Protein AF-A0A2J7PQY1-F1 (afdb_monomer_lite)

pLDDT: mean 85.37, std 13.22, range [36.97, 98.44]

Organism: NCBI:txid105785

Foldseek 3Di:
DCVVVDDDPPVDDDDDPDPPPPPLPLALKDKDKQDCPPPVRVLQQLFAFLNFRWRFPLVVVVVLLCSVCSNVVHDSLQWWKKWAWKFFPDIDTDDPDGIWMWMWGADPPFQWIFIDTPRDTGMITGMDTDDPPPDDDPPDDQPDQPPDPPKDKDALVRLCVLVVLLGGSGDDLLSFWGIATQQLFKGWGFAPVDSRSRVSVQVSSVVSNDPDSFDKDWGTFRMKIADSVQLVVQVPDRIWMWGADPVQRWIDTRRIITGDTDIDTDDHDDDPDDDDDDDDDDADQAAGPPDDPLNVLLVLLVLLCVLPVDQEAEEEEEDDQPDDDCQVSNQVSQVVDPSHDYAAEYADAPPRDDPVVRVRGPYHYDPDDQAFCLQHSEYEYEQCLVPVVSVVSVLRNHHAFHKYWYKYAQPDDPDRPPDAQWDWRHWHDDPGIIITIITRHDDPDPPPD

Secondary structure (DSSP, 8-state):
--GGG------S--------------SSEEEEEE-TTSTTTGGGGG-EETTEEBPPHHHHHHHHHHHHHHHTTS-GGG--EEEEEEEE--PPBPPSSS-EEEEEEE-TTT-EEEEEETTEEEEEEEEEE--TTT------PPPPP---TT-PPEEHHHHHHHHHHHTB---GGG--EEEE-TTSSEEEEE--S-HHHHHHHHHHHHHTT-----EEEEEEEEEEEE-HHHHHHHTTSSEEEEEEETTTTEEEETTEEEES-EEEEEPPPPPS-PPP--------SB--TT--HHHHHHHHHHHHHHHS--SEEEEEEE--TTS--SHHHHHHHHHTSTT-EEEEEEE--TTSS-GGGSTTS-EEEE-SPPPTT--EEEEEEES-TT-HHHHHHHHHHEEEEEEEEEEE-TT------TTSSEEEEEEEE-SS-EEEEEEEPPPP-----

Sequence (449 aa):
MISPLIRWEHSEDWFVMTYESQEREKSGERSVAIDPKDEDKKYLTGHVIDGRNLFPATAYLELVWESLAIMTEQVYTEMSVVFEDVRFHRATKIPKEGNTEFIIMVQKGSGNFEVIEGGGSVVSGIVQVLENTSYKRASLEPPDPCYNDELLEFSSHDIYKELRLRGYDYQGAFCGLVSLDSLGQTGKIHWNNNWVTFMDSMFQAQLFHTDSRSLFIPIAIQKLTIDVKRHTACLQELDVPVHVYKEMNIIQSGGVEVRGLRSSAVSRRKPLSQPVLEKCVLTPYVEPAHLDLHTTLRVCTHITLENKPVTQVKVVELHNPGWVPLAPAVALILADLPLLKANITILAKAGDLSEMDLNMAEVKIEDHKLKDKQECTLLIASNILLHRELLQTAVNALADGACILAREKVGTESELSNGFRLETMFEKTLKEEKLLLLRKVTVPLRSFG

Structure (mmCIF, N/CA/C/O backbone):
data_AF-A0A2J7PQY1-F1
#
_entry.id   AF-A0A2J7PQY1-F1
#
loop_
_atom_site.group_PDB
_atom_site.id
_atom_site.type_symbol
_atom_site.label_atom_id
_atom_site.label_alt_id
_atom_site.label_comp_id
_atom_site.label_asym_id
_atom_site.label_entity_id
_atom_site.label_seq_id
_atom_site.pdbx_PDB_ins_code
_atom_site.Cartn_x
_atom_site.Cartn_y
_atom_site.Cartn_z
_atom_site.occupancy
_atom_site.B_iso_or_equiv
_atom_site.auth_seq_id
_atom_site.auth_comp_id
_atom_site.auth_asym_id
_atom_site.auth_atom_id
_atom_site.pdbx_PDB_model_num
ATOM 1 N N . MET A 1 1 ? -47.913 51.975 -8.153 1.00 55.75 1 MET A N 1
ATOM 2 C CA . MET A 1 1 ? -47.077 51.052 -7.352 1.00 55.75 1 MET A CA 1
ATOM 3 C C . MET A 1 1 ? -46.140 50.332 -8.315 1.00 55.75 1 MET A C 1
ATOM 5 O O . MET A 1 1 ? -46.652 49.729 -9.246 1.00 55.75 1 MET A O 1
ATOM 9 N N . ILE A 1 2 ? -44.813 50.461 -8.176 1.00 77.88 2 ILE A N 1
ATOM 10 C CA . ILE A 1 2 ? -43.843 50.013 -9.210 1.00 77.88 2 ILE A CA 1
ATOM 11 C C . ILE A 1 2 ? -43.313 48.588 -8.979 1.00 77.88 2 ILE A C 1
ATOM 13 O O . ILE A 1 2 ? -42.742 47.994 -9.883 1.00 77.88 2 ILE A O 1
ATOM 17 N N . SER A 1 3 ? -43.529 48.027 -7.786 1.00 86.44 3 SER A N 1
ATOM 18 C CA . SER A 1 3 ? -42.963 46.742 -7.348 1.00 86.44 3 SER A CA 1
ATOM 19 C C . SER A 1 3 ? -43.130 45.564 -8.334 1.00 86.44 3 SER A C 1
ATOM 21 O O . SER A 1 3 ? -42.140 44.869 -8.535 1.00 86.44 3 SER A O 1
ATOM 23 N N . PRO A 1 4 ? -44.274 45.353 -9.022 1.00 84.19 4 PRO A N 1
ATOM 24 C CA . PRO A 1 4 ? -44.426 44.234 -9.967 1.00 84.19 4 PRO A CA 1
ATOM 25 C C . PRO A 1 4 ? -43.621 44.374 -11.272 1.00 84.19 4 PRO A C 1
ATOM 27 O O . PRO A 1 4 ? -43.533 43.421 -12.045 1.00 84.19 4 PRO A O 1
ATOM 30 N N . LEU A 1 5 ? -43.084 45.567 -11.554 1.00 86.19 5 LEU A N 1
ATOM 31 C CA . LEU A 1 5 ? -42.317 45.868 -12.769 1.00 86.19 5 LEU A CA 1
ATOM 32 C C . LEU A 1 5 ? -40.811 45.622 -12.587 1.00 86.19 5 LEU A C 1
ATOM 34 O O . LEU A 1 5 ? -40.072 45.660 -13.566 1.00 86.19 5 LEU A O 1
ATOM 38 N N . ILE A 1 6 ? -40.359 45.358 -11.356 1.00 84.75 6 ILE A N 1
ATOM 39 C CA . ILE A 1 6 ? -38.974 45.004 -11.040 1.00 84.75 6 ILE A CA 1
ATOM 40 C C . ILE A 1 6 ? -38.905 43.481 -10.915 1.00 84.75 6 ILE A C 1
ATOM 42 O O . ILE A 1 6 ? -39.462 42.907 -9.980 1.00 84.75 6 ILE A O 1
ATOM 46 N N . ARG A 1 7 ? -38.240 42.824 -11.869 1.00 85.56 7 ARG A N 1
ATOM 47 C CA . ARG A 1 7 ? -37.951 41.385 -11.824 1.00 85.56 7 ARG A CA 1
ATOM 48 C C . ARG A 1 7 ? -36.472 41.181 -11.533 1.00 85.56 7 ARG A C 1
ATOM 50 O O . ARG A 1 7 ? -35.642 41.910 -12.069 1.00 85.56 7 ARG A O 1
ATOM 57 N N . TRP A 1 8 ? -36.174 40.197 -10.698 1.00 85.31 8 TRP A N 1
ATOM 58 C CA . TRP A 1 8 ? -34.813 39.756 -10.423 1.00 85.31 8 TRP A CA 1
ATOM 59 C C . TRP A 1 8 ? -34.441 38.627 -11.384 1.00 85.31 8 TRP A C 1
ATOM 61 O O . TRP A 1 8 ? -35.313 37.920 -11.896 1.00 85.31 8 TRP A O 1
ATOM 71 N N . GLU A 1 9 ? -33.151 38.478 -11.651 1.00 85.00 9 GLU A N 1
ATOM 72 C CA . GLU A 1 9 ? -32.625 37.370 -12.440 1.00 85.00 9 GLU A CA 1
ATOM 73 C C . GLU A 1 9 ? -32.537 36.125 -11.549 1.00 85.00 9 GLU A C 1
ATOM 75 O O . GLU A 1 9 ? -31.709 36.045 -10.648 1.00 85.00 9 GLU A O 1
ATOM 80 N N . HIS A 1 10 ? -33.452 35.182 -11.771 1.00 85.81 10 HIS A N 1
ATOM 81 C CA . HIS A 1 10 ? -33.563 33.921 -11.028 1.00 85.81 10 HIS A CA 1
ATOM 82 C C . HIS A 1 10 ? -32.951 32.746 -11.811 1.00 85.81 10 HIS A C 1
ATOM 84 O O . HIS A 1 10 ? -33.501 31.651 -11.806 1.00 85.81 10 HIS A O 1
ATOM 90 N N . SER A 1 11 ? -31.876 32.977 -12.569 1.00 89.12 11 SER A N 1
ATOM 91 C CA . SER A 1 11 ? -31.240 31.931 -13.386 1.00 89.12 11 SER A CA 1
ATOM 92 C C . SER A 1 11 ? -30.396 30.947 -12.576 1.00 89.12 11 SER A C 1
ATOM 94 O O . SER A 1 11 ? -30.085 29.872 -13.078 1.00 89.12 11 SER A O 1
ATOM 96 N N . GLU A 1 12 ? -29.997 31.320 -11.360 1.00 73.44 12 GLU A N 1
ATOM 97 C CA . GLU A 1 12 ? -29.185 30.487 -10.476 1.00 73.44 12 GLU A CA 1
ATOM 98 C C . GLU A 1 12 ? -30.009 30.002 -9.285 1.00 73.44 12 GLU A C 1
ATOM 100 O O . GLU A 1 12 ? -30.591 30.801 -8.545 1.00 73.44 12 GLU A O 1
ATOM 105 N N . ASP A 1 13 ? -30.016 28.686 -9.086 1.00 82.94 13 ASP A N 1
ATOM 106 C CA . ASP A 1 13 ? -30.611 28.058 -7.916 1.00 82.94 13 ASP A CA 1
ATOM 107 C C . ASP A 1 13 ? -29.622 28.092 -6.751 1.00 82.94 13 ASP A C 1
ATOM 109 O O . ASP A 1 13 ? -28.471 27.662 -6.855 1.00 82.94 13 ASP A O 1
ATOM 113 N N . TRP A 1 14 ? -30.084 28.606 -5.616 1.00 78.06 14 TRP A N 1
ATOM 114 C CA . TRP A 1 14 ? -29.317 28.618 -4.377 1.00 78.06 14 TRP A CA 1
ATOM 115 C C . TRP A 1 14 ? -29.668 27.395 -3.539 1.00 78.06 14 TRP A C 1
ATOM 117 O O . TRP A 1 14 ? -30.808 26.932 -3.538 1.00 78.06 14 TRP A O 1
ATOM 127 N N . PHE A 1 15 ? -28.693 26.893 -2.783 1.00 73.94 15 PHE A N 1
ATOM 128 C CA . PHE A 1 15 ? -28.922 25.804 -1.842 1.00 73.94 15 PHE A CA 1
ATOM 129 C C . PHE A 1 15 ? -29.947 26.229 -0.780 1.00 73.94 15 PHE A C 1
ATOM 131 O O . PHE A 1 15 ? -29.663 27.054 0.091 1.00 73.94 15 PHE A O 1
ATOM 138 N N . VAL A 1 16 ? -31.147 25.656 -0.855 1.00 73.50 16 VAL A N 1
ATOM 139 C CA . VAL A 1 16 ? -32.183 25.785 0.169 1.00 73.50 16 VAL A CA 1
ATOM 140 C C . VAL A 1 16 ? -32.120 24.537 1.038 1.00 73.50 16 VAL A C 1
ATOM 142 O O . VAL A 1 16 ? -32.319 23.427 0.543 1.00 73.50 16 VAL A O 1
ATOM 145 N N . MET A 1 17 ? -31.863 24.707 2.340 1.00 43.94 17 MET A N 1
ATOM 146 C CA . MET A 1 17 ? -31.993 23.603 3.292 1.00 43.94 17 MET A CA 1
ATOM 147 C C . MET A 1 17 ? -33.440 23.122 3.294 1.00 43.94 17 MET A C 1
ATOM 149 O O . MET A 1 17 ? -34.327 23.763 3.858 1.00 43.94 17 MET A O 1
ATOM 153 N N . THR A 1 18 ? -33.669 21.984 2.652 1.00 46.16 18 THR A N 1
ATOM 154 C CA . THR A 1 18 ? -34.954 21.303 2.705 1.00 46.16 18 THR A CA 1
ATOM 155 C C . THR A 1 18 ? -34.940 20.467 3.972 1.00 46.16 18 THR A C 1
ATOM 157 O O . THR A 1 18 ? -34.172 19.515 4.088 1.00 46.16 18 THR A O 1
ATOM 160 N N . TYR A 1 19 ? -35.741 20.863 4.959 1.00 43.38 19 TYR A N 1
ATOM 161 C CA . TYR A 1 19 ? -35.972 20.049 6.146 1.00 43.38 19 TYR A CA 1
ATOM 162 C C . TYR A 1 19 ? -36.946 18.936 5.759 1.00 43.38 19 TYR A C 1
ATOM 164 O O . TYR A 1 19 ? -38.136 18.994 6.066 1.00 43.38 19 TYR A O 1
ATOM 172 N N . GLU A 1 20 ? -36.452 17.929 5.040 1.00 47.72 20 GLU A N 1
ATOM 173 C CA . GLU A 1 20 ? -37.064 16.616 5.159 1.00 47.72 20 GLU A CA 1
ATOM 174 C C . GLU A 1 20 ? -36.820 16.214 6.605 1.00 47.72 20 GLU A C 1
ATOM 176 O O . GLU A 1 20 ? -35.678 16.086 7.049 1.00 47.72 20 GLU A O 1
ATOM 181 N N . SER A 1 21 ? -37.893 16.116 7.386 1.00 41.34 21 SER A N 1
ATOM 182 C CA . SER A 1 21 ? -37.815 15.396 8.641 1.00 41.34 21 SER A CA 1
ATOM 183 C C . SER A 1 21 ? -37.257 14.029 8.279 1.00 41.34 21 SER A C 1
ATOM 185 O O . SER A 1 21 ? -37.994 13.223 7.714 1.00 41.34 21 SER A O 1
ATOM 187 N N . GLN A 1 22 ? -35.970 13.784 8.542 1.00 42.09 22 GLN A N 1
ATOM 188 C CA . GLN A 1 22 ? -35.471 12.425 8.644 1.00 42.09 22 GLN A CA 1
ATOM 189 C C . GLN A 1 22 ? -36.441 11.771 9.614 1.00 42.09 22 GLN A C 1
ATOM 191 O O . GLN A 1 22 ? -36.466 12.126 10.800 1.00 42.09 22 GLN A O 1
ATOM 196 N N . GLU A 1 23 ? -37.336 10.926 9.099 1.00 42.38 23 GLU A N 1
ATOM 197 C CA . GLU A 1 23 ? -38.081 10.028 9.953 1.00 42.38 23 GLU A CA 1
ATOM 198 C C . GLU A 1 23 ? -36.998 9.369 10.789 1.00 42.38 23 GLU A C 1
ATOM 200 O O . GLU A 1 23 ? -36.078 8.765 10.245 1.00 42.38 23 GLU A O 1
ATOM 205 N N . ARG A 1 24 ? -36.993 9.660 12.094 1.00 46.31 24 ARG A N 1
ATOM 206 C CA . ARG A 1 24 ? -35.979 9.156 13.013 1.00 46.31 24 ARG A CA 1
ATOM 207 C C . ARG A 1 24 ? -36.109 7.651 12.957 1.00 46.31 24 ARG A C 1
ATOM 209 O O . ARG A 1 24 ? -37.000 7.090 13.602 1.00 46.31 24 ARG A O 1
ATOM 216 N N . GLU A 1 25 ? -35.297 7.029 12.115 1.00 48.09 25 GLU A N 1
ATOM 217 C CA . GLU A 1 25 ? -35.401 5.621 11.831 1.00 48.09 25 GLU A CA 1
ATOM 218 C C . GLU A 1 25 ? -35.083 4.894 13.131 1.00 48.09 25 GLU A C 1
ATOM 220 O O . GLU A 1 25 ? -33.945 4.684 13.527 1.00 48.09 25 GLU A O 1
ATOM 225 N N . LYS A 1 26 ? -36.143 4.459 13.813 1.00 52.94 26 LYS A N 1
ATOM 226 C CA . LYS A 1 26 ? -36.073 3.372 14.790 1.00 52.94 26 LYS A CA 1
ATOM 227 C C . LYS A 1 26 ? -35.741 2.040 14.101 1.00 52.94 26 LYS A C 1
ATOM 229 O O . LYS A 1 26 ? -35.751 1.011 14.790 1.00 52.94 26 LYS A O 1
ATOM 234 N N . SER A 1 27 ? -35.517 2.066 12.783 1.00 64.94 27 SER A N 1
ATOM 235 C CA . SER A 1 27 ? -35.036 0.968 11.965 1.00 64.94 27 SER A CA 1
ATOM 236 C C . SER A 1 27 ? -33.669 0.518 12.466 1.00 64.94 27 SER A C 1
ATOM 238 O O . SER A 1 27 ? -32.880 1.309 12.972 1.00 64.94 27 SER A O 1
ATOM 240 N N . GLY A 1 28 ? -33.416 -0.785 12.385 1.00 77.56 28 GLY A N 1
ATOM 241 C CA . GLY A 1 28 ? -32.080 -1.330 12.616 1.00 77.56 28 GLY A CA 1
ATOM 242 C C . GLY A 1 28 ? -31.144 -1.083 11.435 1.00 77.56 28 GLY A C 1
ATOM 243 O O . GLY A 1 28 ? -30.009 -1.527 11.487 1.00 77.56 28 GLY A O 1
ATOM 244 N N . GLU A 1 29 ? -31.619 -0.436 10.374 1.00 90.31 29 GLU A N 1
ATOM 245 C CA . GLU A 1 29 ? -30.884 -0.161 9.146 1.00 90.31 29 GLU A CA 1
ATOM 246 C C . GLU A 1 29 ? -30.386 1.291 9.121 1.00 90.31 29 GLU A C 1
ATOM 248 O O . GLU A 1 29 ? -31.084 2.195 9.569 1.00 90.31 29 GLU A O 1
ATOM 253 N N . ARG A 1 30 ? -29.172 1.513 8.610 1.00 91.75 30 ARG A N 1
ATOM 254 C CA . ARG A 1 30 ? -28.584 2.834 8.368 1.00 91.75 30 ARG A CA 1
ATOM 255 C C . ARG A 1 30 ? -27.753 2.788 7.092 1.00 91.75 30 ARG A C 1
ATOM 257 O O . ARG A 1 30 ? -26.835 1.979 6.990 1.00 91.75 30 ARG A O 1
ATOM 264 N N . SER A 1 31 ? -28.012 3.704 6.165 1.00 93.12 31 SER A N 1
ATOM 265 C CA . SER A 1 31 ? -27.177 3.896 4.974 1.00 93.12 31 SER A CA 1
ATOM 266 C C . SER A 1 31 ? -26.163 5.024 5.187 1.00 93.12 31 SER A C 1
ATOM 268 O O . SER A 1 31 ? -26.515 6.096 5.680 1.00 93.12 31 SER A O 1
ATOM 270 N N . VAL A 1 32 ? -24.898 4.789 4.831 1.00 92.75 32 VAL A N 1
ATOM 271 C CA . VAL A 1 32 ? -23.793 5.750 4.973 1.00 92.75 32 VAL A CA 1
ATOM 272 C C . VAL A 1 32 ? -22.974 5.790 3.690 1.00 92.75 32 VAL A C 1
ATOM 274 O O . VAL A 1 32 ? -22.388 4.786 3.290 1.00 92.75 32 VAL A O 1
ATOM 277 N N . ALA A 1 33 ? -22.884 6.966 3.073 1.00 92.69 33 ALA A N 1
ATOM 278 C CA . ALA A 1 33 ? -21.983 7.220 1.957 1.00 92.69 33 ALA A CA 1
ATOM 279 C C . ALA A 1 33 ? -20.642 7.761 2.472 1.00 92.69 33 ALA A C 1
ATOM 281 O O . ALA A 1 33 ? -20.602 8.766 3.178 1.00 92.69 33 ALA A O 1
ATOM 282 N N . ILE A 1 34 ? -19.542 7.103 2.110 1.00 92.50 34 ILE A N 1
ATOM 283 C CA . ILE A 1 34 ? -18.179 7.546 2.413 1.00 92.50 34 ILE A CA 1
ATOM 284 C C . ILE A 1 34 ? -17.583 8.187 1.164 1.00 92.50 34 ILE A C 1
ATOM 286 O O . ILE A 1 34 ? -17.314 7.493 0.182 1.00 92.50 34 ILE A O 1
ATOM 290 N N . ASP A 1 35 ? -17.355 9.499 1.218 1.00 90.50 35 ASP A N 1
ATOM 291 C CA . ASP A 1 35 ? -16.617 10.241 0.195 1.00 90.50 35 ASP A CA 1
ATOM 292 C C . ASP A 1 35 ? -15.211 10.583 0.724 1.00 90.50 35 ASP A C 1
ATOM 294 O O . ASP A 1 35 ? -15.091 11.278 1.735 1.00 90.50 35 ASP A O 1
ATOM 298 N N . PRO A 1 36 ? -14.123 10.127 0.073 1.00 84.06 36 PRO A N 1
ATOM 299 C CA . PRO A 1 36 ? -12.761 10.478 0.475 1.00 84.06 36 PRO A CA 1
ATOM 300 C C . PRO A 1 36 ? -12.426 11.975 0.332 1.00 84.06 36 PRO A C 1
ATOM 302 O O . PRO A 1 36 ? -11.367 12.395 0.800 1.00 84.06 36 PRO A O 1
ATOM 305 N N . LYS A 1 37 ? -13.274 12.777 -0.327 1.00 86.50 37 LYS A N 1
ATOM 306 C CA . LYS A 1 37 ? -13.132 14.240 -0.414 1.00 86.50 37 LYS A CA 1
ATOM 307 C C . LYS A 1 37 ? -13.659 14.974 0.817 1.00 86.50 37 LYS A C 1
ATOM 309 O O . LYS A 1 37 ? -13.300 16.134 1.000 1.00 86.50 37 LYS A O 1
ATOM 314 N N . ASP A 1 38 ? -14.493 14.326 1.626 1.00 88.25 38 ASP A N 1
ATOM 315 C CA . ASP A 1 38 ? -14.956 14.884 2.893 1.00 88.25 38 ASP A CA 1
ATOM 316 C C . ASP A 1 38 ? -13.776 14.987 3.872 1.00 88.25 38 ASP A C 1
ATOM 318 O O . ASP A 1 38 ? -13.049 14.010 4.075 1.00 88.25 38 ASP A O 1
ATOM 322 N N . GLU A 1 39 ? -13.559 16.159 4.473 1.00 87.31 39 GLU A N 1
ATOM 323 C CA . GLU A 1 39 ? -12.410 16.406 5.356 1.00 87.31 39 GLU A CA 1
ATOM 324 C C . GLU A 1 39 ? -12.413 15.458 6.566 1.00 87.31 39 GLU A C 1
ATOM 326 O O . GLU A 1 39 ? -11.349 14.973 6.961 1.00 87.31 39 GLU A O 1
ATOM 331 N N . ASP A 1 40 ? -13.593 15.083 7.070 1.00 87.31 40 ASP A N 1
ATOM 332 C CA . ASP A 1 40 ? -13.734 14.167 8.207 1.00 87.31 40 ASP A CA 1
ATOM 333 C C . ASP A 1 40 ? -13.411 12.708 7.847 1.00 87.31 40 ASP A C 1
ATOM 335 O O . ASP A 1 40 ? -13.084 11.903 8.721 1.00 87.31 40 ASP A O 1
ATOM 339 N N . LYS A 1 41 ? -13.482 12.336 6.562 1.00 89.94 41 LYS A N 1
ATOM 340 C CA . LYS A 1 41 ? -13.244 10.964 6.070 1.00 89.94 41 LYS A CA 1
ATOM 341 C C . LYS A 1 41 ? -11.969 10.831 5.237 1.00 89.94 41 LYS A C 1
ATOM 343 O O . LYS A 1 41 ? -11.518 9.716 4.972 1.00 89.94 41 LYS A O 1
ATOM 348 N N . LYS A 1 42 ? -11.316 11.944 4.909 1.00 91.31 42 LYS A N 1
ATOM 349 C CA . LYS A 1 42 ? -10.055 12.023 4.159 1.00 91.31 42 LYS A CA 1
ATOM 350 C C . LYS A 1 42 ? -8.934 11.186 4.764 1.00 91.31 42 LYS A C 1
ATOM 352 O O . LYS A 1 42 ? -8.128 10.618 4.033 1.00 91.31 42 LYS A O 1
ATOM 357 N N . TYR A 1 43 ? -8.893 11.040 6.090 1.00 94.44 43 TYR A N 1
ATOM 358 C CA . TYR A 1 43 ? -7.872 10.226 6.754 1.00 94.44 43 TYR A CA 1
ATOM 359 C C . TYR A 1 43 ? -7.879 8.763 6.276 1.00 94.44 43 TYR A C 1
ATOM 361 O O . TYR A 1 43 ? -6.815 8.145 6.226 1.00 94.44 43 TYR A O 1
ATOM 369 N N . LEU A 1 44 ? -9.035 8.230 5.850 1.00 95.00 44 LEU A N 1
ATOM 370 C CA . LEU A 1 44 ? -9.197 6.859 5.349 1.00 95.00 44 LEU A CA 1
ATOM 371 C C . LEU A 1 44 ? -8.328 6.565 4.121 1.00 95.00 44 LEU A C 1
ATOM 373 O O . LEU A 1 44 ? -7.943 5.416 3.907 1.00 95.00 44 LEU A O 1
ATOM 377 N N . THR A 1 45 ? -7.951 7.581 3.335 1.00 93.50 45 THR A N 1
ATOM 378 C CA . THR A 1 45 ? -7.047 7.382 2.193 1.00 93.50 45 THR A CA 1
ATOM 379 C C . THR A 1 45 ? -5.628 7.008 2.618 1.00 93.50 45 THR A C 1
ATOM 381 O O . THR A 1 45 ? -4.863 6.529 1.787 1.00 93.50 45 THR A O 1
ATOM 384 N N . GLY A 1 46 ? -5.269 7.212 3.891 1.00 94.75 46 GLY A N 1
ATOM 385 C CA . GLY A 1 46 ? -3.980 6.810 4.453 1.00 94.75 46 GLY A CA 1
ATOM 386 C C . GLY A 1 46 ? -3.853 5.309 4.734 1.00 94.75 46 GLY A C 1
ATOM 387 O O . GLY A 1 46 ? -2.743 4.824 4.948 1.00 94.75 46 GLY A O 1
ATOM 388 N N . HIS A 1 47 ? -4.952 4.548 4.697 1.00 96.88 47 HIS A N 1
ATOM 389 C CA . HIS A 1 47 ? -4.931 3.096 4.879 1.00 96.88 47 HIS A CA 1
ATOM 390 C C . HIS A 1 47 ? -4.651 2.384 3.543 1.00 96.88 47 HIS A C 1
ATOM 392 O O . HIS A 1 47 ? -5.545 1.867 2.859 1.00 96.88 47 HIS A O 1
ATOM 398 N N . VAL A 1 48 ? -3.378 2.409 3.139 1.00 95.88 48 VAL A N 1
ATOM 399 C CA . VAL A 1 48 ? -2.911 1.850 1.865 1.00 95.88 48 VAL A CA 1
ATOM 400 C C . VAL A 1 48 ? -2.245 0.493 2.082 1.00 95.88 48 VAL A C 1
ATOM 402 O O . VAL A 1 48 ? -1.271 0.366 2.818 1.00 95.88 48 VAL A O 1
ATOM 405 N N . ILE A 1 49 ? -2.748 -0.531 1.395 1.00 94.06 49 ILE A N 1
ATOM 406 C CA . ILE A 1 49 ? -2.236 -1.904 1.452 1.00 94.06 49 ILE A CA 1
ATOM 407 C C . ILE A 1 49 ? -1.978 -2.399 0.022 1.00 94.06 49 ILE A C 1
ATOM 409 O O . ILE A 1 49 ? -2.879 -2.386 -0.820 1.00 94.06 49 ILE A O 1
ATOM 413 N N . ASP A 1 50 ? -0.747 -2.830 -0.266 1.00 90.12 50 ASP A N 1
ATOM 414 C CA . ASP A 1 50 ? -0.269 -3.281 -1.587 1.00 90.12 50 ASP A CA 1
ATOM 415 C C . ASP A 1 50 ? -0.599 -2.274 -2.718 1.00 90.12 50 ASP A C 1
ATOM 417 O O . ASP A 1 50 ? -1.081 -2.621 -3.810 1.00 90.12 50 ASP A O 1
ATOM 421 N N . GLY A 1 51 ? -0.405 -0.980 -2.425 1.00 88.75 51 GLY A N 1
ATOM 422 C CA . GLY A 1 51 ? -0.723 0.136 -3.320 1.00 88.75 51 GLY A CA 1
ATOM 423 C C . GLY A 1 51 ? -2.219 0.357 -3.594 1.00 88.75 51 GLY A C 1
ATOM 424 O O . GLY A 1 51 ? -2.572 0.900 -4.646 1.00 88.75 51 GLY A O 1
ATOM 425 N N . ARG A 1 52 ? -3.118 -0.106 -2.715 1.00 90.44 52 ARG A N 1
ATOM 426 C CA . ARG A 1 52 ? -4.573 0.117 -2.803 1.00 90.44 52 ARG A CA 1
ATOM 427 C C . ARG A 1 52 ? -5.100 0.748 -1.520 1.00 90.44 52 ARG A C 1
ATOM 429 O O . ARG A 1 52 ? -4.771 0.275 -0.440 1.00 90.44 52 ARG A O 1
ATOM 436 N N . ASN A 1 53 ? -5.996 1.721 -1.648 1.00 93.25 53 ASN A N 1
ATOM 437 C CA . ASN A 1 53 ? -6.728 2.267 -0.508 1.00 93.25 53 ASN A CA 1
ATOM 438 C C . ASN A 1 53 ? -7.822 1.264 -0.133 1.00 93.25 53 ASN A C 1
ATOM 440 O O . ASN A 1 53 ? -8.773 1.066 -0.896 1.00 93.25 53 ASN A O 1
ATOM 444 N N . LEU A 1 54 ? -7.648 0.575 0.990 1.00 94.56 54 LEU A N 1
ATOM 445 C CA . LEU A 1 54 ? -8.635 -0.370 1.506 1.00 94.56 54 LEU A CA 1
ATOM 446 C C . LEU A 1 54 ? -9.383 0.280 2.661 1.00 94.56 54 LEU A C 1
ATOM 448 O O . LEU A 1 54 ? -8.776 0.972 3.468 1.00 94.56 54 LEU A O 1
ATOM 452 N N . PHE A 1 55 ? -10.684 0.035 2.759 1.00 96.19 55 PHE A N 1
ATOM 453 C CA . PHE A 1 55 ? -11.454 0.467 3.915 1.00 96.19 55 PHE A CA 1
ATOM 454 C C . PHE A 1 55 ? -10.998 -0.334 5.152 1.00 96.19 55 PHE A C 1
ATOM 456 O O . PHE A 1 55 ? -11.016 -1.572 5.091 1.00 96.19 55 PHE A O 1
ATOM 463 N N . PRO A 1 56 ? -10.544 0.326 6.236 1.00 96.69 56 PRO A N 1
ATOM 464 C CA . PRO A 1 56 ? -9.990 -0.352 7.405 1.00 96.69 56 PRO A CA 1
ATOM 465 C C . PRO A 1 56 ? -11.005 -1.275 8.079 1.00 96.69 56 PRO A C 1
ATOM 467 O O . PRO A 1 56 ? -12.190 -0.955 8.179 1.00 96.69 56 PRO A O 1
ATOM 470 N N . ALA A 1 57 ? -10.529 -2.394 8.629 1.00 96.44 57 ALA A N 1
ATOM 471 C CA . ALA A 1 57 ? -11.367 -3.323 9.390 1.00 96.44 57 ALA A CA 1
ATOM 472 C C . ALA A 1 57 ? -12.044 -2.631 10.591 1.00 96.44 57 ALA A C 1
ATOM 474 O O . ALA A 1 57 ? -13.215 -2.863 10.886 1.00 96.44 57 ALA A O 1
ATOM 475 N N . THR A 1 58 ? -11.311 -1.735 11.248 1.00 97.38 58 THR A N 1
ATOM 476 C CA . THR A 1 58 ? -11.757 -0.955 12.408 1.00 97.38 58 THR A CA 1
ATOM 477 C C . THR A 1 58 ? -12.799 0.104 12.058 1.00 97.38 58 THR A C 1
ATOM 479 O O . THR A 1 58 ? -13.658 0.394 12.887 1.00 97.38 58 THR A O 1
ATOM 482 N N . ALA A 1 59 ? -12.795 0.619 10.826 1.00 97.19 59 ALA A N 1
ATOM 483 C CA . ALA A 1 59 ? -13.778 1.596 10.364 1.00 97.19 59 ALA A CA 1
ATOM 484 C C . ALA A 1 59 ? -15.179 0.981 10.225 1.00 97.19 59 ALA A C 1
ATOM 486 O O . ALA A 1 59 ? -16.167 1.636 10.542 1.00 97.19 59 ALA A O 1
ATOM 487 N N . TYR A 1 60 ? -15.294 -0.298 9.840 1.00 97.69 60 TYR A N 1
ATOM 488 C CA . TYR A 1 60 ? -16.596 -0.980 9.855 1.00 97.69 60 TYR A CA 1
ATOM 489 C C . TYR A 1 60 ? -17.176 -1.069 11.265 1.00 97.69 60 TYR A C 1
ATOM 491 O O . TYR A 1 60 ? -18.377 -0.901 11.453 1.00 97.69 60 TYR A O 1
ATOM 499 N N . LEU A 1 61 ? -16.320 -1.331 12.254 1.00 97.75 61 LEU A N 1
ATOM 500 C CA . LEU A 1 61 ? -16.736 -1.441 13.649 1.00 97.75 61 LEU A CA 1
ATOM 501 C C . LEU A 1 61 ? -17.184 -0.087 14.196 1.00 97.75 61 LEU A C 1
ATOM 503 O O . LEU A 1 61 ? -18.181 -0.035 14.907 1.00 97.75 61 LEU A O 1
ATOM 507 N N . GLU A 1 62 ? -16.517 1.003 13.810 1.00 96.69 62 GLU A N 1
ATOM 508 C CA . GLU A 1 62 ? -16.970 2.363 14.122 1.00 96.69 62 GLU A CA 1
ATOM 509 C C . GLU A 1 62 ? -18.347 2.657 13.507 1.00 96.69 62 GLU A C 1
ATOM 511 O O . GLU A 1 62 ? -19.241 3.098 14.223 1.00 96.69 62 GLU A O 1
ATOM 516 N N . LEU A 1 63 ? -18.580 2.326 12.230 1.00 96.25 63 LEU A N 1
ATOM 517 C CA . LEU A 1 63 ? -19.895 2.519 11.596 1.00 96.25 63 LEU A CA 1
ATOM 518 C C . LEU A 1 63 ? -21.015 1.756 12.321 1.00 96.25 63 LEU A C 1
ATOM 520 O O . LEU A 1 63 ? -22.124 2.274 12.488 1.00 96.25 63 LEU A O 1
ATOM 524 N N . VAL A 1 64 ? -20.738 0.528 12.763 1.00 97.06 64 VAL A N 1
ATOM 525 C CA . VAL A 1 64 ? -21.682 -0.286 13.544 1.00 97.06 64 VAL A CA 1
ATOM 526 C C . VAL A 1 64 ? -21.904 0.314 14.931 1.00 97.06 64 VAL A C 1
ATOM 528 O O . VAL A 1 64 ? -23.044 0.387 15.387 1.00 97.06 64 VAL A O 1
ATOM 531 N N . TRP A 1 65 ? -20.841 0.783 15.585 1.00 96.12 65 TRP A N 1
ATOM 532 C CA . TRP A 1 65 ? -20.912 1.435 16.890 1.00 96.12 65 TRP A CA 1
ATOM 533 C C . TRP A 1 65 ? -21.742 2.722 16.841 1.00 96.12 65 TRP A C 1
ATOM 535 O O . TRP A 1 65 ? -22.657 2.884 17.647 1.00 96.12 65 TRP A O 1
ATOM 545 N N . GLU A 1 66 ? -21.497 3.592 15.858 1.00 94.56 66 GLU A N 1
ATOM 546 C CA . GLU A 1 66 ? -22.309 4.786 15.603 1.00 94.56 66 GLU A CA 1
ATOM 547 C C . GLU A 1 66 ? -23.785 4.425 15.394 1.00 94.56 66 GLU A C 1
ATOM 549 O O . GLU A 1 66 ? -24.669 5.060 15.966 1.00 94.56 66 GLU A O 1
ATOM 554 N N . SER A 1 67 ? -24.059 3.388 14.595 1.00 94.06 67 SER A N 1
ATOM 555 C CA . SER A 1 67 ? -25.428 2.951 14.292 1.00 94.06 67 SER A CA 1
ATOM 556 C C . SER A 1 67 ? -26.148 2.451 15.545 1.00 94.06 67 SER A C 1
ATOM 558 O O . SER A 1 67 ? -27.291 2.833 15.796 1.00 94.06 67 SER A O 1
ATOM 560 N N . LEU A 1 68 ? -25.465 1.664 16.381 1.00 93.38 68 LEU A N 1
ATOM 561 C CA . LEU A 1 68 ? -26.000 1.224 17.667 1.00 93.38 68 LEU A CA 1
ATOM 562 C C . LEU A 1 68 ? -26.285 2.417 18.592 1.00 93.38 68 LEU A C 1
ATOM 564 O O . LEU A 1 68 ? -27.353 2.472 19.201 1.00 93.38 68 LEU A O 1
ATOM 568 N N . ALA A 1 69 ? -25.369 3.385 18.663 1.00 92.12 69 ALA A N 1
ATOM 569 C CA . ALA A 1 69 ? -25.529 4.576 19.489 1.00 92.12 69 ALA A CA 1
ATOM 570 C C . ALA A 1 69 ? -26.765 5.389 19.076 1.00 92.12 69 ALA A C 1
ATOM 572 O O . ALA A 1 69 ? -27.599 5.698 19.930 1.00 92.12 69 ALA A O 1
ATOM 573 N N . ILE A 1 70 ? -26.950 5.615 17.767 1.00 90.75 70 ILE A N 1
ATOM 574 C CA . ILE A 1 70 ? -28.143 6.261 17.195 1.00 90.75 70 ILE A CA 1
ATOM 575 C C . ILE A 1 70 ? -29.413 5.493 17.584 1.00 90.75 70 ILE A C 1
ATOM 577 O O . ILE A 1 70 ? -30.375 6.097 18.058 1.00 90.75 70 ILE A O 1
ATOM 581 N N . MET A 1 71 ? -29.414 4.162 17.456 1.00 87.88 71 MET A N 1
ATOM 582 C CA . MET A 1 71 ? -30.565 3.322 17.817 1.00 87.88 71 MET A CA 1
ATOM 583 C C . MET A 1 71 ? -30.920 3.373 19.308 1.00 87.88 71 MET A C 1
ATOM 585 O O . MET A 1 71 ? -32.083 3.150 19.656 1.00 87.88 71 MET A O 1
ATOM 589 N N . THR A 1 72 ? -29.931 3.619 20.173 1.00 87.38 72 THR A N 1
ATOM 590 C CA . THR A 1 72 ? -30.094 3.770 21.630 1.00 87.38 72 THR A CA 1
ATOM 591 C C . THR A 1 72 ? -30.238 5.220 22.100 1.00 87.38 72 THR A C 1
ATOM 593 O O . THR A 1 72 ? -30.346 5.445 23.302 1.00 87.38 72 THR A O 1
ATOM 596 N N . GLU A 1 73 ? -30.260 6.191 21.180 1.00 87.31 73 GLU A N 1
ATOM 597 C CA . GLU A 1 73 ? -30.322 7.633 21.472 1.00 87.31 73 GLU A CA 1
ATOM 598 C C . GLU A 1 73 ? -29.166 8.130 22.371 1.00 87.31 73 GLU A C 1
ATOM 600 O O . GLU A 1 73 ? -29.341 9.005 23.218 1.00 87.31 73 GLU A O 1
ATOM 605 N N . GLN A 1 74 ? -27.965 7.574 22.181 1.00 86.69 74 GLN A N 1
ATOM 606 C CA . GLN A 1 74 ? -26.742 7.947 22.899 1.00 86.69 74 GLN A CA 1
ATOM 607 C C . GLN A 1 74 ? -25.685 8.502 21.941 1.00 86.69 74 GLN A C 1
ATOM 609 O O . GLN A 1 74 ? -25.684 8.209 20.745 1.00 86.69 74 GLN A O 1
ATOM 614 N N . VAL A 1 75 ? -24.751 9.294 22.471 1.00 88.00 75 VAL A N 1
ATOM 615 C CA . VAL A 1 75 ? -23.564 9.710 21.718 1.00 88.00 75 VAL A CA 1
ATOM 616 C C . VAL A 1 75 ? -22.566 8.554 21.728 1.00 88.00 75 VAL A C 1
ATOM 618 O O . VAL A 1 75 ? -22.189 8.077 22.798 1.00 88.00 75 VAL A O 1
ATOM 621 N N . TYR A 1 76 ? -22.112 8.107 20.552 1.00 87.75 76 TYR A N 1
ATOM 622 C CA . TYR A 1 76 ? -21.224 6.940 20.463 1.00 87.75 76 TYR A CA 1
ATOM 623 C C . TYR A 1 76 ? -19.922 7.141 21.259 1.00 87.75 76 TYR A C 1
ATOM 625 O O . TYR A 1 76 ? -19.457 6.217 21.917 1.00 87.75 76 TYR A O 1
ATOM 633 N N . THR A 1 77 ? -19.396 8.371 21.313 1.00 86.38 77 THR A N 1
ATOM 634 C CA . THR A 1 77 ? -18.189 8.722 22.079 1.00 86.38 77 THR A CA 1
ATOM 635 C C . THR A 1 77 ? -18.345 8.607 23.594 1.00 86.38 77 THR A C 1
ATOM 637 O O . THR A 1 77 ? -17.358 8.751 24.299 1.00 86.38 77 THR A O 1
ATOM 640 N N . GLU A 1 78 ? -19.545 8.382 24.124 1.00 88.69 78 GLU A N 1
ATOM 641 C CA . GLU A 1 78 ? -19.782 8.158 25.559 1.00 88.69 78 GLU A CA 1
ATOM 642 C C . GLU A 1 78 ? -20.234 6.719 25.855 1.00 88.69 78 GLU A C 1
ATOM 644 O O . GLU A 1 78 ? -20.385 6.321 27.015 1.00 88.69 78 GLU A O 1
ATOM 649 N N . MET A 1 79 ? -20.431 5.927 24.801 1.00 91.38 79 MET A N 1
ATOM 650 C CA . MET A 1 79 ? -21.059 4.620 24.848 1.00 91.38 79 MET A CA 1
ATOM 651 C C . MET A 1 79 ? -20.013 3.513 24.750 1.00 91.38 79 MET A C 1
ATOM 653 O O . MET A 1 79 ? -19.503 3.218 23.676 1.00 91.38 79 MET A O 1
ATOM 657 N N . SER A 1 80 ? -19.725 2.841 25.859 1.00 93.75 80 SER A N 1
ATOM 658 C CA . SER A 1 80 ? -18.860 1.660 25.840 1.00 93.75 80 SER A CA 1
ATOM 659 C C . SER A 1 80 ? -19.567 0.464 25.184 1.00 93.75 80 SER A C 1
ATOM 661 O O . SER A 1 80 ? -20.748 0.217 25.440 1.00 93.75 80 SER A O 1
ATOM 663 N N . VAL A 1 81 ? -18.849 -0.303 24.360 1.00 94.81 81 VAL A N 1
ATOM 664 C CA . VAL A 1 81 ? -19.411 -1.406 23.560 1.00 94.81 81 VAL A CA 1
ATOM 665 C C . VAL A 1 81 ? -18.521 -2.644 23.544 1.00 94.81 81 VAL A C 1
ATOM 667 O O . VAL A 1 81 ? -17.305 -2.578 23.742 1.00 94.81 81 VAL A O 1
ATOM 670 N N . VAL A 1 82 ? -19.145 -3.791 23.282 1.00 95.56 82 VAL A N 1
ATOM 671 C CA . VAL A 1 82 ? -18.488 -5.079 23.065 1.00 95.56 82 VAL A CA 1
ATOM 672 C C . VAL A 1 82 ? -18.918 -5.634 21.719 1.00 95.56 82 VAL A C 1
ATOM 674 O O . VAL A 1 82 ? -20.110 -5.727 21.438 1.00 95.56 82 VAL A O 1
ATOM 677 N N . PHE A 1 83 ? -17.943 -6.052 20.923 1.00 97.44 83 PHE A N 1
ATOM 678 C CA . PHE A 1 83 ? -18.146 -6.841 19.720 1.00 97.44 83 PHE A CA 1
ATOM 679 C C . PHE A 1 83 ? -17.719 -8.286 19.960 1.00 97.44 83 PHE A C 1
ATOM 681 O O . PHE A 1 83 ? -16.667 -8.526 20.557 1.00 97.44 83 PHE A O 1
ATOM 688 N N . GLU A 1 84 ? -18.492 -9.244 19.459 1.00 96.88 84 GLU A N 1
ATOM 689 C CA . GLU A 1 84 ? -18.224 -10.681 19.563 1.00 96.88 84 GLU A CA 1
ATOM 690 C C . GLU A 1 84 ? -18.436 -11.382 18.210 1.00 96.88 84 GLU A C 1
ATOM 692 O O . GLU A 1 84 ? -19.277 -10.967 17.415 1.00 96.88 84 GLU A O 1
ATOM 697 N N . ASP A 1 85 ? -17.640 -12.427 17.944 1.00 97.38 85 ASP A N 1
ATOM 698 C CA . ASP A 1 85 ? -17.621 -13.207 16.685 1.00 97.38 85 ASP A CA 1
ATOM 699 C C . ASP A 1 85 ? -17.683 -12.336 15.415 1.00 97.38 85 ASP A C 1
ATOM 701 O O . ASP A 1 85 ? -18.461 -12.579 14.492 1.00 97.38 85 ASP A O 1
ATOM 705 N N . VAL A 1 86 ? -16.843 -11.299 15.365 1.00 98.44 86 VAL A N 1
ATOM 706 C CA . VAL A 1 86 ? -16.715 -10.443 14.182 1.00 98.44 86 VAL A CA 1
ATOM 707 C C . VAL A 1 86 ? -15.990 -11.212 13.088 1.00 98.44 86 VAL A C 1
ATOM 709 O O . VAL A 1 86 ? -14.916 -11.773 13.320 1.00 98.44 86 VAL A O 1
ATOM 712 N N . ARG A 1 87 ? -16.532 -11.185 11.871 1.00 98.19 87 ARG A N 1
ATOM 713 C CA . ARG A 1 87 ? -15.942 -11.791 10.673 1.00 98.19 87 ARG A CA 1
ATOM 714 C C . ARG A 1 87 ? -15.893 -10.785 9.536 1.00 98.19 87 ARG A C 1
ATOM 716 O O . ARG A 1 87 ? -16.900 -10.156 9.225 1.00 98.19 87 ARG A O 1
ATOM 723 N N . PHE A 1 88 ? -14.728 -10.677 8.910 1.00 97.50 88 PHE A N 1
ATOM 724 C CA . PHE A 1 88 ? -14.490 -9.855 7.729 1.00 97.50 88 PHE A CA 1
ATOM 725 C C . PHE A 1 88 ? -14.489 -10.771 6.505 1.00 97.50 88 PHE A C 1
ATOM 727 O O . PHE A 1 88 ? -13.561 -11.554 6.303 1.00 97.50 88 PHE A O 1
ATOM 734 N N . HIS A 1 89 ? -15.548 -10.697 5.701 1.00 95.75 89 HIS A N 1
ATOM 735 C CA . HIS A 1 89 ? -15.748 -11.577 4.544 1.00 95.75 89 HIS A CA 1
ATOM 736 C C . HIS A 1 89 ? -14.993 -11.081 3.315 1.00 95.75 89 HIS A C 1
ATOM 738 O O . HIS A 1 89 ? -14.477 -11.874 2.526 1.00 95.75 89 HIS A O 1
ATOM 744 N N . ARG A 1 90 ? -14.924 -9.756 3.142 1.00 93.62 90 ARG A N 1
ATOM 745 C CA . ARG A 1 90 ? -14.310 -9.117 1.976 1.00 93.62 90 ARG A CA 1
ATOM 746 C C . ARG A 1 90 ? -13.753 -7.740 2.327 1.00 93.62 90 ARG A C 1
ATOM 748 O O . ARG A 1 90 ? -14.375 -6.972 3.050 1.00 93.62 90 ARG A O 1
ATOM 755 N N . ALA A 1 91 ? -12.596 -7.407 1.754 1.00 92.12 91 ALA A N 1
ATOM 756 C CA . ALA A 1 91 ? -12.048 -6.055 1.807 1.00 92.12 91 ALA A CA 1
ATOM 757 C C . ALA A 1 91 ? -12.733 -5.141 0.776 1.00 92.12 91 ALA A C 1
ATOM 759 O O . ALA A 1 91 ? -12.878 -5.511 -0.395 1.00 92.12 91 ALA A O 1
ATOM 760 N N . THR A 1 92 ? -13.084 -3.928 1.194 1.00 94.50 92 THR A N 1
ATOM 761 C CA . THR A 1 92 ? -13.664 -2.896 0.323 1.00 94.50 92 THR A CA 1
ATOM 762 C C . THR A 1 92 ? -12.570 -1.943 -0.120 1.00 94.50 92 THR A C 1
ATOM 764 O O . THR A 1 92 ? -11.709 -1.564 0.672 1.00 94.50 92 THR A O 1
ATOM 767 N N . LYS A 1 93 ? -12.564 -1.579 -1.402 1.00 92.94 93 LYS A N 1
ATOM 768 C CA . LYS A 1 93 ? -11.617 -0.602 -1.945 1.00 92.94 93 LYS A CA 1
ATOM 769 C C . LYS A 1 93 ? -12.267 0.769 -1.911 1.00 92.94 93 LYS A C 1
ATOM 771 O O . LYS A 1 93 ? -13.386 0.905 -2.385 1.00 92.94 93 LYS A O 1
ATOM 776 N N . ILE A 1 94 ? -11.537 1.766 -1.430 1.00 91.31 94 ILE A N 1
ATOM 777 C CA . ILE A 1 94 ? -11.975 3.157 -1.497 1.00 91.31 94 ILE A CA 1
ATOM 778 C C . ILE A 1 94 ? -11.596 3.684 -2.891 1.00 91.31 94 ILE A C 1
ATOM 780 O O . ILE A 1 94 ? -10.406 3.659 -3.240 1.00 91.31 94 ILE A O 1
ATOM 784 N N . PRO A 1 95 ? -12.563 4.100 -3.727 1.00 88.19 95 PRO A N 1
ATOM 785 C CA . PRO A 1 95 ? -12.268 4.655 -5.039 1.00 88.19 95 PRO A CA 1
ATOM 786 C C . PRO A 1 95 ? -11.556 6.008 -4.898 1.00 88.19 95 PRO A C 1
ATOM 788 O O . PRO A 1 95 ? -11.696 6.701 -3.896 1.00 88.19 95 PRO A O 1
ATOM 791 N N . LYS A 1 96 ? -10.761 6.393 -5.905 1.00 83.31 96 LYS A N 1
ATOM 792 C CA . LYS A 1 96 ? -10.106 7.717 -5.919 1.00 83.31 96 LYS A CA 1
ATOM 793 C C . LYS A 1 96 ? -11.108 8.855 -6.130 1.00 83.31 96 LYS A C 1
ATOM 795 O O . LYS A 1 96 ? -10.870 9.971 -5.685 1.00 83.31 96 LYS A O 1
ATOM 800 N N . GLU A 1 97 ? -12.192 8.561 -6.838 1.00 82.81 97 GLU A N 1
ATOM 801 C CA . GLU A 1 97 ? -13.274 9.482 -7.159 1.00 82.81 97 GLU A CA 1
ATOM 802 C C . GLU A 1 97 ? -14.607 8.757 -6.972 1.00 82.81 97 GLU A C 1
ATOM 804 O O . GLU A 1 97 ? -14.729 7.590 -7.347 1.00 82.81 97 GLU A O 1
ATOM 809 N N . GLY A 1 98 ? -15.593 9.457 -6.413 1.00 84.81 98 GLY A N 1
ATOM 810 C CA . GLY A 1 98 ? -16.902 8.898 -6.080 1.00 84.81 98 GLY A CA 1
ATOM 811 C C . GLY A 1 98 ? -17.014 8.486 -4.614 1.00 84.81 98 GLY A C 1
ATOM 812 O O . GLY A 1 98 ? -16.047 8.547 -3.855 1.00 84.81 98 GLY A O 1
ATOM 813 N N . ASN A 1 99 ? -18.217 8.076 -4.230 1.00 89.00 99 ASN A N 1
ATOM 814 C CA . ASN A 1 99 ? -18.544 7.621 -2.888 1.00 89.00 99 ASN A CA 1
ATOM 815 C C . ASN A 1 99 ? -18.594 6.085 -2.824 1.00 89.00 99 ASN A C 1
ATOM 817 O O . ASN A 1 99 ? -18.758 5.394 -3.828 1.00 89.00 99 ASN A O 1
ATOM 821 N N . THR A 1 100 ? -18.415 5.536 -1.625 1.00 92.69 100 THR A N 1
ATOM 822 C CA . THR A 1 100 ? -18.703 4.128 -1.320 1.00 92.69 100 THR A CA 1
ATOM 823 C C . THR A 1 100 ? -19.863 4.079 -0.343 1.00 92.69 100 THR A C 1
ATOM 825 O O . THR A 1 100 ? -19.767 4.648 0.743 1.00 92.69 100 THR A O 1
ATOM 828 N N . GLU A 1 101 ? -20.955 3.428 -0.727 1.00 94.88 101 GLU A N 1
ATOM 829 C CA . GLU A 1 101 ? -22.147 3.308 0.110 1.00 94.88 101 GLU A CA 1
ATOM 830 C C . GLU A 1 101 ? -22.121 2.013 0.921 1.00 94.88 101 GLU A C 1
ATOM 832 O O . GLU A 1 101 ? -21.914 0.921 0.385 1.00 94.88 101 GLU A O 1
ATOM 837 N N . PHE A 1 102 ? -22.355 2.153 2.222 1.00 96.50 102 PHE A N 1
ATOM 838 C CA . PHE A 1 102 ? -22.501 1.055 3.162 1.00 96.50 102 PHE A CA 1
ATOM 839 C C . PHE A 1 102 ? -23.908 1.050 3.739 1.00 96.50 102 PHE A C 1
ATOM 841 O O . PHE A 1 102 ? -24.411 2.089 4.163 1.00 96.50 102 PHE A O 1
ATOM 848 N N . ILE A 1 103 ? -24.504 -0.133 3.821 1.00 96.56 103 ILE A N 1
ATOM 849 C CA . ILE A 1 103 ? -25.756 -0.362 4.540 1.00 96.56 103 ILE A CA 1
ATOM 850 C C . ILE A 1 103 ? -25.405 -1.148 5.798 1.00 96.56 103 ILE A C 1
ATOM 852 O O . ILE A 1 103 ? -24.881 -2.259 5.722 1.00 96.56 103 ILE A O 1
ATOM 856 N N . ILE A 1 104 ? -25.650 -0.553 6.956 1.00 96.75 104 ILE A N 1
ATOM 857 C CA . ILE A 1 104 ? -25.417 -1.152 8.263 1.00 96.75 104 ILE A CA 1
ATOM 858 C C . ILE A 1 104 ? -26.758 -1.623 8.802 1.00 96.75 104 ILE A C 1
ATOM 860 O O . ILE A 1 104 ? -27.688 -0.834 8.912 1.00 96.75 104 ILE A O 1
ATOM 864 N N . MET A 1 105 ? -26.848 -2.894 9.173 1.00 95.31 105 MET A N 1
ATOM 865 C CA . MET A 1 105 ? -28.020 -3.470 9.820 1.00 95.31 105 MET A CA 1
ATOM 866 C C . MET A 1 105 ? -27.637 -3.985 11.201 1.00 95.31 105 MET A C 1
ATOM 868 O O . MET A 1 105 ? -26.694 -4.759 11.322 1.00 95.31 105 MET A O 1
ATOM 872 N N . VAL A 1 106 ? -28.373 -3.598 12.240 1.00 95.25 106 VAL A N 1
ATOM 873 C CA . VAL A 1 106 ? -28.190 -4.040 13.626 1.00 95.25 106 VAL A CA 1
ATOM 874 C C . VAL A 1 106 ? -29.535 -4.489 14.197 1.00 95.25 106 VAL A C 1
ATOM 876 O O . VAL A 1 106 ? -30.518 -3.747 14.236 1.00 95.25 106 VAL A O 1
ATOM 879 N N . GLN A 1 107 ? -29.596 -5.727 14.677 1.00 92.25 107 GLN A N 1
ATOM 880 C CA . GLN A 1 107 ? -30.793 -6.302 15.284 1.00 92.25 107 GLN A CA 1
ATOM 881 C C . GLN A 1 107 ? -30.869 -5.945 16.773 1.00 92.25 107 GLN A C 1
ATOM 883 O O . GLN A 1 107 ? -30.071 -6.429 17.570 1.00 92.25 107 GLN A O 1
ATOM 888 N N . LYS A 1 108 ? -31.881 -5.166 17.183 1.00 83.88 108 LYS A N 1
ATOM 889 C CA . LYS A 1 108 ? -32.041 -4.690 18.578 1.00 83.88 108 LYS A CA 1
ATOM 890 C C . LYS A 1 108 ? -32.065 -5.794 19.643 1.00 83.88 108 LYS A C 1
ATOM 892 O O . LYS A 1 108 ? -31.611 -5.563 20.754 1.00 83.88 108 LYS A O 1
ATOM 897 N N . GLY A 1 109 ? -32.637 -6.959 19.331 1.00 84.88 109 GLY A N 1
ATOM 898 C CA . GLY A 1 109 ? -32.802 -8.044 20.305 1.00 84.88 109 GLY A CA 1
ATOM 899 C C . GLY A 1 109 ? -31.550 -8.900 20.501 1.00 84.88 109 GLY A C 1
ATOM 900 O O . GLY A 1 109 ? -31.178 -9.192 21.631 1.00 84.88 109 GLY A O 1
ATOM 901 N N . SER A 1 110 ? -30.915 -9.322 19.406 1.00 90.00 110 SER A N 1
ATOM 902 C CA . SER A 1 110 ? -29.751 -10.221 19.434 1.00 90.00 110 SER A CA 1
ATOM 903 C C . SER A 1 110 ? -28.416 -9.474 19.482 1.00 90.00 110 SER A C 1
ATOM 905 O O . SER A 1 110 ? -27.422 -10.042 19.923 1.00 90.00 110 SER A O 1
ATOM 907 N N . GLY A 1 111 ? -28.377 -8.224 19.011 1.00 92.69 111 GLY A N 1
ATOM 908 C CA . GLY A 1 111 ? -27.137 -7.494 18.751 1.00 92.69 111 GLY A CA 1
ATOM 909 C C . GLY A 1 111 ? -26.437 -7.929 17.463 1.00 92.69 111 GLY A C 1
ATOM 910 O O . GLY A 1 111 ? -25.371 -7.407 17.149 1.00 92.69 111 GLY A O 1
ATOM 911 N N . ASN A 1 112 ? -27.007 -8.870 16.700 1.00 97.31 112 ASN A N 1
ATOM 912 C CA . ASN A 1 112 ? -26.417 -9.303 15.437 1.00 97.31 112 ASN A CA 1
ATOM 913 C C . ASN A 1 112 ? -26.381 -8.127 14.467 1.00 97.31 112 ASN A C 1
ATOM 915 O O . ASN A 1 112 ? -27.404 -7.472 14.251 1.00 97.31 112 ASN A O 1
ATOM 919 N N . PHE A 1 113 ? -25.224 -7.902 13.862 1.00 97.62 113 PHE A N 1
ATOM 920 C CA . PHE A 1 113 ? -25.048 -6.873 12.860 1.00 97.62 113 PHE A CA 1
ATOM 921 C C . PHE A 1 113 ? -24.470 -7.428 11.565 1.00 97.62 113 PHE A C 1
ATOM 923 O O . PHE A 1 113 ? -23.755 -8.435 11.544 1.00 97.62 113 PHE A O 1
ATOM 930 N N . GLU A 1 114 ? -24.756 -6.709 10.491 1.00 97.50 114 GLU A N 1
ATOM 931 C CA . GLU A 1 114 ? -24.213 -6.940 9.167 1.00 97.50 114 GLU A CA 1
ATOM 932 C C . GLU A 1 114 ? -23.922 -5.596 8.494 1.00 97.50 114 GLU A C 1
ATOM 934 O O . GLU A 1 114 ? -24.712 -4.659 8.589 1.00 97.50 114 GLU A O 1
ATOM 939 N N . VAL A 1 115 ? -22.775 -5.499 7.828 1.00 98.00 115 VAL A N 1
ATOM 940 C CA . VAL A 1 115 ? -22.416 -4.365 6.975 1.00 98.00 115 VAL A CA 1
ATOM 941 C C . VAL A 1 115 ? -22.383 -4.861 5.540 1.00 98.00 115 VAL A C 1
ATOM 943 O O . VAL A 1 115 ? -21.689 -5.834 5.236 1.00 98.00 115 VAL A O 1
ATOM 946 N N . ILE A 1 116 ? -23.121 -4.191 4.663 1.00 97.25 116 ILE A N 1
ATOM 947 C CA . ILE A 1 116 ? -23.288 -4.540 3.254 1.00 97.25 116 ILE A CA 1
ATOM 948 C C . ILE A 1 116 ? -22.672 -3.444 2.387 1.00 97.25 116 ILE A C 1
ATOM 950 O O . ILE A 1 116 ? -22.896 -2.259 2.618 1.00 97.25 116 ILE A O 1
ATOM 954 N N . GLU A 1 117 ? -21.929 -3.852 1.361 1.00 96.06 117 GLU A N 1
ATOM 955 C CA . GLU A 1 117 ? -21.410 -2.979 0.303 1.00 96.06 117 GLU A CA 1
ATOM 956 C C . GLU A 1 117 ? -21.629 -3.657 -1.052 1.00 96.06 117 GLU A C 1
ATOM 958 O O . GLU A 1 117 ? -21.375 -4.859 -1.199 1.00 96.06 117 GLU A O 1
ATOM 963 N N . GLY A 1 118 ? -22.136 -2.913 -2.040 1.00 89.94 118 GLY A N 1
ATOM 964 C CA . GLY A 1 118 ? -22.371 -3.440 -3.391 1.00 89.94 118 GLY A CA 1
ATOM 965 C C . GLY A 1 118 ? -23.328 -4.641 -3.441 1.00 89.94 118 GLY A C 1
ATOM 966 O O . GLY A 1 118 ? -23.167 -5.524 -4.282 1.00 89.94 118 GLY A O 1
ATOM 967 N N . GLY A 1 119 ? -24.286 -4.716 -2.509 1.00 89.56 119 GLY A N 1
ATOM 968 C CA . GLY A 1 119 ? -25.265 -5.808 -2.411 1.00 89.56 119 GLY A CA 1
ATOM 969 C C . GLY A 1 119 ? -24.755 -7.093 -1.744 1.00 89.56 119 GLY A C 1
ATOM 970 O O . GLY A 1 119 ? -25.486 -8.079 -1.708 1.00 89.56 119 GLY A O 1
ATOM 971 N N . GLY A 1 120 ? -23.526 -7.109 -1.213 1.00 93.56 120 GLY A N 1
ATOM 972 C CA . GLY A 1 120 ? -22.962 -8.256 -0.498 1.00 93.56 120 GLY A CA 1
ATOM 973 C C . GLY A 1 120 ? -22.466 -7.910 0.905 1.00 93.56 120 GLY A C 1
ATOM 974 O O . GLY A 1 120 ? -21.944 -6.821 1.140 1.00 93.56 120 GLY A O 1
ATOM 975 N N . SER A 1 121 ? -22.580 -8.869 1.825 1.00 95.50 121 SER A N 1
ATOM 976 C CA . SER A 1 121 ? -22.036 -8.772 3.183 1.00 95.50 121 SER A CA 1
ATOM 977 C C . SER A 1 121 ? -20.515 -8.630 3.166 1.00 95.50 121 SER A C 1
ATOM 979 O O . SER A 1 121 ? -19.810 -9.465 2.590 1.00 95.50 121 SER A O 1
ATOM 981 N N . VAL A 1 122 ? -19.996 -7.581 3.802 1.00 97.50 122 VAL A N 1
ATOM 982 C CA . VAL A 1 122 ? -18.553 -7.367 3.985 1.00 97.50 122 VAL A CA 1
ATOM 983 C C . VAL A 1 122 ? -18.100 -7.699 5.400 1.00 97.50 122 VAL A C 1
ATOM 985 O O . VAL A 1 122 ? -17.011 -8.254 5.566 1.00 97.50 122 VAL A O 1
ATOM 988 N N . VAL A 1 123 ? -18.936 -7.426 6.405 1.00 98.00 123 VAL A N 1
ATOM 989 C CA . VAL A 1 123 ? -18.651 -7.706 7.819 1.00 98.00 123 VAL A CA 1
ATOM 990 C C . VAL A 1 123 ? -19.916 -8.177 8.519 1.00 98.00 123 VAL A C 1
ATOM 992 O O . VAL A 1 123 ? -20.988 -7.626 8.298 1.00 98.00 123 VAL A O 1
ATOM 995 N N . SER A 1 124 ? -19.782 -9.158 9.404 1.00 98.19 124 SER A N 1
ATOM 996 C CA . SER A 1 124 ? -20.863 -9.610 10.284 1.00 98.19 124 SER A CA 1
ATOM 997 C C . SER A 1 124 ? -20.344 -9.844 11.697 1.00 98.19 124 SER A C 1
ATOM 999 O O . SER A 1 124 ? -19.176 -10.199 11.860 1.00 98.19 124 SER A O 1
ATOM 1001 N N . GLY A 1 125 ? -21.205 -9.739 12.701 1.00 98.12 125 GLY A N 1
ATOM 1002 C CA . GLY A 1 125 ? -20.859 -10.099 14.074 1.00 98.12 125 GLY A CA 1
ATOM 1003 C C . GLY A 1 125 ? -21.985 -9.789 15.046 1.00 98.12 125 GLY A C 1
ATOM 1004 O O . GLY A 1 125 ? -23.138 -9.638 14.647 1.00 98.12 125 GLY A O 1
ATOM 1005 N N . ILE A 1 126 ? -21.640 -9.680 16.324 1.00 97.88 126 ILE A N 1
ATOM 1006 C CA . ILE A 1 126 ? -22.558 -9.307 17.402 1.00 97.88 126 ILE A CA 1
ATOM 1007 C C . ILE A 1 126 ? -22.009 -8.056 18.081 1.00 97.88 126 ILE A C 1
ATOM 1009 O O . ILE A 1 126 ? -20.812 -7.991 18.352 1.00 97.88 126 ILE A O 1
ATOM 1013 N N . VAL A 1 127 ? -22.861 -7.068 18.351 1.00 96.12 127 VAL A N 1
ATOM 1014 C CA . VAL A 1 127 ? -22.525 -5.849 19.091 1.00 96.12 127 VAL A CA 1
ATOM 1015 C C . VAL A 1 127 ? -23.491 -5.658 20.257 1.00 96.12 127 VAL A C 1
ATOM 1017 O O . VAL A 1 127 ? -24.699 -5.851 20.124 1.00 96.12 127 VAL A O 1
ATOM 1020 N N . GLN A 1 128 ? -22.959 -5.295 21.421 1.00 93.25 128 GLN A N 1
ATOM 1021 C CA . GLN A 1 128 ? -23.733 -5.064 22.638 1.00 93.25 128 GLN A CA 1
ATOM 1022 C C . GLN A 1 128 ? -23.197 -3.857 23.405 1.00 93.25 128 GLN A C 1
ATOM 1024 O O . GLN A 1 128 ? -21.999 -3.563 23.379 1.00 93.25 128 GLN A O 1
ATOM 1029 N N . VAL A 1 129 ? -24.090 -3.171 24.119 1.00 92.00 129 VAL A N 1
ATOM 1030 C CA . VAL A 1 129 ? -23.710 -2.098 25.043 1.00 92.00 129 VAL A CA 1
ATOM 1031 C C . VAL A 1 129 ? -23.006 -2.708 26.249 1.00 92.00 129 VAL A C 1
ATOM 1033 O O . VAL A 1 129 ? -23.467 -3.699 26.817 1.00 92.00 129 VAL A O 1
ATOM 1036 N N . LEU A 1 130 ? -21.889 -2.116 26.657 1.00 84.69 130 LEU A N 1
ATOM 1037 C CA . LEU A 1 130 ? -21.158 -2.543 27.840 1.00 84.69 130 LEU A CA 1
ATOM 1038 C C . LEU A 1 130 ? -21.869 -2.037 29.105 1.00 84.69 130 LEU A C 1
ATOM 1040 O O . LEU A 1 130 ? -21.645 -0.913 29.555 1.00 84.69 130 LEU A O 1
ATOM 1044 N N . GLU A 1 131 ? -22.709 -2.873 29.710 1.00 78.50 131 GLU A N 1
ATOM 1045 C CA . GLU A 1 131 ? -23.272 -2.594 31.033 1.00 78.50 131 GLU A CA 1
ATOM 1046 C C . GLU A 1 131 ? -22.241 -2.925 32.130 1.00 78.50 131 GLU A C 1
ATOM 1048 O O . GLU A 1 131 ? -21.653 -4.008 32.151 1.00 78.50 131 GLU A O 1
ATOM 1053 N N . ASN A 1 132 ? -22.019 -1.985 33.060 1.00 59.53 132 ASN A N 1
ATOM 1054 C CA . ASN A 1 132 ? -20.945 -1.999 34.074 1.00 59.53 132 ASN A CA 1
ATOM 1055 C C . ASN A 1 132 ? -20.852 -3.272 34.954 1.00 59.53 132 ASN A C 1
ATOM 1057 O O . ASN A 1 132 ? -19.886 -3.432 35.696 1.00 59.53 132 ASN A O 1
ATOM 1061 N N . THR A 1 133 ? -21.845 -4.161 34.934 1.00 48.81 133 THR A N 1
ATOM 1062 C CA . THR A 1 133 ? -21.979 -5.296 35.860 1.00 48.81 133 THR A CA 1
ATOM 1063 C C . THR A 1 133 ? -21.437 -6.634 35.349 1.00 48.81 133 THR A C 1
ATOM 1065 O O . THR A 1 133 ? -21.229 -7.529 36.167 1.00 48.81 133 THR A O 1
ATOM 1068 N N . SER A 1 134 ? -21.182 -6.812 34.047 1.00 50.00 134 SER A N 1
ATOM 1069 C CA . SER A 1 134 ? -20.868 -8.140 33.472 1.00 50.00 134 SER A CA 1
ATOM 1070 C C . SER A 1 134 ? -19.445 -8.295 32.924 1.00 50.00 134 SER A C 1
ATOM 1072 O O . SER A 1 134 ? -18.930 -9.414 32.862 1.00 50.00 134 SER A O 1
ATOM 1074 N N . TYR A 1 135 ? -18.766 -7.206 32.566 1.00 58.91 135 TYR A N 1
ATOM 1075 C CA . TYR A 1 135 ? -17.465 -7.289 31.909 1.00 58.91 135 TYR A CA 1
ATOM 1076 C C . TYR A 1 135 ? -16.295 -7.087 32.872 1.00 58.91 135 TYR A C 1
ATOM 1078 O O . TYR A 1 135 ? -16.081 -6.010 33.425 1.00 58.91 135 TYR A O 1
ATOM 1086 N N . LYS A 1 136 ? -15.476 -8.132 33.015 1.00 63.16 136 LYS A N 1
ATOM 1087 C CA . LYS A 1 136 ? -14.145 -8.036 33.614 1.00 63.16 136 LYS A CA 1
ATOM 1088 C C . LYS A 1 136 ? -13.113 -8.105 32.494 1.00 63.16 136 LYS A C 1
ATOM 1090 O O . LYS A 1 136 ? -12.907 -9.168 31.901 1.00 63.16 136 LYS A O 1
ATOM 1095 N N . ARG A 1 137 ? -12.462 -6.969 32.219 1.00 72.56 137 ARG A N 1
ATOM 1096 C CA . ARG A 1 137 ? -11.219 -6.928 31.435 1.00 72.56 137 ARG A CA 1
ATOM 1097 C C . ARG A 1 137 ? -10.255 -7.968 32.001 1.00 72.56 137 ARG A C 1
ATOM 1099 O O . ARG A 1 137 ? -10.231 -8.172 33.218 1.00 72.56 137 ARG A O 1
ATOM 1106 N N . ALA A 1 138 ? -9.468 -8.614 31.145 1.00 74.06 138 ALA A N 1
ATOM 1107 C CA . ALA A 1 138 ? -8.415 -9.478 31.649 1.00 74.06 138 ALA A CA 1
ATOM 1108 C C . ALA A 1 138 ? -7.441 -8.608 32.462 1.00 74.06 138 ALA A C 1
ATOM 1110 O O . ALA A 1 138 ? -6.842 -7.674 31.928 1.00 74.06 138 ALA A O 1
ATOM 1111 N N . SER A 1 139 ? -7.353 -8.864 33.769 1.00 79.12 139 SER A N 1
ATOM 1112 C CA . SER A 1 139 ? -6.380 -8.209 34.643 1.00 79.12 139 SER A CA 1
ATOM 1113 C C . SER A 1 139 ? -5.040 -8.882 34.405 1.00 79.12 139 SER A C 1
ATOM 1115 O O . SER A 1 139 ? -4.722 -9.874 35.055 1.00 79.12 139 SER A O 1
ATOM 1117 N N . LEU A 1 140 ? -4.322 -8.392 33.402 1.00 81.25 140 LEU A N 1
ATOM 1118 C CA . LEU A 1 140 ? -3.023 -8.903 33.001 1.00 81.25 140 LEU A CA 1
ATOM 1119 C C . LEU A 1 140 ? -1.952 -7.940 33.493 1.00 81.25 140 LEU A C 1
ATOM 1121 O O . LEU A 1 140 ? -2.120 -6.722 33.408 1.00 81.25 140 LEU A O 1
ATOM 1125 N N . GLU A 1 141 ? -0.863 -8.490 34.014 1.00 79.56 141 GLU A N 1
ATOM 1126 C CA . GLU A 1 141 ? 0.337 -7.699 34.256 1.00 79.56 141 GLU A CA 1
ATOM 1127 C C . GLU A 1 141 ? 0.936 -7.305 32.895 1.00 79.56 141 GLU A C 1
ATOM 1129 O O . GLU A 1 141 ? 0.859 -8.096 31.946 1.00 79.56 141 GLU A O 1
ATOM 1134 N N . PRO A 1 142 ? 1.453 -6.076 32.731 1.00 80.00 142 PRO A N 1
ATOM 1135 C CA . PRO A 1 142 ? 2.198 -5.711 31.532 1.00 80.00 142 PRO A CA 1
ATOM 1136 C C . PRO A 1 142 ? 3.321 -6.730 31.286 1.00 80.00 142 PRO A C 1
ATOM 1138 O O . PRO A 1 142 ? 3.960 -7.136 32.257 1.00 80.00 142 PRO A O 1
ATOM 1141 N N . PRO A 1 143 ? 3.567 -7.160 30.035 1.00 78.56 143 PRO A N 1
ATOM 1142 C CA . PRO A 1 143 ? 4.724 -7.994 29.732 1.00 78.56 143 PRO A CA 1
ATOM 1143 C C . PRO A 1 143 ? 6.000 -7.299 30.201 1.00 78.56 143 PRO A C 1
ATOM 1145 O O . PRO A 1 143 ? 6.104 -6.075 30.075 1.00 78.56 143 PRO A O 1
ATOM 1148 N N . ASP A 1 144 ? 6.959 -8.072 30.711 1.00 70.62 144 ASP A N 1
ATOM 1149 C CA . ASP A 1 144 ? 8.263 -7.526 31.065 1.00 70.62 144 ASP A CA 1
ATOM 1150 C C . ASP A 1 144 ? 8.904 -6.930 29.803 1.00 70.62 144 ASP A C 1
ATOM 1152 O O . ASP A 1 144 ? 9.145 -7.662 28.835 1.00 70.62 144 ASP A O 1
ATOM 1156 N N . PRO A 1 145 ? 9.170 -5.613 29.770 1.00 64.12 145 PRO A N 1
ATOM 1157 C CA . PRO A 1 145 ? 9.828 -5.001 28.630 1.00 64.12 145 PRO A CA 1
ATOM 1158 C C . PRO A 1 145 ? 11.197 -5.654 28.443 1.00 64.12 145 PRO A C 1
ATOM 1160 O O . PRO A 1 145 ? 11.979 -5.787 29.389 1.00 64.12 145 PRO A O 1
ATOM 1163 N N . CYS A 1 146 ? 11.490 -6.081 27.215 1.00 60.44 146 CYS A N 1
ATOM 1164 C CA . CYS A 1 146 ? 12.737 -6.763 26.904 1.00 60.44 146 CYS A CA 1
ATOM 1165 C C . CYS A 1 146 ? 13.895 -5.752 26.843 1.00 60.44 146 CYS A C 1
ATOM 1167 O O . CYS A 1 146 ? 14.348 -5.364 25.769 1.00 60.44 146 CYS A O 1
ATOM 1169 N N . TYR A 1 147 ? 14.362 -5.294 28.007 1.00 55.28 147 TYR A N 1
ATOM 1170 C CA . TYR A 1 147 ? 15.557 -4.466 28.134 1.00 55.28 147 TYR A CA 1
ATOM 1171 C C . TYR A 1 147 ? 16.793 -5.367 28.124 1.00 55.28 147 TYR A C 1
ATOM 1173 O O . TYR A 1 147 ? 17.314 -5.752 29.168 1.00 55.28 147 TYR A O 1
ATOM 1181 N N . ASN A 1 148 ? 17.247 -5.735 26.931 1.00 60.28 148 ASN A N 1
ATOM 1182 C CA . ASN A 1 148 ? 18.607 -6.222 26.737 1.00 60.28 148 ASN A CA 1
ATOM 1183 C C . ASN A 1 148 ? 19.386 -5.132 25.992 1.00 60.28 148 ASN A C 1
ATOM 1185 O O . ASN A 1 148 ? 18.834 -4.533 25.072 1.00 60.28 148 ASN A O 1
ATOM 1189 N N . ASP A 1 149 ? 20.653 -4.896 26.336 1.00 58.72 149 ASP A N 1
ATOM 1190 C CA . ASP A 1 149 ? 21.505 -3.899 25.661 1.00 58.72 149 ASP A CA 1
ATOM 1191 C C . ASP A 1 149 ? 21.652 -4.177 24.144 1.00 58.72 149 ASP A C 1
ATOM 1193 O O . ASP A 1 149 ? 22.024 -3.295 23.371 1.00 58.72 149 ASP A O 1
ATOM 1197 N N . GLU A 1 150 ? 21.318 -5.394 23.700 1.00 61.47 150 GLU A N 1
ATOM 1198 C CA . GLU A 1 150 ? 21.289 -5.816 22.292 1.00 61.47 150 GLU A CA 1
ATOM 1199 C C . GLU A 1 150 ? 19.932 -5.602 21.585 1.00 61.47 150 GLU A C 1
ATOM 1201 O O . GLU A 1 150 ? 19.856 -5.699 20.359 1.00 61.47 150 GLU A O 1
ATOM 1206 N N . LEU A 1 151 ? 18.852 -5.327 22.325 1.00 65.19 151 LEU A N 1
ATOM 1207 C CA . LEU A 1 151 ? 17.487 -5.231 21.803 1.00 65.19 151 LEU A CA 1
ATOM 1208 C C . LEU A 1 151 ? 16.995 -3.784 21.853 1.00 65.19 151 LEU A C 1
ATOM 1210 O O . LEU A 1 151 ? 16.520 -3.288 22.871 1.00 65.19 151 LEU A O 1
ATOM 1214 N N . LEU A 1 152 ? 17.114 -3.108 20.712 1.00 76.31 152 LEU A N 1
ATOM 1215 C CA . LEU A 1 152 ? 16.676 -1.726 20.544 1.00 76.31 152 LEU A CA 1
ATOM 1216 C C . LEU A 1 152 ? 15.152 -1.642 20.402 1.00 76.31 152 LEU A C 1
ATOM 1218 O O . LEU A 1 152 ? 14.531 -2.440 19.697 1.00 76.31 152 LEU A O 1
ATOM 1222 N N . GLU A 1 153 ? 14.566 -0.632 21.039 1.00 87.25 153 GLU A N 1
ATOM 1223 C CA . GLU A 1 153 ? 13.197 -0.199 20.772 1.00 87.25 153 GLU A CA 1
ATOM 1224 C C . GLU A 1 153 ? 13.127 0.394 19.356 1.00 87.25 153 GLU A C 1
ATOM 1226 O O . GLU A 1 153 ? 13.945 1.235 18.972 1.00 87.25 153 GLU A O 1
ATOM 1231 N N . PHE A 1 154 ? 12.163 -0.055 18.558 1.00 91.94 154 PHE A N 1
ATOM 1232 C CA . PHE A 1 154 ? 11.932 0.472 17.225 1.00 91.94 154 PHE A CA 1
ATOM 1233 C C . PHE A 1 154 ? 11.253 1.832 17.306 1.00 91.94 154 PHE A C 1
ATOM 1235 O O . PHE A 1 154 ? 10.220 1.995 17.957 1.00 91.94 154 PHE A O 1
ATOM 1242 N N . SER A 1 155 ? 11.808 2.801 16.580 1.00 95.00 155 SER A N 1
ATOM 1243 C CA . SER A 1 155 ? 11.144 4.080 16.355 1.00 95.00 155 SER A CA 1
ATOM 1244 C C . SER A 1 155 ? 9.973 3.918 15.384 1.00 95.00 155 SER A C 1
ATOM 1246 O O . SER A 1 155 ? 9.948 2.991 14.572 1.00 95.00 155 SER A O 1
ATOM 1248 N N . SER A 1 156 ? 9.042 4.874 15.384 1.00 96.25 156 SER A N 1
ATOM 1249 C CA . SER A 1 156 ? 7.964 4.956 14.388 1.00 96.25 156 SER A CA 1
ATOM 1250 C C . SER A 1 156 ? 8.476 4.770 12.948 1.00 96.25 156 SER A C 1
ATOM 1252 O O . SER A 1 156 ? 7.928 3.986 12.174 1.00 96.25 156 SER A O 1
ATOM 1254 N N . HIS A 1 157 ? 9.601 5.402 12.595 1.00 96.31 157 HIS A N 1
ATOM 1255 C CA . HIS A 1 157 ? 10.207 5.252 11.271 1.00 96.31 157 HIS A CA 1
ATOM 1256 C C . HIS A 1 157 ? 10.618 3.800 10.966 1.00 96.31 157 HIS A C 1
ATOM 1258 O O . HIS A 1 157 ? 10.373 3.313 9.860 1.00 96.31 157 HIS A O 1
ATOM 1264 N N . ASP A 1 158 ? 11.220 3.096 11.925 1.00 95.06 158 ASP A N 1
ATOM 1265 C CA . ASP A 1 158 ? 11.669 1.711 11.740 1.00 95.06 158 ASP A CA 1
ATOM 1266 C C . ASP A 1 158 ? 10.486 0.744 11.626 1.00 95.06 158 ASP A C 1
ATOM 1268 O O . ASP A 1 158 ? 10.481 -0.127 10.750 1.00 95.06 158 ASP A O 1
ATOM 1272 N N . ILE A 1 159 ? 9.448 0.965 12.439 1.00 96.06 159 ILE A N 1
ATOM 1273 C CA . ILE A 1 159 ? 8.182 0.225 12.413 1.00 96.06 159 ILE A CA 1
ATOM 1274 C C . ILE A 1 159 ? 7.562 0.303 11.013 1.00 96.06 159 ILE A C 1
ATOM 1276 O O . ILE A 1 159 ? 7.337 -0.723 10.363 1.00 96.06 159 ILE A O 1
ATOM 1280 N N . TYR A 1 160 ? 7.331 1.516 10.502 1.00 97.00 160 TYR A N 1
ATOM 1281 C CA . TYR A 1 160 ? 6.680 1.685 9.201 1.00 97.00 160 TYR A CA 1
ATOM 1282 C C . TYR A 1 160 ? 7.582 1.322 8.026 1.00 97.00 160 TYR A C 1
ATOM 1284 O O . TYR A 1 160 ? 7.081 0.914 6.978 1.00 97.00 160 TYR A O 1
ATOM 1292 N N . LYS A 1 161 ? 8.908 1.378 8.188 1.00 95.62 161 LYS A N 1
ATOM 1293 C CA . LYS A 1 161 ? 9.846 0.834 7.201 1.00 95.62 161 LYS A CA 1
ATOM 1294 C C . LYS A 1 161 ? 9.698 -0.682 7.066 1.00 95.62 161 LYS A C 1
ATOM 1296 O O . LYS A 1 161 ? 9.612 -1.172 5.940 1.00 95.62 161 LYS A O 1
ATOM 1301 N N . GLU A 1 162 ? 9.640 -1.425 8.171 1.00 94.00 162 GLU A N 1
ATOM 1302 C CA . GLU A 1 162 ? 9.441 -2.881 8.132 1.00 94.00 162 GLU A CA 1
ATOM 1303 C C . GLU A 1 162 ? 8.042 -3.243 7.607 1.00 94.00 162 GLU A C 1
ATOM 1305 O O . GLU A 1 162 ? 7.923 -4.106 6.735 1.00 94.00 162 GLU A O 1
ATOM 1310 N N . LEU A 1 163 ? 6.986 -2.543 8.036 1.00 94.94 163 LEU A N 1
ATOM 1311 C CA . LEU A 1 163 ? 5.628 -2.744 7.509 1.00 94.94 163 LEU A CA 1
ATOM 1312 C C . LEU A 1 163 ? 5.550 -2.479 5.992 1.00 94.94 163 LEU A C 1
ATOM 1314 O O . LEU A 1 163 ? 4.956 -3.270 5.252 1.00 94.94 163 LEU A O 1
ATOM 1318 N N . ARG A 1 164 ? 6.244 -1.452 5.493 1.00 94.69 164 ARG A N 1
ATOM 1319 C CA . ARG A 1 164 ? 6.326 -1.158 4.056 1.00 94.69 164 ARG A CA 1
ATOM 1320 C C . ARG A 1 164 ? 6.988 -2.275 3.255 1.00 94.69 164 ARG A C 1
ATOM 1322 O O . ARG A 1 164 ? 6.517 -2.617 2.171 1.00 94.69 164 ARG A O 1
ATOM 1329 N N . LEU A 1 165 ? 8.029 -2.917 3.792 1.00 92.19 165 LEU A N 1
ATOM 1330 C CA . LEU A 1 165 ? 8.656 -4.081 3.146 1.00 92.19 165 LEU A CA 1
ATOM 1331 C C . LEU A 1 165 ? 7.686 -5.268 3.008 1.00 92.19 165 LEU A C 1
ATOM 1333 O O . LEU A 1 165 ? 7.764 -6.017 2.024 1.00 92.19 165 LEU A O 1
ATOM 1337 N N . ARG A 1 166 ? 6.744 -5.413 3.948 1.00 92.06 166 ARG A N 1
ATOM 1338 C CA . ARG A 1 166 ? 5.684 -6.439 3.927 1.00 92.06 166 ARG A CA 1
ATOM 1339 C C . ARG A 1 166 ? 4.525 -6.095 2.982 1.00 92.06 166 ARG A C 1
ATOM 1341 O O . ARG A 1 166 ? 3.783 -6.994 2.595 1.00 92.06 166 ARG A O 1
ATOM 1348 N N . GLY A 1 167 ? 4.422 -4.840 2.541 1.00 91.75 167 GLY A N 1
ATOM 1349 C CA . GLY A 1 167 ? 3.389 -4.351 1.621 1.00 91.75 167 GLY A CA 1
ATOM 1350 C C . GLY A 1 167 ? 2.298 -3.503 2.279 1.00 91.75 167 GLY A C 1
ATOM 1351 O O . GLY A 1 167 ? 1.268 -3.273 1.649 1.00 91.75 167 GLY A O 1
ATOM 1352 N N . TYR A 1 168 ? 2.494 -3.052 3.521 1.00 95.25 168 TYR A N 1
ATOM 1353 C CA . TYR A 1 168 ? 1.622 -2.059 4.147 1.00 95.25 168 TYR A CA 1
ATOM 1354 C C . TYR A 1 168 ? 2.206 -0.665 3.920 1.00 95.25 168 TYR A C 1
ATOM 1356 O O . TYR A 1 168 ? 3.234 -0.310 4.490 1.00 95.25 168 TYR A O 1
ATOM 1364 N N . ASP A 1 169 ? 1.552 0.127 3.083 1.00 95.38 169 ASP A N 1
ATOM 1365 C CA . ASP A 1 169 ? 1.989 1.468 2.704 1.00 95.38 169 ASP A CA 1
ATOM 1366 C C . ASP A 1 169 ? 1.235 2.536 3.520 1.00 95.38 169 ASP A C 1
ATOM 1368 O O . ASP A 1 169 ? 0.791 3.532 2.952 1.00 95.38 169 ASP A O 1
ATOM 1372 N N . TYR A 1 170 ? 1.057 2.328 4.833 1.00 97.12 170 TYR A N 1
ATOM 1373 C CA . TYR A 1 170 ? 0.317 3.246 5.713 1.00 97.12 170 TYR A CA 1
ATOM 1374 C C . TYR A 1 170 ? 0.824 4.692 5.620 1.00 97.12 170 TYR A C 1
ATOM 1376 O O . TYR A 1 170 ? 2.024 4.943 5.478 1.00 97.12 170 TYR A O 1
ATOM 1384 N N . GLN A 1 171 ? -0.104 5.648 5.701 1.00 95.31 171 GLN A N 1
ATOM 1385 C CA . GLN A 1 171 ? 0.177 7.080 5.593 1.00 95.31 171 GLN A CA 1
ATOM 1386 C C . GLN A 1 171 ? -0.663 7.897 6.577 1.00 95.31 171 GLN A C 1
ATOM 1388 O O . GLN A 1 171 ? -1.771 7.513 6.962 1.00 95.31 171 GLN A O 1
ATOM 1393 N N . GLY A 1 172 ? -0.161 9.084 6.922 1.00 94.88 172 GLY A N 1
ATOM 1394 C CA . GLY A 1 172 ? -0.891 10.065 7.723 1.00 94.88 172 GLY A CA 1
ATOM 1395 C C . GLY A 1 172 ? -1.308 9.508 9.083 1.00 94.88 172 GLY A C 1
ATOM 1396 O O . GLY A 1 17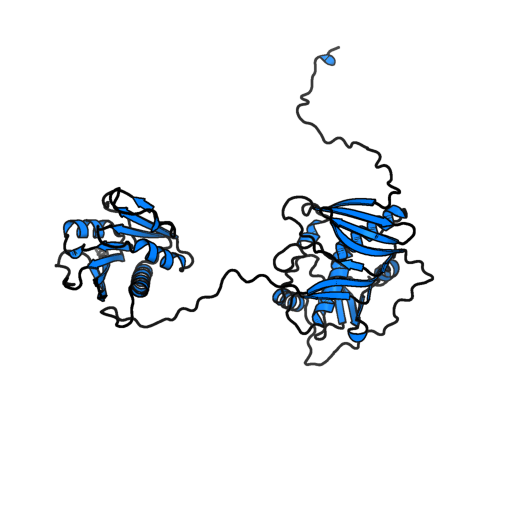2 ? -0.487 8.959 9.812 1.00 94.88 172 GLY A O 1
ATOM 1397 N N . ALA A 1 173 ? -2.594 9.635 9.414 1.00 95.00 173 ALA A N 1
ATOM 1398 C CA . ALA A 1 173 ? -3.133 9.245 10.717 1.00 95.00 173 ALA A CA 1
ATOM 1399 C C . ALA A 1 173 ? -3.051 7.732 11.009 1.00 95.00 173 ALA A C 1
ATOM 1401 O O . ALA A 1 173 ? -3.125 7.349 12.173 1.00 95.00 173 ALA A O 1
ATOM 1402 N N . PHE A 1 174 ? -2.864 6.883 9.988 1.00 97.00 174 PHE A N 1
ATOM 1403 C CA . PHE A 1 174 ? -2.647 5.439 10.165 1.00 97.00 174 PHE A CA 1
ATOM 1404 C C . PHE A 1 174 ? -1.228 5.086 10.617 1.00 97.00 174 PHE A C 1
ATOM 1406 O O . PHE A 1 174 ? -0.983 3.938 10.978 1.00 97.00 174 PHE A O 1
ATOM 1413 N N . CYS A 1 175 ? -0.313 6.060 10.652 1.00 96.94 175 CYS A N 1
ATOM 1414 C CA . CYS A 1 175 ? 1.015 5.894 11.225 1.00 96.94 175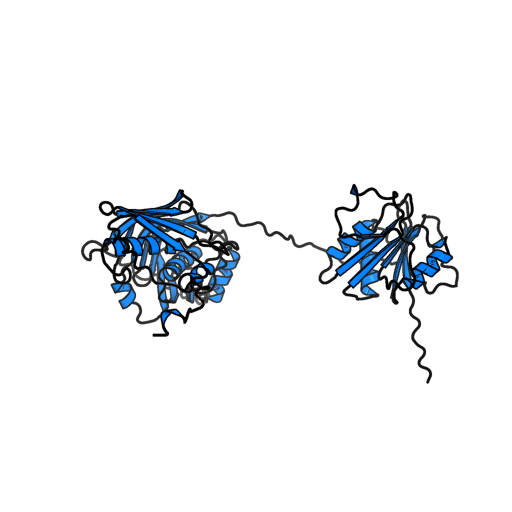 CYS A CA 1
ATOM 1415 C C . CYS A 1 175 ? 1.027 6.200 12.741 1.00 96.94 175 CYS A C 1
ATOM 1417 O O . CYS A 1 175 ? 1.805 7.033 13.198 1.00 96.94 175 CYS A O 1
ATOM 1419 N N . GLY A 1 176 ? 0.146 5.557 13.521 1.00 96.25 176 GLY A N 1
ATOM 1420 C CA . GLY A 1 176 ? -0.069 5.849 14.948 1.00 96.25 176 GLY A CA 1
ATOM 1421 C C . GLY A 1 176 ? 0.924 5.226 15.944 1.00 96.25 176 GLY A C 1
ATOM 1422 O O . GLY A 1 176 ? 1.109 5.769 17.028 1.00 96.25 176 GLY A O 1
ATOM 1423 N N . LEU A 1 177 ? 1.589 4.112 15.617 1.00 97.00 177 LEU A N 1
ATOM 1424 C CA . LEU A 1 177 ? 2.669 3.530 16.436 1.00 97.00 177 LEU A CA 1
ATOM 1425 C C . LEU A 1 177 ? 3.879 4.476 16.557 1.00 97.00 177 LEU A C 1
ATOM 1427 O O . LEU A 1 177 ? 4.532 4.804 15.560 1.00 97.00 177 LEU A O 1
ATOM 1431 N N . VAL A 1 178 ? 4.185 4.878 17.791 1.00 96.31 178 VAL A N 1
ATOM 1432 C CA . VAL A 1 178 ? 5.298 5.774 18.152 1.00 96.31 178 VAL A CA 1
ATOM 1433 C C . VAL A 1 178 ? 6.565 4.974 18.410 1.00 96.31 178 VAL A C 1
ATOM 1435 O O . VAL A 1 178 ? 7.632 5.310 17.894 1.00 96.31 178 VAL A O 1
ATOM 1438 N N . SER A 1 179 ? 6.429 3.908 19.194 1.00 94.69 179 SER A N 1
ATOM 1439 C CA . SER A 1 179 ? 7.512 2.995 19.521 1.00 94.69 179 SER A CA 1
ATOM 1440 C C . SER A 1 179 ? 6.988 1.584 19.756 1.00 94.69 179 SER A C 1
ATOM 1442 O O . SER A 1 179 ? 5.809 1.387 20.070 1.00 94.69 179 SER A O 1
ATOM 1444 N N . LEU A 1 180 ? 7.857 0.600 19.559 1.00 93.50 180 LEU A N 1
ATOM 1445 C CA . LEU A 1 180 ? 7.559 -0.809 19.774 1.00 93.50 180 LEU A CA 1
ATOM 1446 C C . LEU A 1 180 ? 8.857 -1.528 20.129 1.00 93.50 180 LEU A C 1
ATOM 1448 O O . LEU A 1 180 ? 9.888 -1.281 19.509 1.00 93.50 180 LEU A O 1
ATOM 1452 N N . ASP A 1 181 ? 8.830 -2.416 21.110 1.00 90.50 181 ASP A N 1
ATOM 1453 C CA . ASP A 1 181 ? 9.980 -3.250 21.429 1.00 90.50 181 ASP A CA 1
ATOM 1454 C C . ASP A 1 181 ? 10.305 -4.230 20.288 1.00 90.50 181 ASP A C 1
ATOM 1456 O O . ASP A 1 181 ? 9.500 -4.518 19.398 1.00 90.50 181 ASP A O 1
ATOM 1460 N N . SER A 1 182 ? 11.516 -4.780 20.331 1.00 86.25 182 SER A N 1
ATOM 1461 C CA . SER A 1 182 ? 12.013 -5.718 19.318 1.00 86.25 182 SER A CA 1
ATOM 1462 C C . SER A 1 182 ? 11.154 -6.982 19.151 1.00 86.25 182 SER A C 1
ATOM 1464 O O . SER A 1 182 ? 11.144 -7.579 18.073 1.00 86.25 182 SER A O 1
ATOM 1466 N N . LEU A 1 183 ? 10.424 -7.385 20.198 1.00 86.38 183 LEU A N 1
ATOM 1467 C CA . LEU A 1 183 ? 9.544 -8.555 20.201 1.00 86.38 183 LEU A CA 1
ATOM 1468 C C . LEU A 1 183 ? 8.087 -8.225 19.837 1.00 86.38 183 LEU A C 1
ATOM 1470 O O . LEU A 1 183 ? 7.291 -9.149 19.655 1.00 86.38 183 LEU A O 1
ATOM 1474 N N . GLY A 1 184 ? 7.734 -6.944 19.718 1.00 88.38 184 GLY A N 1
ATOM 1475 C CA . GLY A 1 184 ? 6.376 -6.478 19.449 1.00 88.38 184 GLY A CA 1
ATOM 1476 C C . GLY A 1 184 ? 5.423 -6.500 20.650 1.00 88.38 184 GLY A C 1
ATOM 1477 O O . GLY A 1 184 ? 4.247 -6.188 20.477 1.00 88.38 184 GLY A O 1
ATOM 1478 N N . GLN A 1 185 ? 5.880 -6.883 21.844 1.00 90.12 185 GLN A N 1
ATOM 1479 C CA . GLN A 1 185 ? 5.059 -7.090 23.036 1.00 90.12 185 GLN A CA 1
ATOM 1480 C C . GLN A 1 185 ? 4.629 -5.792 23.713 1.00 90.12 185 GLN A C 1
ATOM 1482 O O . GLN A 1 185 ? 3.527 -5.730 24.260 1.00 90.12 185 GLN A O 1
ATOM 1487 N N . THR A 1 186 ? 5.477 -4.766 23.709 1.00 92.31 186 THR A N 1
ATOM 1488 C CA . THR A 1 186 ? 5.219 -3.502 24.410 1.00 92.31 186 THR A CA 1
ATOM 1489 C C . THR A 1 186 ? 5.583 -2.320 23.533 1.00 92.31 186 THR A C 1
ATOM 1491 O O . THR A 1 186 ? 6.617 -2.328 22.875 1.00 92.31 186 THR A O 1
ATOM 1494 N N . GLY A 1 187 ? 4.758 -1.281 23.536 1.00 93.25 187 GLY A N 1
ATOM 1495 C CA . GLY A 1 187 ? 5.013 -0.082 22.747 1.00 93.25 187 GLY A CA 1
ATOM 1496 C C . GLY A 1 187 ? 4.094 1.067 23.122 1.00 93.25 187 GLY A C 1
ATOM 1497 O O . GLY A 1 187 ? 3.402 1.019 24.142 1.00 93.25 187 GLY A O 1
ATOM 1498 N N . LYS A 1 188 ? 4.056 2.088 22.268 1.00 95.50 188 LYS A N 1
ATOM 1499 C CA . LYS A 1 188 ? 3.215 3.278 22.434 1.00 95.50 188 LYS A CA 1
ATOM 1500 C C . LYS A 1 188 ? 2.472 3.611 21.146 1.00 95.50 188 LYS A C 1
ATOM 1502 O O . LYS A 1 188 ? 3.054 3.590 20.062 1.00 95.50 188 LYS A O 1
ATOM 1507 N N . ILE A 1 189 ? 1.192 3.947 21.274 1.00 97.00 189 ILE A N 1
ATOM 1508 C CA . ILE A 1 189 ? 0.331 4.412 20.183 1.00 97.00 189 ILE A CA 1
ATOM 1509 C C . ILE A 1 189 ? -0.079 5.852 20.475 1.00 97.00 189 ILE A C 1
ATOM 1511 O O . ILE A 1 189 ? -0.603 6.141 21.548 1.00 97.00 189 ILE A O 1
ATOM 1515 N N . HIS A 1 190 ? 0.113 6.738 19.505 1.00 96.19 190 HIS A N 1
ATOM 1516 C CA . HIS A 1 190 ? -0.327 8.120 19.597 1.00 96.19 190 HIS A CA 1
ATOM 1517 C C . HIS A 1 190 ? -1.844 8.228 19.402 1.00 96.19 190 HIS A C 1
ATOM 1519 O O . HIS A 1 190 ? -2.399 7.743 18.410 1.00 96.19 190 HIS A O 1
ATOM 1525 N N . TRP A 1 191 ? -2.528 8.882 20.336 1.00 95.25 191 TRP A N 1
ATOM 1526 C CA . TRP A 1 191 ? -3.960 9.140 20.269 1.00 95.25 191 TRP A CA 1
ATOM 1527 C C . TRP A 1 191 ? -4.264 10.450 19.531 1.00 95.25 191 TRP A C 1
ATOM 1529 O O . TRP A 1 191 ? -3.947 11.537 20.006 1.00 95.25 191 TRP A O 1
ATOM 1539 N N . ASN A 1 192 ? -4.963 10.340 18.396 1.00 92.12 192 ASN A N 1
ATOM 1540 C CA . ASN A 1 192 ? -5.327 11.457 17.512 1.00 92.12 192 ASN A CA 1
ATOM 1541 C C . ASN A 1 192 ? -6.838 11.748 17.482 1.00 92.12 192 ASN A C 1
ATOM 1543 O O . ASN A 1 192 ? -7.363 12.166 16.452 1.00 92.12 192 ASN A O 1
ATOM 1547 N N . ASN A 1 193 ? -7.566 11.485 18.576 1.00 92.31 193 ASN A N 1
ATOM 1548 C CA . ASN A 1 193 ? -9.036 11.590 18.618 1.00 92.31 193 ASN A CA 1
ATOM 1549 C C . ASN A 1 193 ? -9.746 10.777 17.516 1.00 92.31 193 ASN A C 1
ATOM 1551 O O . ASN A 1 193 ? -10.809 11.161 17.036 1.00 92.31 193 ASN A O 1
ATOM 1555 N N . ASN A 1 194 ? -9.153 9.655 17.105 1.00 94.94 194 ASN A N 1
ATOM 1556 C CA . ASN A 1 194 ? -9.671 8.808 16.039 1.00 94.94 194 ASN A CA 1
ATOM 1557 C C . ASN A 1 194 ? -9.570 7.337 16.457 1.00 94.94 194 ASN A C 1
ATOM 1559 O O . ASN A 1 194 ? -8.482 6.763 16.550 1.00 94.94 194 ASN A O 1
ATOM 1563 N N . TRP A 1 195 ? -10.727 6.730 16.723 1.00 95.81 195 TRP A N 1
ATOM 1564 C CA . TRP A 1 195 ? -10.817 5.345 17.176 1.00 95.81 195 TRP A CA 1
ATOM 1565 C C . TRP A 1 195 ? -10.387 4.353 16.097 1.00 95.81 195 TRP A C 1
ATOM 1567 O O . TRP A 1 195 ? -9.758 3.344 16.417 1.00 95.81 195 TRP A O 1
ATOM 1577 N N . VAL A 1 196 ? -10.677 4.645 14.826 1.00 97.19 196 VAL A N 1
ATOM 1578 C CA . VAL A 1 196 ? -10.315 3.794 13.686 1.00 97.19 196 VAL A CA 1
ATOM 1579 C C . VAL A 1 196 ? -8.808 3.620 13.602 1.00 97.19 196 VAL A C 1
ATOM 1581 O O . VAL A 1 196 ? -8.337 2.483 13.562 1.00 97.19 196 VAL A O 1
ATOM 1584 N N . THR A 1 197 ? -8.050 4.717 13.608 1.00 97.38 197 THR A N 1
ATOM 1585 C CA . THR A 1 197 ? -6.588 4.665 13.472 1.00 97.38 197 THR A CA 1
ATOM 1586 C C . THR A 1 197 ? -5.910 4.131 14.729 1.00 97.38 197 THR A C 1
ATOM 1588 O O . THR A 1 197 ? -4.907 3.423 14.629 1.00 97.38 197 THR A O 1
ATOM 1591 N N . PHE A 1 198 ? -6.472 4.404 15.910 1.00 97.50 198 PHE A N 1
ATOM 1592 C CA . PHE A 1 198 ? -5.976 3.865 17.174 1.00 97.50 198 PHE A CA 1
ATOM 1593 C C . PHE A 1 198 ? -6.122 2.340 17.240 1.00 97.50 198 PHE A C 1
ATOM 1595 O O . PHE A 1 198 ? -5.148 1.630 17.486 1.00 97.50 198 PHE A O 1
ATOM 1602 N N . MET A 1 199 ? -7.322 1.819 16.961 1.00 97.62 199 MET A N 1
ATOM 1603 C CA . MET A 1 199 ? -7.555 0.373 16.920 1.00 97.62 199 MET A CA 1
ATOM 1604 C C . MET A 1 199 ? -6.762 -0.295 15.791 1.00 97.62 199 MET A C 1
ATOM 1606 O O . MET A 1 199 ? -6.280 -1.413 15.962 1.00 97.62 199 MET A O 1
ATOM 1610 N N . ASP A 1 200 ? -6.589 0.380 14.651 1.00 97.56 200 ASP A N 1
ATOM 1611 C CA . ASP A 1 200 ? -5.791 -0.160 13.549 1.00 97.56 200 ASP A CA 1
ATOM 1612 C C . ASP A 1 200 ? -4.312 -0.255 13.941 1.00 97.56 200 ASP A C 1
ATOM 1614 O O . ASP A 1 200 ? -3.689 -1.289 13.732 1.00 97.56 200 ASP A O 1
ATOM 1618 N N . SER A 1 201 ? -3.778 0.748 14.645 1.00 97.75 201 SER A N 1
ATOM 1619 C CA . SER A 1 201 ? -2.419 0.712 15.207 1.00 97.75 201 SER A CA 1
ATOM 1620 C C . SER A 1 201 ? -2.221 -0.470 16.171 1.00 97.75 201 SER A C 1
ATOM 1622 O O . SER A 1 201 ? -1.149 -1.075 16.202 1.00 97.75 201 SER A O 1
ATOM 1624 N N . MET A 1 202 ? -3.263 -0.871 16.912 1.00 97.44 202 MET A N 1
ATOM 1625 C CA . MET A 1 202 ? -3.225 -2.094 17.726 1.00 97.44 202 MET A CA 1
ATOM 1626 C C . MET A 1 202 ? -3.099 -3.352 16.853 1.00 97.44 202 MET A C 1
ATOM 1628 O O . MET A 1 202 ? -2.291 -4.229 17.158 1.00 97.44 202 MET A O 1
ATOM 1632 N N . PHE A 1 203 ? -3.848 -3.446 15.747 1.00 96.00 203 PHE A N 1
ATOM 1633 C CA . PHE A 1 203 ? -3.716 -4.557 14.793 1.00 96.00 203 PHE A CA 1
ATOM 1634 C C . PHE A 1 203 ? -2.333 -4.569 14.137 1.00 96.00 203 PHE A C 1
ATOM 1636 O O . PHE A 1 203 ? -1.735 -5.635 13.979 1.00 96.00 203 PHE A O 1
ATOM 1643 N N . GLN A 1 204 ? -1.793 -3.392 13.812 1.00 96.00 204 GLN A N 1
ATOM 1644 C CA . GLN A 1 204 ? -0.449 -3.243 13.268 1.00 96.00 204 GLN A CA 1
ATOM 1645 C C . GLN A 1 204 ? 0.621 -3.759 14.243 1.00 96.00 204 GLN A C 1
ATOM 1647 O O . GLN A 1 204 ? 1.512 -4.490 13.814 1.00 96.00 204 GLN A O 1
ATOM 1652 N N . ALA A 1 205 ? 0.510 -3.471 15.548 1.00 95.00 205 ALA A N 1
ATOM 1653 C CA . ALA A 1 205 ? 1.446 -3.975 16.562 1.00 95.00 205 ALA A CA 1
ATOM 1654 C C . ALA A 1 205 ? 1.494 -5.514 16.597 1.00 95.00 205 ALA A C 1
ATOM 1656 O O . ALA A 1 205 ? 2.564 -6.117 16.702 1.00 95.00 205 ALA A O 1
ATOM 1657 N N . GLN A 1 206 ? 0.352 -6.185 16.414 1.00 92.94 206 GLN A N 1
ATOM 1658 C CA . GLN A 1 206 ? 0.319 -7.647 16.384 1.00 92.94 206 GLN A CA 1
ATOM 1659 C C . GLN A 1 206 ? 1.116 -8.246 15.213 1.00 92.94 206 GLN A C 1
ATOM 1661 O O . GLN A 1 206 ? 1.674 -9.340 15.353 1.00 92.94 206 GLN A O 1
ATOM 1666 N N . LEU A 1 207 ? 1.233 -7.543 14.080 1.00 92.44 207 LEU A N 1
ATOM 1667 C CA . LEU A 1 207 ? 1.959 -8.033 12.901 1.00 92.44 207 LEU A CA 1
ATOM 1668 C C . LEU A 1 207 ? 3.441 -8.319 13.192 1.00 92.44 207 LEU A C 1
ATOM 1670 O O . LEU A 1 207 ? 4.026 -9.200 12.554 1.00 92.44 207 LEU A O 1
ATOM 1674 N N . PHE A 1 208 ? 4.038 -7.641 14.174 1.00 91.31 208 PHE A N 1
ATOM 1675 C CA . PHE A 1 208 ? 5.440 -7.826 14.561 1.00 91.31 208 PHE A CA 1
ATOM 1676 C C . PHE A 1 208 ? 5.722 -9.177 15.232 1.00 91.31 208 PHE A C 1
ATOM 1678 O O . PHE A 1 208 ? 6.851 -9.649 15.185 1.00 91.31 208 PHE A O 1
ATOM 1685 N N . HIS A 1 209 ? 4.700 -9.879 15.732 1.00 86.81 209 HIS A N 1
ATOM 1686 C CA . HIS A 1 209 ? 4.864 -11.227 16.298 1.00 86.81 209 HIS A CA 1
ATOM 1687 C C . HIS A 1 209 ? 4.953 -12.333 15.245 1.00 86.81 209 HIS A C 1
ATOM 1689 O O . HIS A 1 209 ? 5.227 -13.492 15.582 1.00 86.81 209 HIS A O 1
ATOM 1695 N N . THR A 1 210 ? 4.655 -11.998 13.988 1.00 83.62 210 THR A N 1
ATOM 1696 C CA . THR A 1 210 ? 4.706 -12.935 12.870 1.00 83.62 210 THR A CA 1
ATOM 1697 C C . THR A 1 210 ? 6.076 -12.844 12.211 1.00 83.62 210 THR A C 1
ATOM 1699 O O . THR A 1 210 ? 6.396 -11.836 11.585 1.00 83.62 210 THR A O 1
ATOM 1702 N N . ASP A 1 211 ? 6.847 -13.930 12.282 1.00 81.94 211 ASP A N 1
ATOM 1703 C CA . ASP A 1 211 ? 8.198 -14.055 11.702 1.00 81.94 211 ASP A CA 1
ATOM 1704 C C . ASP A 1 211 ? 8.198 -14.210 10.164 1.00 81.94 211 ASP A C 1
ATOM 1706 O O . ASP A 1 211 ? 9.128 -14.709 9.540 1.00 81.94 211 ASP A O 1
ATOM 1710 N N . SER A 1 212 ? 7.111 -13.813 9.502 1.00 84.75 212 SER A N 1
ATOM 1711 C CA . SER A 1 212 ? 7.026 -13.849 8.045 1.00 84.75 212 SER A CA 1
ATOM 1712 C C . SER A 1 2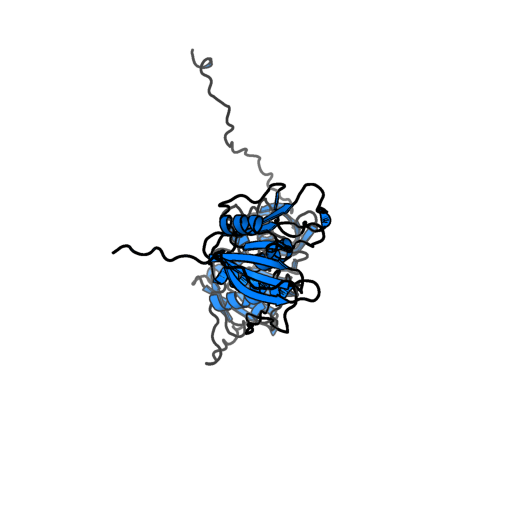12 ? 6.803 -12.449 7.505 1.00 84.75 212 SER A C 1
ATOM 1714 O O . SER A 1 212 ? 5.956 -11.701 7.994 1.00 84.75 212 SER A O 1
ATOM 1716 N N . ARG A 1 213 ? 7.519 -12.114 6.428 1.00 85.44 213 ARG A N 1
ATOM 1717 C CA . ARG A 1 213 ? 7.322 -10.866 5.673 1.00 85.44 213 ARG A CA 1
ATOM 1718 C C . ARG A 1 213 ? 6.158 -10.939 4.680 1.00 85.44 213 ARG A C 1
ATOM 1720 O O . ARG A 1 213 ? 6.125 -10.207 3.690 1.00 85.44 213 ARG A O 1
ATOM 1727 N N . SER A 1 214 ? 5.223 -11.851 4.927 1.00 88.50 214 SER A N 1
ATOM 1728 C CA . SER A 1 214 ? 3.998 -11.975 4.149 1.00 88.50 214 SER A CA 1
ATOM 1729 C C . SER A 1 214 ? 3.027 -10.857 4.518 1.00 88.50 214 SER A C 1
ATOM 1731 O O . SER A 1 214 ? 3.035 -10.344 5.639 1.00 88.50 214 SER A O 1
ATOM 1733 N N . LEU A 1 215 ? 2.180 -10.489 3.563 1.00 91.56 215 LEU A N 1
ATOM 1734 C CA . LEU A 1 215 ? 1.099 -9.543 3.788 1.00 91.56 215 LEU A CA 1
ATOM 1735 C C . LEU A 1 215 ? -0.089 -10.278 4.414 1.00 91.56 215 LEU A C 1
ATOM 1737 O O . LEU A 1 215 ? -0.510 -11.305 3.885 1.00 91.56 215 LEU A O 1
ATOM 1741 N N . PHE A 1 216 ? -0.639 -9.746 5.500 1.00 92.69 216 PHE A N 1
ATOM 1742 C CA . PHE A 1 216 ? -1.783 -10.299 6.214 1.00 92.69 216 PHE A CA 1
ATOM 1743 C C . PHE A 1 216 ? -2.913 -9.278 6.295 1.00 92.69 216 PHE A C 1
ATOM 1745 O O . PHE A 1 216 ? -2.678 -8.082 6.431 1.00 92.69 216 PHE A O 1
ATOM 1752 N N . ILE A 1 217 ? -4.152 -9.758 6.254 1.00 92.69 217 ILE A N 1
ATOM 1753 C CA . ILE A 1 217 ? -5.337 -8.935 6.514 1.00 92.69 217 ILE A CA 1
ATOM 1754 C C . ILE A 1 217 ? -6.196 -9.576 7.610 1.00 92.69 217 ILE A C 1
ATOM 1756 O O . ILE A 1 217 ? -6.278 -10.811 7.650 1.00 92.69 217 ILE A O 1
ATOM 1760 N N . PRO A 1 218 ? -6.848 -8.783 8.479 1.00 94.50 218 PRO A N 1
ATOM 1761 C CA . PRO A 1 218 ? -7.809 -9.293 9.453 1.00 94.50 218 PRO A CA 1
ATOM 1762 C C . PRO A 1 218 ? -8.958 -10.059 8.787 1.00 94.50 218 PRO A C 1
ATOM 1764 O O . PRO A 1 218 ? -9.532 -9.591 7.807 1.00 94.50 218 PRO A O 1
ATOM 1767 N N . ILE A 1 219 ? -9.309 -11.223 9.337 1.00 96.62 219 ILE A N 1
ATOM 1768 C CA . ILE A 1 219 ? -10.448 -12.049 8.891 1.00 96.62 219 ILE A CA 1
ATOM 1769 C C . ILE A 1 219 ? -11.486 -12.274 9.988 1.00 96.62 219 ILE A C 1
ATOM 1771 O O . ILE A 1 219 ? -12.654 -12.500 9.686 1.00 96.62 219 ILE A O 1
ATOM 1775 N N . ALA A 1 220 ? -11.089 -12.216 11.260 1.00 97.62 220 ALA A N 1
ATOM 1776 C CA . ALA A 1 220 ? -12.024 -12.332 12.369 1.00 97.62 220 ALA A CA 1
ATOM 1777 C C . ALA A 1 220 ? -11.454 -11.768 13.670 1.00 97.62 220 ALA A C 1
ATOM 1779 O O . ALA A 1 220 ? -10.244 -11.804 13.886 1.00 97.62 220 ALA A O 1
ATOM 1780 N N . ILE A 1 221 ? -12.342 -11.332 14.559 1.00 98.12 221 ILE A N 1
ATOM 1781 C CA . ILE A 1 221 ? -12.033 -10.960 15.941 1.00 98.12 221 ILE A CA 1
ATOM 1782 C C . ILE A 1 221 ? -12.993 -11.733 16.838 1.00 98.12 221 ILE A C 1
ATOM 1784 O O . ILE A 1 221 ? -14.207 -11.660 16.662 1.00 98.12 221 ILE A O 1
ATOM 1788 N N . GLN A 1 222 ? -12.459 -12.484 17.800 1.00 97.25 222 GLN A N 1
ATOM 1789 C CA . GLN A 1 222 ? -13.300 -13.234 18.732 1.00 97.25 222 GLN A CA 1
ATOM 1790 C C . GLN A 1 222 ? -14.078 -12.290 19.649 1.00 97.25 222 GLN A C 1
ATOM 1792 O O . GLN A 1 222 ? -15.278 -12.473 19.841 1.00 97.25 222 GLN A O 1
ATOM 1797 N N . LYS A 1 223 ? -13.383 -11.302 20.222 1.00 96.00 223 LYS A N 1
ATOM 1798 C CA . LYS A 1 223 ? -13.980 -10.295 21.094 1.00 96.00 223 LYS A CA 1
ATOM 1799 C C . LYS A 1 223 ? -13.201 -8.987 21.023 1.00 96.00 223 LYS A C 1
ATOM 1801 O O . LYS A 1 223 ? -11.984 -9.002 21.165 1.00 96.00 223 LYS A O 1
ATOM 1806 N N . LEU A 1 224 ? -13.888 -7.868 20.846 1.00 96.88 224 LEU A N 1
ATOM 1807 C CA . LEU A 1 224 ? -13.326 -6.522 20.958 1.00 96.88 224 LEU A CA 1
ATOM 1808 C C . LEU A 1 224 ? -14.147 -5.762 21.989 1.00 96.88 224 LEU A C 1
ATOM 1810 O O . LEU A 1 224 ? -15.365 -5.719 21.890 1.00 96.88 224 LEU A O 1
ATOM 1814 N N . THR A 1 225 ? -13.502 -5.168 22.983 1.00 95.31 225 THR A N 1
ATOM 1815 C CA . THR A 1 225 ? -14.181 -4.326 23.972 1.00 95.31 225 THR A CA 1
ATOM 1816 C C . THR A 1 225 ? -13.610 -2.926 23.939 1.00 95.31 225 THR A C 1
ATOM 1818 O O . THR A 1 225 ? -12.391 -2.759 23.960 1.00 95.31 225 THR A O 1
ATOM 1821 N N . ILE A 1 226 ? -14.500 -1.939 23.908 1.00 95.12 226 ILE A N 1
ATOM 1822 C CA . ILE A 1 226 ? -14.181 -0.518 23.923 1.00 95.12 226 ILE A CA 1
ATOM 1823 C C . ILE A 1 226 ? -14.833 0.079 25.169 1.00 95.12 226 ILE A C 1
ATOM 1825 O O . ILE A 1 226 ? -16.052 0.215 25.245 1.00 95.12 226 ILE A O 1
ATOM 1829 N N . ASP A 1 227 ? -14.012 0.411 26.160 1.00 93.38 227 ASP A N 1
ATOM 1830 C CA . ASP A 1 227 ? -14.421 1.135 27.360 1.00 93.38 227 ASP A CA 1
ATOM 1831 C C . ASP A 1 227 ? -13.981 2.598 27.248 1.00 93.38 227 ASP A C 1
ATOM 1833 O O . ASP A 1 227 ? -12.820 2.937 27.501 1.00 93.38 227 ASP A O 1
ATOM 1837 N N . VAL A 1 228 ? -14.913 3.470 26.858 1.00 92.56 228 VAL A N 1
ATOM 1838 C CA . VAL A 1 228 ? -14.609 4.882 26.604 1.00 92.56 228 VAL A CA 1
ATOM 1839 C C . VAL A 1 228 ? -14.179 5.591 27.885 1.00 92.56 228 VAL A C 1
ATOM 1841 O O . VAL A 1 228 ? -13.165 6.284 27.891 1.00 92.56 228 VAL A O 1
ATOM 1844 N N . LYS A 1 229 ? -14.880 5.359 29.001 1.00 89.75 229 LYS A N 1
ATOM 1845 C CA . LYS A 1 229 ? -14.578 6.008 30.289 1.00 89.75 229 LYS A CA 1
ATOM 1846 C C . LYS A 1 229 ? -13.164 5.684 30.746 1.00 89.75 229 LYS A C 1
ATOM 1848 O O . LYS A 1 229 ? -12.430 6.567 31.189 1.00 89.75 229 LYS A O 1
ATOM 1853 N N . ARG A 1 230 ? -12.767 4.417 30.608 1.00 88.88 230 ARG A N 1
ATOM 1854 C CA . ARG A 1 230 ? -11.402 3.994 30.914 1.00 88.88 230 ARG A CA 1
ATOM 1855 C C . ARG A 1 230 ? -10.393 4.582 29.939 1.00 88.88 230 ARG A C 1
ATOM 1857 O O . ARG A 1 230 ? -9.329 4.998 30.381 1.00 88.88 230 ARG A O 1
ATOM 1864 N N . HIS A 1 231 ? -10.704 4.615 28.644 1.00 91.62 231 HIS A N 1
ATOM 1865 C CA . HIS A 1 231 ? -9.814 5.212 27.655 1.00 91.62 231 HIS A CA 1
ATOM 1866 C C . HIS A 1 231 ? -9.533 6.680 27.994 1.00 91.62 231 HIS A C 1
ATOM 1868 O O . HIS A 1 231 ? -8.373 7.047 28.132 1.00 91.62 231 HIS A O 1
ATOM 1874 N N . THR A 1 232 ? -10.569 7.480 28.262 1.00 89.00 232 THR A N 1
ATOM 1875 C CA . THR A 1 232 ? -10.425 8.885 28.669 1.00 89.00 232 THR A CA 1
ATOM 1876 C C . THR A 1 232 ? -9.618 9.042 29.959 1.00 89.00 232 THR A C 1
ATOM 1878 O O . THR A 1 232 ? -8.803 9.952 30.056 1.00 89.00 232 THR A O 1
ATOM 1881 N N . ALA A 1 233 ? -9.778 8.140 30.933 1.00 87.62 233 ALA A N 1
ATOM 1882 C CA . ALA A 1 233 ? -8.979 8.159 32.160 1.00 87.62 233 ALA A CA 1
ATOM 1883 C C . ALA A 1 233 ? -7.489 7.831 31.928 1.00 87.62 233 ALA A C 1
ATOM 1885 O O . ALA A 1 233 ? -6.640 8.274 32.700 1.00 87.62 233 ALA A O 1
ATOM 1886 N N . CYS A 1 234 ? -7.168 7.062 30.881 1.00 84.06 234 CYS A N 1
ATOM 1887 C CA . CYS A 1 234 ? -5.796 6.728 30.494 1.00 84.06 234 CYS A CA 1
ATOM 1888 C C . CYS A 1 234 ? -5.103 7.834 29.683 1.00 84.06 234 CYS A C 1
ATOM 1890 O O . CYS A 1 234 ? -3.877 7.848 29.646 1.00 84.06 234 CYS A O 1
ATOM 1892 N N . LEU A 1 235 ? -5.849 8.762 29.074 1.00 83.75 235 LEU A N 1
ATOM 1893 C CA . LEU A 1 235 ? -5.327 9.849 28.228 1.00 83.75 235 LEU A CA 1
ATOM 1894 C C . LEU A 1 235 ? -4.655 10.992 29.022 1.00 83.75 235 LEU A C 1
ATOM 1896 O O . LEU A 1 235 ? -4.771 12.160 28.660 1.00 83.75 235 LEU A O 1
ATOM 1900 N N . GLN A 1 236 ? -3.949 10.683 30.115 1.00 72.44 236 GLN A N 1
ATOM 1901 C CA . GLN A 1 236 ? -3.109 11.679 30.800 1.00 72.44 236 GLN A CA 1
ATOM 1902 C C . GLN A 1 236 ? -1.961 12.154 29.895 1.00 72.44 236 GLN A C 1
ATOM 1904 O O . GLN A 1 236 ? -1.569 13.318 29.954 1.00 72.44 236 GLN A O 1
ATOM 1909 N N . GLU A 1 237 ? -1.478 11.262 29.027 1.00 75.38 237 GLU A N 1
ATOM 1910 C CA . GLU A 1 237 ? -0.555 11.534 27.927 1.00 75.38 237 GLU A CA 1
ATOM 1911 C C . GLU A 1 237 ? -1.234 11.170 26.595 1.00 75.38 237 GLU A C 1
ATOM 1913 O O . GLU A 1 237 ? -2.128 10.320 26.557 1.00 75.38 237 GLU A O 1
ATOM 1918 N N . LEU A 1 238 ? -0.818 11.810 25.495 1.00 86.69 238 LEU A N 1
ATOM 1919 C CA . LEU A 1 238 ? -1.307 11.466 24.151 1.00 86.69 238 LEU A CA 1
ATOM 1920 C C . LEU A 1 238 ? -0.778 10.104 23.676 1.00 86.69 238 LEU A C 1
ATOM 1922 O O . LEU A 1 238 ? -1.413 9.460 22.846 1.00 86.69 238 LEU A O 1
ATOM 1926 N N . ASP A 1 239 ? 0.359 9.654 24.208 1.00 93.19 239 ASP A N 1
ATOM 1927 C CA . ASP A 1 239 ? 0.970 8.378 23.851 1.00 93.19 239 ASP A CA 1
ATOM 1928 C C . ASP A 1 239 ? 0.502 7.290 24.820 1.00 93.19 239 ASP A C 1
ATOM 1930 O O . ASP A 1 239 ? 0.918 7.220 25.976 1.00 93.19 239 ASP A O 1
ATOM 1934 N N . VAL A 1 240 ? -0.377 6.418 24.340 1.00 94.69 240 VAL A N 1
ATOM 1935 C CA . VAL A 1 240 ? -1.002 5.372 25.146 1.00 94.69 240 VAL A CA 1
ATOM 1936 C C . VAL A 1 240 ? -0.186 4.083 25.029 1.00 94.69 240 VAL A C 1
ATOM 1938 O O . VAL A 1 240 ? 0.094 3.641 23.909 1.00 94.69 240 VAL A O 1
ATOM 1941 N N . PRO A 1 241 ? 0.180 3.424 26.144 1.00 94.12 241 PRO A N 1
ATOM 1942 C CA . PRO A 1 241 ? 0.901 2.160 26.082 1.00 94.12 241 PRO A CA 1
ATOM 1943 C C . PRO A 1 241 ? 0.048 1.070 25.420 1.00 94.12 241 PRO A C 1
ATOM 1945 O O . PRO A 1 241 ? -1.161 0.964 25.662 1.00 94.12 241 PRO A O 1
ATOM 1948 N N . VAL A 1 242 ? 0.680 0.250 24.584 1.00 95.00 242 VAL A N 1
ATOM 1949 C CA . VAL A 1 242 ? 0.096 -0.956 23.989 1.00 95.00 242 VAL A CA 1
ATOM 1950 C C . VAL A 1 242 ? 0.856 -2.185 24.467 1.00 95.00 242 VAL A C 1
ATOM 1952 O O . VAL A 1 242 ? 2.085 -2.199 24.494 1.00 95.00 242 VAL A O 1
ATOM 1955 N N . HIS A 1 243 ? 0.104 -3.218 24.839 1.00 94.75 243 HIS A N 1
ATOM 1956 C CA . HIS A 1 243 ? 0.618 -4.508 25.274 1.00 94.75 243 HIS A CA 1
ATOM 1957 C C . HIS A 1 243 ? 0.007 -5.616 24.424 1.00 94.75 243 HIS A C 1
ATOM 1959 O O . HIS A 1 243 ? -1.216 -5.690 24.269 1.00 94.75 243 HIS A O 1
ATOM 1965 N N . VAL A 1 244 ? 0.853 -6.489 23.890 1.00 94.00 244 VAL A N 1
ATOM 1966 C CA . VAL A 1 244 ? 0.449 -7.634 23.084 1.00 94.00 244 VAL A CA 1
ATOM 1967 C C . VAL A 1 244 ? 0.863 -8.917 23.790 1.00 94.00 244 VAL A C 1
ATOM 1969 O O . VAL A 1 244 ? 2.037 -9.228 23.962 1.00 94.00 244 VAL A O 1
ATOM 1972 N N . TYR A 1 245 ? -0.134 -9.705 24.163 1.00 93.06 245 TYR A N 1
ATOM 1973 C CA . TYR A 1 245 ? 0.027 -10.988 24.823 1.00 93.06 245 TYR A CA 1
ATOM 1974 C C . TYR A 1 245 ? -0.107 -12.101 23.790 1.00 93.06 245 TYR A C 1
ATOM 1976 O O . TYR A 1 245 ? -1.205 -12.608 23.538 1.00 93.06 245 TYR A O 1
ATOM 1984 N N . LYS A 1 246 ? 1.019 -12.476 23.174 1.00 88.38 246 LYS A N 1
ATOM 1985 C CA . LYS A 1 246 ? 1.062 -13.449 22.071 1.00 88.38 246 LYS A CA 1
ATOM 1986 C C . LYS A 1 246 ? 0.372 -14.773 22.412 1.00 88.38 246 LYS A C 1
ATOM 1988 O O . LYS A 1 246 ? -0.444 -15.248 21.629 1.00 88.38 246 LYS A O 1
ATOM 1993 N N . GLU A 1 247 ? 0.673 -15.345 23.577 1.00 90.12 247 GLU A N 1
ATOM 1994 C CA . GLU A 1 247 ? 0.168 -16.665 23.991 1.00 90.12 247 GLU A CA 1
ATOM 1995 C C . GLU A 1 247 ? -1.348 -16.684 24.209 1.00 90.12 247 GLU A C 1
ATOM 1997 O O . GLU A 1 247 ? -2.010 -17.678 23.922 1.00 90.12 247 GLU A O 1
ATOM 2002 N N . MET A 1 248 ? -1.910 -15.563 24.665 1.00 91.19 248 MET A N 1
ATOM 2003 C CA . MET A 1 248 ? -3.351 -15.411 24.875 1.00 91.19 248 MET A CA 1
ATOM 2004 C C . MET A 1 248 ? -4.074 -14.851 23.642 1.00 91.19 248 MET A C 1
ATOM 2006 O O . MET A 1 248 ? -5.304 -14.822 23.622 1.00 91.19 248 MET A O 1
ATOM 2010 N N . ASN A 1 249 ? -3.332 -14.408 22.620 1.00 93.94 249 ASN A N 1
ATOM 2011 C CA . ASN A 1 249 ? -3.844 -13.650 21.478 1.00 93.94 249 ASN A CA 1
ATOM 2012 C C . ASN A 1 249 ? -4.696 -12.445 21.930 1.00 93.94 249 ASN A C 1
ATOM 2014 O O . ASN A 1 249 ? -5.845 -12.282 21.506 1.00 93.94 249 ASN A O 1
ATOM 2018 N N . ILE A 1 250 ? -4.145 -11.642 22.848 1.00 95.12 250 ILE A N 1
ATOM 2019 C CA . ILE A 1 250 ? -4.796 -10.450 23.407 1.00 95.12 250 ILE A CA 1
ATOM 2020 C C . ILE A 1 250 ? -3.949 -9.213 23.116 1.00 95.12 250 ILE A C 1
ATOM 2022 O O . ILE A 1 250 ? -2.736 -9.237 23.297 1.00 95.12 250 ILE A O 1
ATOM 2026 N N . ILE A 1 251 ? -4.597 -8.118 22.724 1.00 96.00 251 ILE A N 1
ATOM 2027 C CA . ILE A 1 251 ? -3.987 -6.794 22.587 1.00 96.00 251 ILE A CA 1
ATOM 2028 C C . ILE A 1 251 ? -4.729 -5.838 23.515 1.00 96.00 251 ILE A C 1
ATOM 2030 O O . ILE A 1 251 ? -5.958 -5.761 23.477 1.00 96.00 251 ILE A O 1
ATOM 2034 N N . GLN A 1 252 ? -4.003 -5.100 24.343 1.00 95.31 252 GLN A N 1
ATOM 2035 C CA . GLN A 1 252 ? -4.564 -4.129 25.275 1.00 95.31 252 GLN A CA 1
ATOM 2036 C C . GLN A 1 252 ? -3.899 -2.771 25.081 1.00 95.31 252 GLN A C 1
ATOM 2038 O O . GLN A 1 252 ? -2.679 -2.670 25.095 1.00 95.31 252 GLN A O 1
ATOM 2043 N N . SER A 1 253 ? -4.702 -1.718 24.936 1.00 95.06 253 SER A N 1
ATOM 2044 C CA . SER A 1 253 ? -4.208 -0.340 24.958 1.00 95.06 253 SER A CA 1
ATOM 2045 C C . SER A 1 253 ? -5.313 0.612 25.406 1.00 95.06 253 SER A C 1
ATOM 2047 O O . SER A 1 253 ? -6.449 0.515 24.937 1.00 95.06 253 SER A O 1
ATOM 2049 N N . GLY A 1 254 ? -5.021 1.490 26.369 1.00 93.00 254 GLY A N 1
ATOM 2050 C CA . GLY A 1 254 ? -6.008 2.409 26.9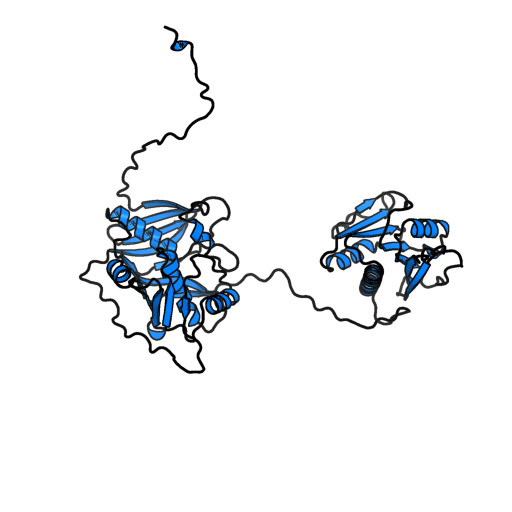49 1.00 93.00 254 GLY A CA 1
ATOM 2051 C C . GLY A 1 254 ? -7.275 1.677 27.409 1.00 93.00 254 GLY A C 1
ATOM 2052 O O . GLY A 1 254 ? -7.201 0.702 28.162 1.00 93.00 254 GLY A O 1
ATOM 2053 N N . GLY A 1 255 ? -8.444 2.107 26.929 1.00 92.50 255 GLY A N 1
ATOM 2054 C CA . GLY A 1 255 ? -9.734 1.438 27.160 1.00 92.50 255 GLY A CA 1
ATOM 2055 C C . GLY A 1 255 ? -10.110 0.331 26.167 1.00 92.50 255 GLY A C 1
ATOM 2056 O O . GLY A 1 255 ? -11.212 -0.198 26.265 1.00 92.50 255 GLY A O 1
ATOM 2057 N N . VAL A 1 256 ? -9.232 -0.039 25.229 1.00 95.50 256 VAL A N 1
ATOM 2058 C CA . VAL A 1 256 ? -9.517 -1.053 24.203 1.00 95.50 256 VAL A CA 1
ATOM 2059 C C . VAL A 1 256 ? -8.843 -2.382 24.540 1.00 95.50 256 VAL A C 1
ATOM 2061 O O . VAL A 1 256 ? -7.680 -2.441 24.954 1.00 95.50 256 VAL A O 1
ATOM 2064 N N . GLU A 1 257 ? -9.579 -3.474 24.358 1.00 95.75 257 GLU A N 1
ATOM 2065 C CA . GLU A 1 257 ? -9.060 -4.837 24.428 1.00 95.75 257 GLU A CA 1
ATOM 2066 C C . GLU A 1 257 ? -9.537 -5.651 23.225 1.00 95.75 257 GLU A C 1
ATOM 2068 O O . GLU A 1 257 ? -10.737 -5.799 23.002 1.00 95.75 257 GLU A O 1
ATOM 2073 N N . VAL A 1 258 ? -8.589 -6.211 22.478 1.00 97.12 258 VAL A N 1
ATOM 2074 C CA . VAL A 1 258 ? -8.827 -7.113 21.348 1.00 97.12 258 VAL A CA 1
ATOM 2075 C C . VAL A 1 258 ? -8.442 -8.521 21.783 1.00 97.12 258 VAL A C 1
ATOM 2077 O O . VAL A 1 258 ? -7.338 -8.720 22.281 1.00 97.12 258 VAL A O 1
ATOM 2080 N N . ARG A 1 259 ? -9.312 -9.509 21.578 1.00 95.88 259 ARG A N 1
ATOM 2081 C CA . ARG A 1 259 ? -9.025 -10.930 21.802 1.00 95.88 259 ARG A CA 1
ATOM 2082 C C . ARG A 1 259 ? -9.269 -11.733 20.536 1.00 95.88 259 ARG A C 1
ATOM 2084 O O . ARG A 1 259 ? -10.276 -11.542 19.849 1.00 95.88 259 ARG A O 1
ATOM 2091 N N . GLY A 1 260 ? -8.381 -12.685 20.273 1.00 95.44 260 GLY A N 1
ATOM 2092 C CA . GLY A 1 260 ? -8.562 -13.655 19.202 1.00 95.44 260 GLY A CA 1
ATOM 2093 C C . GLY A 1 260 ? -8.571 -13.019 17.812 1.00 95.44 260 GLY A C 1
ATOM 2094 O O . GLY A 1 260 ? -9.365 -13.447 16.972 1.00 95.44 260 GLY A O 1
ATOM 2095 N N . LEU A 1 261 ? -7.742 -11.992 17.569 1.00 96.44 261 LEU A N 1
ATOM 2096 C CA . LEU A 1 261 ? -7.575 -11.445 16.221 1.00 96.44 261 LEU A CA 1
ATOM 2097 C C . LEU A 1 261 ? -6.945 -12.529 15.338 1.00 96.44 261 LEU A C 1
ATOM 2099 O O . LEU A 1 261 ? -5.922 -13.131 15.679 1.00 96.44 261 LEU A O 1
ATOM 2103 N N . ARG A 1 262 ? -7.606 -12.824 14.222 1.00 94.94 262 ARG A N 1
ATOM 2104 C CA . ARG A 1 262 ? -7.159 -13.784 13.214 1.00 94.94 262 ARG A CA 1
ATOM 2105 C C . ARG A 1 262 ? -6.950 -13.053 11.905 1.00 94.94 262 ARG A C 1
ATOM 2107 O O . ARG A 1 262 ? -7.825 -12.300 11.476 1.00 94.94 262 ARG A O 1
ATOM 2114 N N . SER A 1 263 ? -5.841 -13.361 11.247 1.00 92.94 263 SER A N 1
ATOM 2115 C CA . SER A 1 263 ? -5.464 -12.769 9.967 1.00 92.94 263 SER A CA 1
ATOM 2116 C C . SER A 1 263 ? -5.130 -13.854 8.948 1.00 92.94 263 SER A C 1
ATOM 2118 O O . SER A 1 263 ? -4.688 -14.943 9.313 1.00 92.94 263 SER A O 1
ATOM 2120 N N . SER A 1 264 ? -5.342 -13.566 7.666 1.00 90.88 264 SER A N 1
ATOM 2121 C CA . SER A 1 264 ? -4.998 -14.467 6.559 1.00 90.88 264 SER A CA 1
ATOM 2122 C C . SER A 1 264 ? -3.942 -13.842 5.658 1.00 90.88 264 SER A C 1
ATOM 2124 O O . SER A 1 264 ? -3.927 -12.624 5.478 1.00 90.88 264 SER A O 1
ATOM 2126 N N . ALA A 1 265 ? -3.050 -14.672 5.114 1.00 88.94 265 ALA A N 1
ATOM 2127 C CA . ALA A 1 265 ? -2.027 -14.215 4.186 1.00 88.94 265 ALA A CA 1
ATOM 2128 C C . ALA A 1 265 ? -2.639 -13.924 2.807 1.00 88.94 265 ALA A C 1
ATOM 2130 O O . ALA A 1 265 ? -3.445 -14.707 2.302 1.00 88.94 265 ALA A O 1
ATOM 2131 N N . VAL A 1 266 ? -2.218 -12.829 2.178 1.00 87.50 266 VAL A N 1
ATOM 2132 C CA . VAL A 1 266 ? -2.692 -12.400 0.857 1.00 87.50 266 VAL A CA 1
ATOM 2133 C C . VAL A 1 266 ? -1.525 -12.341 -0.120 1.00 87.50 266 VAL A C 1
ATOM 2135 O O . VAL A 1 266 ? -0.422 -11.905 0.213 1.00 87.50 266 VAL A O 1
ATOM 2138 N N . SER A 1 267 ? -1.765 -12.773 -1.359 1.00 81.75 267 SER A N 1
ATOM 2139 C CA . SER A 1 267 ? -0.774 -12.687 -2.429 1.00 81.75 267 SER A CA 1
ATOM 2140 C C . SER A 1 267 ? -0.483 -11.231 -2.791 1.00 81.75 267 SER A C 1
ATOM 2142 O O . SER A 1 267 ? -1.404 -10.478 -3.120 1.00 81.75 267 SER A O 1
ATOM 2144 N N . ARG A 1 268 ? 0.798 -10.866 -2.811 1.00 79.75 268 ARG A N 1
ATOM 2145 C CA . ARG A 1 268 ? 1.260 -9.547 -3.253 1.00 79.75 268 ARG A CA 1
ATOM 2146 C C . ARG A 1 268 ? 1.221 -9.417 -4.771 1.00 79.75 268 ARG A C 1
ATOM 2148 O O . ARG A 1 268 ? 1.391 -10.401 -5.499 1.00 79.75 268 ARG A O 1
ATOM 2155 N N . ARG A 1 269 ? 1.067 -8.187 -5.260 1.00 69.88 269 ARG A N 1
ATOM 2156 C CA . ARG A 1 269 ? 1.283 -7.877 -6.676 1.00 69.88 269 ARG A CA 1
ATOM 2157 C C . ARG A 1 269 ? 2.721 -8.180 -7.087 1.00 69.88 269 ARG A C 1
ATOM 2159 O O . ARG A 1 269 ? 3.675 -7.828 -6.397 1.00 69.88 269 ARG A O 1
ATOM 2166 N N . LYS A 1 270 ? 2.873 -8.806 -8.256 1.00 71.06 270 LYS A N 1
ATOM 2167 C CA . LYS A 1 270 ? 4.185 -8.930 -8.891 1.00 71.06 270 LYS A CA 1
ATOM 2168 C C . LYS A 1 270 ? 4.636 -7.531 -9.332 1.00 71.06 270 LYS A C 1
ATOM 2170 O O . LYS A 1 270 ? 3.836 -6.841 -9.969 1.00 71.06 270 LYS A O 1
ATOM 2175 N N . PRO A 1 271 ? 5.864 -7.098 -8.998 1.00 69.12 271 PRO A N 1
ATOM 2176 C CA . PRO A 1 271 ? 6.401 -5.850 -9.527 1.00 69.12 271 PRO A CA 1
ATOM 2177 C C . PRO A 1 271 ? 6.392 -5.896 -11.061 1.00 69.12 271 PRO A C 1
ATOM 2179 O O . PRO A 1 271 ? 6.686 -6.934 -11.655 1.00 69.12 271 PRO A O 1
ATOM 2182 N N . LEU A 1 272 ? 5.998 -4.783 -11.688 1.00 65.75 272 LEU A N 1
ATOM 2183 C CA . LEU A 1 272 ? 5.851 -4.681 -13.146 1.00 65.75 272 LEU A CA 1
ATOM 2184 C C . LEU A 1 272 ? 7.203 -4.647 -13.872 1.00 65.75 272 LEU A C 1
ATOM 2186 O O . LEU A 1 272 ? 7.279 -5.064 -15.022 1.00 65.75 272 LEU A O 1
ATOM 2190 N N . SER A 1 273 ? 8.261 -4.172 -13.211 1.00 67.94 273 SER A N 1
ATOM 2191 C CA . SER A 1 273 ? 9.607 -4.086 -13.773 1.00 67.94 273 SER A CA 1
ATOM 2192 C C . SER A 1 273 ? 10.522 -5.153 -13.178 1.00 67.94 273 SER A C 1
ATOM 2194 O O . SER A 1 273 ? 10.584 -5.347 -11.962 1.00 67.94 273 SER A O 1
ATOM 2196 N N . GLN A 1 274 ? 11.250 -5.843 -14.052 1.00 70.44 274 GLN A N 1
ATOM 2197 C CA . GLN A 1 274 ? 12.362 -6.699 -13.661 1.00 70.44 274 GLN A CA 1
ATOM 2198 C C . GLN A 1 274 ? 13.662 -5.945 -13.944 1.00 70.44 274 GLN A C 1
ATOM 2200 O O . GLN A 1 274 ? 13.814 -5.417 -15.046 1.00 70.44 274 GLN A O 1
ATOM 2205 N N . PRO A 1 275 ? 14.585 -5.850 -12.973 1.00 80.00 275 PRO A N 1
ATOM 2206 C CA . PRO A 1 275 ? 15.885 -5.253 -13.231 1.00 80.00 275 PRO A CA 1
ATOM 2207 C C . PRO A 1 275 ? 16.625 -6.081 -14.285 1.00 80.00 275 PRO A C 1
ATOM 2209 O O . PRO A 1 275 ? 16.656 -7.311 -14.207 1.00 80.00 275 PRO A O 1
ATOM 2212 N N . VAL A 1 276 ? 17.223 -5.401 -15.260 1.00 81.12 276 VAL A N 1
ATOM 2213 C CA . VAL A 1 276 ? 18.083 -6.027 -16.269 1.00 81.12 276 VAL A CA 1
ATOM 2214 C C . VAL A 1 276 ? 19.540 -5.946 -15.820 1.00 81.12 276 VAL A C 1
ATOM 2216 O O . VAL A 1 276 ? 19.939 -5.000 -15.141 1.00 81.12 276 VAL A O 1
ATOM 2219 N N . LEU A 1 277 ? 20.337 -6.951 -16.181 1.00 86.50 277 LEU A N 1
ATOM 2220 C CA . LEU A 1 277 ? 21.781 -6.946 -15.960 1.00 86.50 277 LEU A CA 1
ATOM 2221 C C . LEU A 1 277 ? 22.486 -6.735 -17.296 1.00 86.50 277 LEU A C 1
ATOM 2223 O O . LEU A 1 277 ? 22.354 -7.554 -18.205 1.00 86.50 277 LEU A O 1
ATOM 2227 N N . GLU A 1 278 ? 23.269 -5.665 -17.388 1.00 85.06 278 GLU A N 1
ATOM 2228 C CA . GLU A 1 278 ? 24.125 -5.381 -18.536 1.00 85.06 278 GLU A CA 1
ATOM 2229 C C . GLU A 1 278 ? 25.595 -5.601 -18.175 1.00 85.06 278 GLU A C 1
ATOM 2231 O O . GLU A 1 278 ? 26.033 -5.335 -17.054 1.00 85.06 278 GLU A O 1
ATOM 2236 N N . LYS A 1 279 ? 26.375 -6.106 -19.133 1.00 88.75 279 LYS A N 1
ATOM 2237 C CA . LYS A 1 279 ? 27.804 -6.377 -18.959 1.00 88.75 279 LYS A CA 1
ATOM 2238 C C . LYS A 1 279 ? 28.623 -5.435 -19.835 1.00 88.75 279 LYS A C 1
ATOM 2240 O O . LYS A 1 279 ? 28.503 -5.477 -21.056 1.00 88.75 279 LYS A O 1
ATOM 2245 N N . CYS A 1 280 ? 29.534 -4.677 -19.229 1.00 89.00 280 CYS A N 1
ATOM 2246 C CA . CYS A 1 280 ? 30.529 -3.896 -19.964 1.00 89.00 280 CYS A CA 1
ATOM 2247 C C . CYS A 1 280 ? 31.647 -4.808 -20.493 1.00 89.00 280 CYS A C 1
ATOM 2249 O O . CYS A 1 280 ? 32.265 -5.554 -19.729 1.00 89.00 280 CYS A O 1
ATOM 2251 N N . VAL A 1 281 ? 31.919 -4.750 -21.798 1.00 88.94 281 VAL A N 1
ATOM 2252 C CA . VAL A 1 281 ? 32.962 -5.544 -22.464 1.00 88.94 281 VAL A CA 1
ATOM 2253 C C . VAL A 1 281 ? 33.774 -4.643 -23.387 1.00 88.94 281 VAL A C 1
ATOM 2255 O O . VAL A 1 281 ? 33.208 -3.897 -24.185 1.00 88.94 281 VAL A O 1
ATOM 2258 N N . LEU A 1 282 ? 35.104 -4.739 -23.305 1.00 90.88 282 LEU A N 1
ATOM 2259 C CA . LEU A 1 282 ? 35.995 -4.062 -24.243 1.00 90.88 282 LEU A CA 1
ATOM 2260 C C . LEU A 1 282 ? 35.774 -4.628 -25.650 1.00 90.88 282 LEU A C 1
ATOM 2262 O O . LEU A 1 282 ? 36.038 -5.804 -25.897 1.00 90.88 282 LEU A O 1
ATOM 2266 N N . THR A 1 283 ? 35.302 -3.781 -26.560 1.00 90.31 283 THR A N 1
ATOM 2267 C CA . THR A 1 283 ? 34.963 -4.166 -27.932 1.00 90.31 283 THR A CA 1
ATOM 2268 C C . THR A 1 283 ? 35.899 -3.448 -28.905 1.00 90.31 283 THR A C 1
ATOM 2270 O O . THR A 1 283 ? 35.866 -2.219 -28.960 1.00 90.31 283 THR A O 1
ATOM 2273 N N . PRO A 1 284 ? 36.746 -4.173 -29.660 1.00 91.88 284 PRO A N 1
ATOM 2274 C CA . PRO A 1 284 ? 37.572 -3.578 -30.706 1.00 91.88 284 PRO A CA 1
ATOM 2275 C C . PRO A 1 284 ? 36.727 -2.881 -31.777 1.00 91.88 284 PRO A C 1
ATOM 2277 O O . PRO A 1 284 ? 35.649 -3.361 -32.127 1.00 91.88 284 PRO A O 1
ATOM 2280 N N . TYR A 1 285 ? 37.247 -1.786 -32.335 1.00 90.19 285 TYR A N 1
ATOM 2281 C CA . TYR A 1 285 ? 36.568 -1.033 -33.394 1.00 90.19 285 TYR A CA 1
ATOM 2282 C C . TYR A 1 285 ? 36.531 -1.755 -34.743 1.00 90.19 285 TYR A C 1
ATOM 2284 O O . TYR A 1 285 ? 35.673 -1.450 -35.562 1.00 90.19 285 TYR A O 1
ATOM 2292 N N . VAL A 1 286 ? 37.441 -2.701 -34.984 1.00 90.38 286 VAL A N 1
ATOM 2293 C CA . VAL A 1 286 ? 37.548 -3.419 -36.259 1.00 90.38 286 VAL A CA 1
ATOM 2294 C C . VAL A 1 286 ? 37.345 -4.906 -36.018 1.00 90.38 286 VAL A C 1
ATOM 2296 O O . VAL A 1 286 ? 38.064 -5.514 -35.226 1.00 90.38 286 VAL A O 1
ATOM 2299 N N . GLU A 1 287 ? 36.359 -5.470 -36.709 1.00 88.12 287 GLU A N 1
ATOM 2300 C CA . GLU A 1 287 ? 36.038 -6.898 -36.756 1.00 88.12 287 GLU A CA 1
ATOM 2301 C C . GLU A 1 287 ? 35.984 -7.607 -35.386 1.00 88.12 287 GLU A C 1
ATOM 2303 O O . GLU A 1 287 ? 36.643 -8.630 -35.171 1.00 88.12 287 GLU A O 1
ATOM 2308 N N . PRO A 1 288 ? 35.161 -7.131 -34.429 1.00 86.88 288 PRO A N 1
ATOM 2309 C CA . PRO A 1 288 ? 34.993 -7.824 -33.155 1.00 86.88 288 PRO A CA 1
ATOM 2310 C C . PRO A 1 288 ? 34.359 -9.212 -33.360 1.00 86.88 288 PRO A C 1
ATOM 2312 O O . PRO A 1 288 ? 33.296 -9.350 -33.969 1.00 86.88 288 PRO A O 1
ATOM 2315 N N . ALA A 1 289 ? 34.991 -10.266 -32.835 1.00 79.94 289 ALA A N 1
ATOM 2316 C CA . ALA A 1 289 ? 34.646 -11.663 -33.141 1.00 79.94 289 ALA A CA 1
ATOM 2317 C C . ALA A 1 289 ? 33.267 -12.131 -32.622 1.00 79.94 289 ALA A C 1
ATOM 2319 O O . ALA A 1 289 ? 32.684 -13.050 -33.192 1.00 79.94 289 ALA A O 1
ATOM 2320 N N . HIS A 1 290 ? 32.735 -11.511 -31.564 1.00 78.88 290 HIS A N 1
ATOM 2321 C CA . HIS A 1 290 ? 31.603 -12.043 -30.786 1.00 78.88 290 HIS A CA 1
ATOM 2322 C C . HIS A 1 290 ? 30.301 -11.234 -30.891 1.00 78.88 290 HIS A C 1
ATOM 2324 O O . HIS A 1 290 ? 29.435 -11.381 -30.033 1.00 78.88 290 HIS A O 1
ATOM 2330 N N . LEU A 1 291 ? 30.155 -10.370 -31.899 1.00 86.81 291 LEU A N 1
ATOM 2331 C CA . LEU A 1 291 ? 28.949 -9.552 -32.055 1.00 86.81 291 LEU A CA 1
ATOM 2332 C C . LEU A 1 291 ? 28.013 -10.117 -33.124 1.00 86.81 291 LEU A C 1
ATOM 2334 O O . LEU A 1 291 ? 28.437 -10.376 -34.254 1.00 86.81 291 LEU A O 1
ATOM 2338 N N . ASP A 1 292 ? 26.744 -10.272 -32.755 1.00 91.00 292 ASP A N 1
ATOM 2339 C CA . ASP A 1 292 ? 25.630 -10.443 -33.684 1.00 91.00 292 ASP A CA 1
ATOM 2340 C C . ASP A 1 292 ? 25.093 -9.079 -34.153 1.00 91.00 292 ASP A C 1
ATOM 2342 O O . ASP A 1 292 ? 25.505 -8.031 -33.655 1.00 91.00 292 ASP A O 1
ATOM 2346 N N . LEU A 1 293 ? 24.157 -9.082 -35.108 1.00 90.69 293 LEU A N 1
ATOM 2347 C CA . LEU A 1 293 ? 23.579 -7.853 -35.663 1.00 90.69 293 LEU A CA 1
ATOM 2348 C C . LEU A 1 293 ? 23.009 -6.939 -34.568 1.00 90.69 293 LEU A C 1
ATOM 2350 O O . LEU A 1 293 ? 23.299 -5.746 -34.547 1.00 90.69 293 LEU A O 1
ATOM 2354 N N . HIS A 1 294 ? 22.236 -7.494 -33.635 1.00 90.50 294 HIS A N 1
ATOM 2355 C CA . HIS A 1 294 ? 21.590 -6.719 -32.580 1.00 90.50 294 HIS A CA 1
ATOM 2356 C C . HIS A 1 294 ? 22.608 -6.062 -31.634 1.00 90.50 294 HIS A C 1
ATOM 2358 O O . HIS A 1 294 ? 22.517 -4.868 -31.343 1.00 90.50 294 HIS A O 1
ATOM 2364 N N . THR A 1 295 ? 23.625 -6.807 -31.194 1.00 90.75 295 THR A N 1
ATOM 2365 C CA . THR A 1 295 ? 24.683 -6.272 -30.328 1.00 90.75 295 THR A CA 1
ATOM 2366 C C . THR A 1 295 ? 25.547 -5.265 -31.080 1.00 90.75 295 THR A C 1
ATOM 2368 O O . THR A 1 295 ? 25.908 -4.235 -30.515 1.00 90.75 295 THR A O 1
ATOM 2371 N N . THR A 1 296 ? 25.829 -5.498 -32.365 1.00 93.25 296 THR A N 1
ATOM 2372 C CA . THR A 1 296 ? 26.517 -4.521 -33.214 1.00 93.25 296 THR A CA 1
ATOM 2373 C C . THR A 1 296 ? 25.725 -3.221 -33.323 1.00 93.25 296 THR A C 1
ATOM 2375 O O . THR A 1 296 ? 26.302 -2.155 -33.125 1.00 93.25 296 THR A O 1
ATOM 2378 N N . LEU A 1 297 ? 24.408 -3.280 -33.546 1.00 93.94 297 LEU A N 1
ATOM 2379 C CA . LEU A 1 297 ? 23.562 -2.084 -33.582 1.00 93.94 297 LEU A CA 1
ATOM 2380 C C . LEU A 1 297 ? 23.569 -1.333 -32.256 1.00 93.94 297 LEU A C 1
ATOM 2382 O O . LEU A 1 297 ? 23.647 -0.102 -32.258 1.00 93.94 297 LEU A O 1
ATOM 2386 N N . ARG A 1 298 ? 23.550 -2.052 -31.129 1.00 93.00 298 ARG A N 1
ATOM 2387 C CA . ARG A 1 298 ? 23.659 -1.439 -29.802 1.00 93.00 298 ARG A CA 1
ATOM 2388 C C . ARG A 1 298 ? 25.001 -0.735 -29.616 1.00 93.00 298 ARG A C 1
ATOM 2390 O O . ARG A 1 298 ? 25.011 0.433 -29.238 1.00 93.00 298 ARG A O 1
ATOM 2397 N N . VAL A 1 299 ? 26.114 -1.378 -29.978 1.00 93.38 299 VAL A N 1
ATOM 2398 C CA . VAL A 1 299 ? 27.454 -0.762 -29.946 1.00 93.38 299 VAL A CA 1
ATOM 2399 C C . VAL A 1 299 ? 27.511 0.482 -30.838 1.00 93.38 299 VAL A C 1
ATOM 2401 O O . VAL A 1 299 ? 27.918 1.541 -30.372 1.00 93.38 299 VAL A O 1
ATOM 2404 N N . CYS A 1 300 ? 27.046 0.403 -32.088 1.00 94.50 300 CYS A N 1
ATOM 2405 C CA . CYS A 1 300 ? 27.048 1.542 -33.009 1.00 94.50 300 CYS A CA 1
ATOM 2406 C C . CYS A 1 300 ? 26.194 2.714 -32.502 1.00 94.50 300 CYS A C 1
ATOM 2408 O O . CYS A 1 300 ? 26.606 3.874 -32.590 1.00 94.50 300 CYS A O 1
ATOM 2410 N N . THR A 1 301 ? 25.018 2.416 -31.946 1.00 93.44 301 THR A N 1
ATOM 2411 C CA . THR A 1 301 ? 24.123 3.423 -31.363 1.00 93.44 301 THR A CA 1
ATOM 2412 C C . THR A 1 301 ? 24.782 4.083 -30.152 1.00 93.44 301 THR A C 1
ATOM 2414 O O . THR A 1 301 ? 24.812 5.309 -30.072 1.00 93.44 301 THR A O 1
ATOM 2417 N N . HIS A 1 302 ? 25.388 3.301 -29.255 1.00 92.44 302 HIS A N 1
ATOM 2418 C CA . HIS A 1 302 ? 26.069 3.821 -28.066 1.00 92.44 302 HIS A CA 1
ATOM 2419 C C . HIS A 1 302 ? 27.287 4.681 -28.430 1.00 92.44 302 HIS A C 1
ATOM 2421 O O . HIS A 1 302 ? 27.400 5.792 -27.921 1.00 92.44 302 HIS A O 1
ATOM 2427 N N . ILE A 1 303 ? 28.131 4.241 -29.374 1.00 92.62 303 ILE A N 1
ATOM 2428 C CA . ILE A 1 303 ? 29.261 5.042 -29.883 1.00 92.62 303 ILE A CA 1
ATOM 2429 C C . ILE A 1 303 ? 28.754 6.377 -30.445 1.00 92.62 303 ILE A C 1
ATOM 2431 O O . ILE A 1 303 ? 29.342 7.426 -30.183 1.00 92.62 303 ILE A O 1
ATOM 2435 N N . THR A 1 304 ? 27.650 6.360 -31.197 1.00 92.75 304 THR A N 1
ATOM 2436 C CA . THR A 1 304 ? 27.059 7.582 -31.766 1.00 92.75 304 THR A CA 1
ATOM 2437 C C . THR A 1 304 ? 26.623 8.560 -30.671 1.00 92.75 304 THR A C 1
ATOM 2439 O O . THR A 1 304 ? 26.928 9.749 -30.756 1.00 92.75 304 THR A O 1
ATOM 2442 N N . LEU A 1 305 ? 25.945 8.069 -29.631 1.00 91.62 305 LEU A N 1
ATOM 2443 C CA . LEU A 1 305 ? 25.474 8.891 -28.511 1.00 91.62 305 LEU A CA 1
ATOM 2444 C C . LEU A 1 305 ? 26.616 9.399 -27.623 1.00 91.62 305 LEU A C 1
ATOM 2446 O O . LEU A 1 305 ? 26.553 10.526 -27.141 1.00 91.62 305 LEU A O 1
ATOM 2450 N N . GLU A 1 306 ? 27.675 8.609 -27.447 1.00 89.94 306 GLU A N 1
ATOM 2451 C CA . GLU A 1 306 ? 28.873 9.012 -26.705 1.00 89.94 306 GLU A CA 1
ATOM 2452 C C . GLU A 1 306 ? 29.629 10.139 -27.426 1.00 89.94 306 GLU A C 1
ATOM 2454 O O . GLU A 1 306 ? 30.092 11.090 -26.799 1.00 89.94 306 GLU A O 1
ATOM 2459 N N . ASN A 1 307 ? 29.693 10.082 -28.760 1.00 86.12 307 ASN A N 1
ATOM 2460 C CA . ASN A 1 307 ? 30.326 11.122 -29.575 1.00 86.12 307 ASN A CA 1
ATOM 2461 C C . ASN A 1 307 ? 29.467 12.388 -29.720 1.00 86.12 307 ASN A C 1
ATOM 2463 O O . ASN A 1 307 ? 30.003 13.473 -29.960 1.00 86.12 307 ASN A O 1
ATOM 2467 N N . LYS A 1 308 ? 28.142 12.268 -29.589 1.00 85.50 308 LYS A N 1
ATOM 2468 C CA . LYS A 1 308 ? 27.200 13.386 -29.675 1.00 85.50 308 LYS A CA 1
ATOM 2469 C C . LYS A 1 308 ? 26.140 13.270 -28.571 1.00 85.50 308 LYS A C 1
ATOM 2471 O O . LYS A 1 308 ? 25.027 12.814 -28.846 1.00 85.50 308 LYS A O 1
ATOM 2476 N N . PRO A 1 309 ? 26.444 13.720 -27.340 1.00 82.94 309 PRO A N 1
ATOM 2477 C CA . PRO A 1 309 ? 25.489 13.669 -26.243 1.00 82.94 309 PRO A CA 1
ATOM 2478 C C . PRO A 1 309 ? 24.325 14.626 -26.521 1.00 82.94 309 PRO A C 1
ATOM 2480 O O . PRO A 1 309 ? 24.482 15.848 -26.519 1.00 82.94 309 PRO A O 1
ATOM 2483 N N . VAL A 1 310 ? 23.145 14.066 -26.786 1.00 86.69 310 VAL A N 1
ATOM 2484 C CA . VAL A 1 310 ? 21.901 14.805 -27.040 1.00 86.69 310 VAL A CA 1
ATOM 2485 C C . VAL A 1 310 ? 20.741 14.137 -26.318 1.00 86.69 310 VAL A C 1
ATOM 2487 O O . VAL A 1 310 ? 20.708 12.920 -26.182 1.00 86.69 310 VAL A O 1
ATOM 2490 N N . THR A 1 311 ? 19.762 14.928 -25.885 1.00 85.38 311 THR A N 1
ATOM 2491 C CA . THR A 1 311 ? 18.517 14.422 -25.277 1.00 85.38 311 THR A CA 1
ATOM 2492 C C . THR A 1 311 ? 17.466 14.050 -26.322 1.00 85.38 311 THR A C 1
ATOM 2494 O O . THR A 1 311 ? 16.586 13.232 -26.058 1.00 85.38 311 THR A O 1
ATOM 2497 N N . GLN A 1 312 ? 17.556 14.640 -27.517 1.00 88.88 312 GLN A N 1
ATOM 2498 C CA . GLN A 1 312 ? 16.717 14.322 -28.667 1.00 88.88 312 GLN A CA 1
ATOM 2499 C C . GLN A 1 312 ? 17.564 13.658 -29.747 1.00 88.88 312 GLN A C 1
ATOM 2501 O O . GLN A 1 312 ? 18.455 14.276 -30.330 1.00 88.88 312 GLN A O 1
ATOM 2506 N N . VAL A 1 313 ? 17.277 12.390 -30.012 1.00 91.00 313 VAL A N 1
ATOM 2507 C CA . VAL A 1 313 ? 17.980 11.590 -31.011 1.00 91.00 313 VAL A CA 1
ATOM 2508 C C . VAL A 1 313 ? 17.119 11.546 -32.261 1.00 91.00 313 VAL A C 1
ATOM 2510 O O . VAL A 1 313 ? 16.003 11.035 -32.225 1.00 91.00 313 VAL A O 1
ATOM 2513 N N . LYS A 1 314 ? 17.624 12.078 -33.374 1.00 92.62 314 LYS A N 1
ATOM 2514 C CA . LYS A 1 314 ? 16.953 11.973 -34.672 1.00 92.62 314 LYS A CA 1
ATOM 2515 C C . LYS A 1 314 ? 17.616 10.883 -35.504 1.00 92.62 314 LYS A C 1
ATOM 2517 O O . LYS A 1 314 ? 18.774 11.040 -35.897 1.00 92.62 314 LYS A O 1
ATOM 2522 N N . VAL A 1 315 ? 16.885 9.801 -35.758 1.00 92.12 315 VAL A N 1
ATOM 2523 C CA . VAL A 1 315 ? 17.335 8.671 -36.576 1.00 92.12 315 VAL A CA 1
ATOM 2524 C C . VAL A 1 315 ? 16.582 8.686 -37.897 1.00 92.12 315 VAL A C 1
ATOM 2526 O O . VAL A 1 315 ? 15.355 8.756 -37.905 1.00 92.12 315 VAL A O 1
ATOM 2529 N N . VAL A 1 316 ? 17.305 8.622 -39.011 1.00 92.50 316 VAL A N 1
ATOM 2530 C CA . VAL A 1 316 ? 16.702 8.527 -40.347 1.00 92.50 316 VAL A CA 1
ATOM 2531 C C . VAL A 1 316 ? 17.263 7.312 -41.070 1.00 92.50 316 VAL A C 1
ATOM 2533 O O . VAL A 1 316 ? 18.475 7.206 -41.228 1.00 92.50 316 VAL A O 1
ATOM 2536 N N . GLU A 1 317 ? 16.400 6.409 -41.528 1.00 91.31 317 GLU A N 1
ATOM 2537 C CA . GLU A 1 317 ? 16.788 5.260 -42.349 1.00 91.31 317 GLU A CA 1
ATOM 2538 C C . GLU A 1 317 ? 16.362 5.459 -43.806 1.00 91.31 317 GLU A C 1
ATOM 2540 O O . GLU A 1 317 ? 15.198 5.730 -44.096 1.00 91.31 317 GLU A O 1
ATOM 2545 N N . LEU A 1 318 ? 17.310 5.310 -44.732 1.00 89.69 318 LEU A N 1
ATOM 2546 C CA . LEU A 1 318 ? 17.058 5.265 -46.169 1.00 89.69 318 LEU A CA 1
ATOM 2547 C C . LEU A 1 318 ? 16.734 3.826 -46.568 1.00 89.69 318 LEU A C 1
ATOM 2549 O O . LEU A 1 318 ? 17.633 2.981 -46.633 1.00 89.69 318 LEU A O 1
ATOM 2553 N N . HIS A 1 319 ? 15.460 3.551 -46.844 1.00 86.38 319 HIS A N 1
ATOM 2554 C CA . HIS A 1 319 ? 15.038 2.216 -47.241 1.00 86.38 319 HIS A CA 1
ATOM 2555 C C . HIS A 1 319 ? 15.584 1.859 -48.631 1.00 86.38 319 HIS A C 1
ATOM 2557 O O . HIS A 1 319 ? 15.517 2.653 -49.572 1.00 86.38 319 HIS A O 1
ATOM 2563 N N . ASN A 1 320 ? 16.120 0.645 -48.757 1.00 82.56 320 ASN A N 1
ATOM 2564 C CA . ASN A 1 320 ? 16.592 0.083 -50.016 1.00 82.56 320 ASN A CA 1
ATOM 2565 C C . ASN A 1 320 ? 15.852 -1.243 -50.265 1.00 82.56 320 ASN A C 1
ATOM 2567 O O . ASN A 1 320 ? 15.918 -2.119 -49.396 1.00 82.56 320 ASN A O 1
ATOM 2571 N N . PRO A 1 321 ? 15.169 -1.416 -51.414 1.00 78.31 321 PRO A N 1
ATOM 2572 C CA . PRO A 1 321 ? 14.451 -2.648 -51.717 1.00 78.31 321 PRO A CA 1
ATOM 2573 C C . PRO A 1 321 ? 15.347 -3.886 -51.583 1.00 78.31 321 PRO A C 1
ATOM 2575 O O . PRO A 1 321 ? 16.468 -3.922 -52.094 1.00 78.31 321 PRO A O 1
ATOM 2578 N N . GLY A 1 322 ? 14.848 -4.910 -50.889 1.00 76.25 322 GLY A N 1
ATOM 2579 C CA . GLY A 1 322 ? 15.586 -6.147 -50.613 1.00 76.25 322 GLY A CA 1
ATOM 2580 C C . GLY A 1 322 ? 16.378 -6.156 -49.300 1.00 76.25 322 GLY A C 1
ATOM 2581 O O . GLY A 1 322 ? 16.978 -7.179 -48.984 1.00 76.25 322 GLY A O 1
ATOM 2582 N N . TRP A 1 323 ? 16.357 -5.067 -48.522 1.00 80.75 323 TRP A N 1
ATOM 2583 C CA . TRP A 1 323 ? 16.959 -4.998 -47.187 1.00 80.75 323 TRP A CA 1
ATOM 2584 C C . TRP A 1 323 ? 15.890 -4.813 -46.105 1.00 80.75 323 TRP A C 1
ATOM 2586 O O . TRP A 1 323 ? 15.011 -3.960 -46.227 1.00 80.75 323 TRP A O 1
ATOM 2596 N N . VAL A 1 324 ? 15.991 -5.584 -45.018 1.00 86.06 324 VAL A N 1
ATOM 2597 C CA . VAL A 1 324 ? 15.108 -5.448 -43.845 1.00 86.06 324 VAL A CA 1
ATOM 2598 C C . VAL A 1 324 ? 15.479 -4.178 -43.067 1.00 86.06 324 VAL A C 1
ATOM 2600 O O . VAL A 1 324 ? 16.659 -4.040 -42.737 1.00 86.06 324 VAL A O 1
ATOM 2603 N N . PRO A 1 325 ? 14.539 -3.268 -42.754 1.00 87.12 325 PRO A N 1
ATOM 2604 C CA . PRO A 1 325 ? 14.828 -2.049 -41.995 1.00 87.12 325 PRO A CA 1
ATOM 2605 C C . PRO A 1 325 ? 15.447 -2.317 -40.613 1.00 87.12 325 PRO A C 1
ATOM 2607 O O . PRO A 1 325 ? 15.000 -3.207 -39.891 1.00 87.12 325 PRO A O 1
ATOM 2610 N N . LEU A 1 326 ? 16.449 -1.526 -40.218 1.00 89.81 326 LEU A N 1
ATOM 2611 C CA . LEU A 1 326 ? 17.098 -1.617 -38.898 1.00 89.81 326 LEU A CA 1
ATOM 2612 C C . LEU A 1 326 ? 16.556 -0.601 -37.882 1.00 89.81 326 LEU A C 1
ATOM 2614 O O . LEU A 1 326 ? 16.796 -0.748 -36.682 1.00 89.81 326 LEU A O 1
ATOM 2618 N N . ALA A 1 327 ? 15.811 0.410 -38.332 1.00 88.19 327 ALA A N 1
ATOM 2619 C CA . ALA A 1 327 ? 15.216 1.444 -37.493 1.00 88.19 327 ALA A CA 1
ATOM 2620 C C . ALA A 1 327 ? 14.377 0.891 -36.325 1.00 88.19 327 ALA A C 1
ATOM 2622 O O . ALA A 1 327 ? 14.553 1.404 -35.218 1.00 88.19 327 ALA A O 1
ATOM 2623 N N . PRO A 1 328 ? 13.540 -0.160 -36.480 1.00 88.25 328 PRO A N 1
ATOM 2624 C CA . PRO A 1 328 ? 12.810 -0.737 -35.349 1.00 88.25 328 PRO A CA 1
ATOM 2625 C C . PRO A 1 328 ? 13.729 -1.320 -34.265 1.00 88.25 328 PRO A C 1
ATOM 2627 O O . PRO A 1 328 ? 13.483 -1.126 -33.078 1.00 88.25 328 PRO A O 1
ATOM 2630 N N . ALA A 1 329 ? 14.825 -1.982 -34.648 1.00 90.06 329 ALA A N 1
ATOM 2631 C CA . ALA A 1 329 ? 15.789 -2.524 -33.688 1.00 90.06 329 ALA A CA 1
ATOM 2632 C C . ALA A 1 329 ? 16.530 -1.404 -32.939 1.00 90.06 329 ALA A C 1
ATOM 2634 O O . ALA A 1 329 ? 16.700 -1.471 -31.723 1.00 90.06 329 ALA A O 1
ATOM 2635 N N . VAL A 1 330 ? 16.916 -0.338 -33.647 1.00 90.88 330 VAL A N 1
ATOM 2636 C CA . VAL A 1 330 ? 17.515 0.857 -33.030 1.00 90.88 330 VAL A CA 1
ATOM 2637 C C . VAL A 1 330 ? 16.521 1.564 -32.104 1.00 90.88 330 VAL A C 1
ATOM 2639 O O . VAL A 1 330 ? 16.923 2.062 -31.055 1.00 90.88 330 VAL A O 1
ATOM 2642 N N . ALA A 1 331 ? 15.228 1.568 -32.435 1.00 89.69 331 ALA A N 1
ATOM 2643 C CA . ALA A 1 331 ? 14.188 2.132 -31.580 1.00 89.69 331 ALA A CA 1
ATOM 2644 C C . ALA A 1 331 ? 14.111 1.437 -30.219 1.00 89.69 331 ALA A C 1
ATOM 2646 O O . ALA A 1 331 ? 14.067 2.115 -29.196 1.00 89.69 331 ALA A O 1
ATOM 2647 N N . LEU A 1 332 ? 14.154 0.102 -30.208 1.00 88.69 332 LEU A N 1
ATOM 2648 C CA . LEU A 1 332 ? 14.168 -0.683 -28.973 1.00 88.69 332 LEU A CA 1
ATOM 2649 C C . LEU A 1 332 ? 15.413 -0.375 -28.131 1.00 88.69 332 LEU A C 1
ATOM 2651 O O . LEU A 1 332 ? 15.296 -0.124 -26.938 1.00 88.69 332 LEU A O 1
ATOM 2655 N N . ILE A 1 333 ? 16.589 -0.296 -28.763 1.00 90.44 333 ILE A N 1
ATOM 2656 C CA . ILE A 1 333 ? 17.840 0.065 -28.076 1.00 90.44 333 ILE A CA 1
ATOM 2657 C C . ILE A 1 333 ? 17.746 1.459 -27.441 1.00 90.44 333 ILE A C 1
ATOM 2659 O O . ILE A 1 333 ? 18.187 1.654 -26.313 1.00 90.44 333 ILE A O 1
ATOM 2663 N N . LEU A 1 334 ? 17.184 2.439 -28.154 1.00 89.94 334 LEU A N 1
ATOM 2664 C CA . LEU A 1 334 ? 17.023 3.799 -27.637 1.00 89.94 334 LEU A CA 1
ATOM 2665 C C . LEU A 1 334 ? 15.968 3.888 -26.527 1.00 89.94 334 LEU A C 1
ATOM 2667 O O . LEU A 1 334 ? 16.104 4.739 -25.652 1.00 89.94 334 LEU A O 1
ATOM 2671 N N . ALA A 1 335 ? 14.948 3.026 -26.543 1.00 86.44 335 ALA A N 1
ATOM 2672 C CA . ALA A 1 335 ? 13.923 2.957 -25.502 1.00 86.44 335 ALA A CA 1
ATOM 2673 C C . ALA A 1 335 ? 14.456 2.402 -24.169 1.00 86.44 335 ALA A C 1
ATOM 2675 O O . ALA A 1 335 ? 13.937 2.765 -23.113 1.00 86.44 335 ALA A O 1
ATOM 2676 N N . ASP A 1 336 ? 15.506 1.574 -24.206 1.00 86.12 336 ASP A N 1
ATOM 2677 C CA . ASP A 1 336 ? 16.175 1.062 -23.001 1.00 86.12 336 ASP A CA 1
ATOM 2678 C C . ASP A 1 336 ? 16.969 2.155 -22.261 1.00 86.12 336 ASP A C 1
ATOM 2680 O O . ASP A 1 336 ? 17.244 2.041 -21.064 1.00 86.12 336 ASP A O 1
ATOM 2684 N N . LEU A 1 337 ? 17.346 3.230 -22.960 1.00 86.12 337 LEU A N 1
ATOM 2685 C CA . LEU A 1 337 ? 18.185 4.291 -22.416 1.00 86.12 337 LEU A CA 1
ATOM 2686 C C . LEU A 1 337 ? 17.337 5.369 -21.714 1.00 86.12 337 LEU A C 1
ATOM 2688 O O . LEU A 1 337 ? 16.451 5.974 -22.326 1.00 86.12 337 LEU A O 1
ATOM 2692 N N . PRO A 1 338 ? 17.614 5.681 -20.434 1.00 82.69 338 PRO A N 1
ATOM 2693 C CA . PRO A 1 338 ? 16.836 6.666 -19.699 1.00 82.69 338 PRO A CA 1
ATOM 2694 C C . PRO A 1 338 ? 17.061 8.081 -20.249 1.00 82.69 338 PRO A C 1
ATOM 2696 O O . PRO A 1 338 ? 18.147 8.427 -20.707 1.00 82.69 338 PRO A O 1
ATOM 2699 N N . LEU A 1 339 ? 16.039 8.936 -20.116 1.00 83.12 339 LEU A N 1
ATOM 2700 C CA . LEU A 1 339 ? 16.098 10.377 -20.418 1.00 83.12 339 LEU A CA 1
ATOM 2701 C C . LEU A 1 339 ? 16.350 10.742 -21.898 1.00 83.12 339 LEU A C 1
ATOM 2703 O O . LEU A 1 339 ? 16.622 11.909 -22.194 1.00 83.12 339 LEU A O 1
ATOM 2707 N N . LEU A 1 340 ? 16.208 9.795 -22.829 1.00 85.44 340 LEU A N 1
ATOM 2708 C CA . LEU A 1 340 ? 16.300 10.043 -24.269 1.00 85.44 340 LEU A CA 1
ATOM 2709 C C . LEU A 1 340 ? 14.920 10.078 -24.930 1.00 85.44 340 LEU A C 1
ATOM 2711 O O . LEU A 1 340 ? 14.026 9.303 -24.602 1.00 85.44 340 LEU A O 1
ATOM 2715 N N . LYS A 1 341 ? 14.754 10.983 -25.898 1.00 86.06 341 LYS A N 1
ATOM 2716 C CA . LYS A 1 341 ? 13.608 11.002 -26.813 1.00 86.06 341 LYS A CA 1
ATOM 2717 C C . LYS A 1 341 ? 14.091 10.707 -28.223 1.00 86.06 341 LYS A C 1
ATOM 2719 O O . LYS A 1 341 ? 14.852 11.492 -28.789 1.00 86.06 341 LYS A O 1
ATOM 2724 N N . ALA A 1 342 ? 13.643 9.592 -28.784 1.00 87.62 342 ALA A N 1
ATOM 2725 C CA . ALA A 1 342 ? 13.990 9.178 -30.134 1.00 87.62 342 ALA A CA 1
ATOM 2726 C C . ALA A 1 342 ? 12.903 9.608 -31.130 1.00 87.62 342 ALA A C 1
ATOM 2728 O O . ALA A 1 342 ? 11.729 9.313 -30.947 1.00 87.62 342 ALA A O 1
ATOM 2729 N N . ASN A 1 343 ? 13.304 10.294 -32.198 1.00 88.88 343 ASN A N 1
ATOM 2730 C CA . ASN A 1 343 ? 12.482 10.562 -33.372 1.00 88.88 343 ASN A CA 1
ATOM 2731 C C . ASN A 1 343 ? 13.050 9.741 -34.525 1.00 88.88 343 ASN A C 1
ATOM 2733 O O . ASN A 1 343 ? 14.131 10.059 -35.027 1.00 88.88 343 ASN A O 1
ATOM 2737 N N . ILE A 1 344 ? 12.341 8.687 -34.917 1.00 89.19 344 ILE A N 1
ATOM 2738 C CA . ILE A 1 344 ? 12.833 7.710 -35.887 1.00 89.19 344 ILE A CA 1
ATOM 2739 C C . ILE A 1 344 ? 11.960 7.775 -37.133 1.00 89.19 344 ILE A C 1
ATOM 2741 O O . ILE A 1 344 ? 10.742 7.620 -37.046 1.00 89.19 344 ILE A O 1
ATOM 2745 N N . THR A 1 345 ? 12.591 8.004 -38.283 1.00 89.25 345 THR A N 1
ATOM 2746 C CA . THR A 1 345 ? 11.914 8.116 -39.575 1.00 89.25 345 THR A CA 1
ATOM 2747 C C . THR A 1 345 ? 12.519 7.146 -40.586 1.00 89.25 345 THR A C 1
ATOM 2749 O O . THR A 1 345 ? 13.733 7.133 -40.780 1.00 89.25 345 THR A O 1
ATOM 2752 N N . ILE A 1 346 ? 11.681 6.378 -41.278 1.00 87.94 346 ILE A N 1
ATOM 2753 C CA . ILE A 1 346 ? 12.060 5.575 -42.443 1.00 87.94 346 ILE A CA 1
ATOM 2754 C C . ILE A 1 346 ? 11.616 6.318 -43.707 1.00 87.94 346 ILE A C 1
ATOM 2756 O O . ILE A 1 346 ? 10.439 6.646 -43.864 1.00 87.94 346 ILE A O 1
ATOM 2760 N N . LEU A 1 347 ? 12.559 6.570 -44.614 1.00 86.94 347 LEU A N 1
ATOM 2761 C CA . LEU A 1 347 ? 12.299 7.136 -45.935 1.00 86.94 347 LEU A CA 1
ATOM 2762 C C . LEU A 1 347 ? 12.164 5.998 -46.949 1.00 86.94 347 LEU A C 1
ATOM 2764 O O . LEU A 1 347 ? 13.165 5.389 -47.332 1.00 86.94 347 LEU A O 1
ATOM 2768 N N . ALA A 1 348 ? 10.932 5.713 -47.369 1.00 82.50 348 ALA A N 1
ATOM 2769 C CA . ALA A 1 348 ? 10.585 4.633 -48.295 1.00 82.50 348 ALA A CA 1
ATOM 2770 C C . ALA A 1 348 ? 9.557 5.114 -49.328 1.00 82.50 348 ALA A C 1
ATOM 2772 O O . ALA A 1 348 ? 8.758 6.000 -49.032 1.00 82.50 348 ALA A O 1
ATOM 2773 N N . LYS A 1 349 ? 9.561 4.529 -50.533 1.00 75.69 349 LYS A N 1
ATOM 2774 C CA . LYS A 1 349 ? 8.527 4.811 -51.540 1.00 75.69 349 LYS A CA 1
ATOM 2775 C C . LYS A 1 349 ? 7.229 4.091 -51.174 1.00 75.69 349 LYS A C 1
ATOM 2777 O O . LYS A 1 349 ? 7.265 2.997 -50.607 1.00 75.69 349 LYS A O 1
ATOM 2782 N N . ALA A 1 350 ? 6.086 4.676 -51.531 1.00 60.31 350 ALA A N 1
ATOM 2783 C CA . ALA A 1 350 ? 4.785 4.047 -51.324 1.00 60.31 350 ALA A CA 1
ATOM 2784 C C . ALA A 1 350 ? 4.719 2.637 -51.954 1.00 60.31 350 ALA A C 1
ATOM 2786 O O . ALA A 1 350 ? 4.827 2.491 -53.172 1.00 60.31 350 ALA A O 1
ATOM 2787 N N . GLY A 1 351 ? 4.516 1.610 -51.118 1.00 62.69 351 GLY A N 1
ATOM 2788 C CA . GLY A 1 351 ? 4.335 0.210 -51.530 1.00 62.69 351 GLY A CA 1
ATOM 2789 C C . GLY A 1 351 ? 5.490 -0.751 -51.214 1.00 62.69 351 GLY A C 1
ATOM 2790 O O . GLY A 1 351 ? 5.300 -1.954 -51.365 1.00 62.69 351 GLY A O 1
ATOM 2791 N N . ASP A 1 352 ? 6.643 -0.259 -50.741 1.00 63.84 352 ASP A N 1
ATOM 2792 C CA . ASP A 1 352 ? 7.836 -1.095 -50.492 1.00 63.84 352 ASP A CA 1
ATOM 2793 C C . ASP A 1 352 ? 7.851 -1.787 -49.107 1.00 63.84 352 ASP A C 1
ATOM 2795 O O . ASP A 1 352 ? 8.653 -2.691 -48.877 1.00 63.84 352 ASP A O 1
ATOM 2799 N N . LEU A 1 353 ? 6.970 -1.393 -48.176 1.00 65.25 353 LEU A N 1
ATOM 2800 C CA . LEU A 1 353 ? 6.938 -1.900 -46.795 1.00 65.25 353 LEU A CA 1
ATOM 2801 C C . LEU A 1 353 ? 5.549 -2.446 -46.429 1.00 65.25 353 LEU A C 1
ATOM 2803 O O . LEU A 1 353 ? 4.542 -1.766 -46.625 1.00 65.25 353 LEU A O 1
ATOM 2807 N N . SER A 1 354 ? 5.490 -3.650 -45.852 1.00 60.00 354 SER A N 1
ATOM 2808 C CA . SER A 1 354 ? 4.278 -4.191 -45.225 1.00 60.00 354 SER A CA 1
ATOM 2809 C C . SER A 1 354 ? 4.079 -3.614 -43.820 1.00 60.00 354 SER A C 1
ATOM 2811 O O . SER A 1 354 ? 4.979 -3.680 -42.987 1.00 60.00 354 SER A O 1
ATOM 2813 N N . GLU A 1 355 ? 2.877 -3.105 -43.522 1.00 54.06 355 GLU A N 1
ATOM 2814 C CA . GLU A 1 355 ? 2.514 -2.498 -42.222 1.00 54.06 355 GLU A CA 1
ATOM 2815 C C . GLU A 1 355 ? 2.705 -3.433 -41.006 1.00 54.06 355 GLU A C 1
ATOM 2817 O O . GLU A 1 355 ? 2.802 -2.967 -39.872 1.00 54.06 355 GLU A O 1
ATOM 2822 N N . MET A 1 356 ? 2.790 -4.752 -41.218 1.00 50.03 356 MET A N 1
ATOM 2823 C CA . MET A 1 356 ? 2.905 -5.746 -40.143 1.00 50.03 356 MET A CA 1
ATOM 2824 C C . MET A 1 356 ? 4.248 -5.732 -39.391 1.00 50.03 356 MET A C 1
ATOM 2826 O O . MET A 1 356 ? 4.261 -6.116 -38.224 1.00 50.03 356 MET A O 1
ATOM 2830 N N . ASP A 1 357 ? 5.343 -5.247 -39.988 1.00 50.56 357 ASP A N 1
ATOM 2831 C CA . ASP A 1 357 ? 6.682 -5.289 -39.363 1.00 50.56 357 ASP A CA 1
ATOM 2832 C C . ASP A 1 357 ? 7.016 -4.048 -38.506 1.00 50.56 357 ASP A C 1
ATOM 2834 O O . ASP A 1 357 ? 8.056 -3.996 -37.849 1.00 50.56 357 ASP A O 1
ATOM 2838 N N . LEU A 1 358 ? 6.141 -3.033 -38.490 1.00 55.66 358 LEU A N 1
ATOM 2839 C CA . LEU A 1 358 ? 6.434 -1.697 -37.942 1.00 55.66 358 LEU A CA 1
ATOM 2840 C C . LEU A 1 358 ? 5.637 -1.347 -36.672 1.00 55.66 358 LEU A C 1
ATOM 2842 O O . LEU A 1 358 ? 5.887 -0.320 -36.049 1.00 55.66 358 LEU A O 1
ATOM 2846 N N . ASN A 1 359 ? 4.723 -2.217 -36.237 1.00 51.44 359 ASN A N 1
ATOM 2847 C CA . ASN A 1 359 ? 3.759 -1.941 -35.161 1.00 51.44 359 ASN A CA 1
ATOM 2848 C C . ASN A 1 359 ? 4.316 -2.010 -33.720 1.00 51.44 359 ASN A C 1
ATOM 2850 O O . ASN A 1 359 ? 3.542 -1.981 -32.765 1.00 51.44 359 ASN A O 1
ATOM 2854 N N . MET A 1 360 ? 5.636 -2.119 -33.535 1.00 52.06 360 MET A N 1
ATOM 2855 C CA . MET A 1 360 ? 6.260 -2.296 -32.209 1.00 52.06 360 MET A CA 1
ATOM 2856 C C . MET A 1 360 ? 7.116 -1.109 -31.743 1.00 52.06 360 MET A C 1
ATOM 2858 O O . MET A 1 360 ? 7.553 -1.095 -30.595 1.00 52.06 360 MET A O 1
ATOM 2862 N N . ALA A 1 361 ? 7.342 -0.102 -32.587 1.00 57.62 361 ALA A N 1
ATOM 2863 C CA . ALA A 1 361 ? 8.125 1.081 -32.244 1.00 57.62 361 ALA A CA 1
ATOM 2864 C C . ALA A 1 361 ? 7.490 2.325 -32.876 1.00 57.62 361 ALA A C 1
ATOM 2866 O O . ALA A 1 361 ? 6.973 2.240 -33.983 1.00 57.62 361 ALA A O 1
ATOM 2867 N N . GLU A 1 362 ? 7.521 3.475 -32.196 1.00 66.81 362 GLU A N 1
ATOM 2868 C CA . GLU A 1 362 ? 6.998 4.769 -32.676 1.00 66.81 362 GLU A CA 1
ATOM 2869 C C . GLU A 1 362 ? 7.798 5.314 -33.888 1.00 66.81 362 GLU A C 1
ATOM 2871 O O . GLU A 1 362 ? 8.438 6.364 -33.828 1.00 66.81 362 GLU A O 1
ATOM 2876 N N . VAL A 1 363 ? 7.811 4.581 -35.002 1.00 78.00 363 VAL A N 1
ATOM 2877 C CA . VAL A 1 363 ? 8.590 4.871 -36.208 1.00 78.00 363 VAL A CA 1
ATOM 2878 C C . VAL A 1 363 ? 7.694 5.532 -37.250 1.00 78.00 363 VAL A C 1
ATOM 2880 O O . VAL A 1 363 ? 6.645 5.007 -37.616 1.00 78.00 363 VAL A O 1
ATOM 2883 N N . LYS A 1 364 ? 8.114 6.694 -37.756 1.00 82.00 364 LYS A N 1
ATOM 2884 C CA . LYS A 1 364 ? 7.400 7.433 -38.806 1.00 82.00 364 LYS A CA 1
ATOM 2885 C C . LYS A 1 364 ? 7.866 6.980 -40.185 1.00 82.00 364 LYS A C 1
ATOM 2887 O O . LYS A 1 364 ? 9.062 6.815 -40.400 1.00 82.00 364 LYS A O 1
ATOM 2892 N N . ILE A 1 365 ? 6.946 6.832 -41.132 1.00 80.44 365 ILE A N 1
ATOM 2893 C CA . ILE A 1 365 ? 7.267 6.524 -42.531 1.00 80.44 365 ILE A CA 1
ATOM 2894 C C . ILE A 1 365 ? 6.951 7.757 -43.372 1.00 80.44 365 ILE A C 1
ATOM 2896 O O . ILE A 1 365 ? 5.840 8.282 -43.299 1.00 80.44 365 ILE A O 1
ATOM 2900 N N . GLU A 1 366 ? 7.914 8.224 -44.162 1.00 80.25 366 GLU A N 1
ATOM 2901 C CA . GLU A 1 366 ? 7.750 9.397 -45.025 1.00 80.25 366 GLU A CA 1
ATOM 2902 C C . GLU A 1 366 ? 8.186 9.072 -46.464 1.00 80.25 366 GLU A C 1
ATOM 2904 O O . GLU A 1 366 ? 9.309 8.627 -46.702 1.00 80.25 366 GLU A O 1
ATOM 2909 N N . ASP A 1 367 ? 7.310 9.335 -47.440 1.00 76.19 367 ASP A N 1
ATOM 2910 C CA . ASP A 1 367 ? 7.610 9.177 -48.871 1.00 76.19 367 ASP A CA 1
ATOM 2911 C C . ASP A 1 367 ? 8.206 10.472 -49.440 1.00 76.19 367 ASP A C 1
ATOM 2913 O O . ASP A 1 367 ? 7.559 11.257 -50.141 1.00 76.19 367 ASP A O 1
ATOM 2917 N N . HIS A 1 368 ? 9.452 10.759 -49.059 1.00 75.00 368 HIS A N 1
ATOM 2918 C CA . HIS A 1 368 ? 10.227 11.835 -49.670 1.00 75.00 368 HIS A CA 1
ATOM 2919 C C . HIS A 1 368 ? 11.730 11.558 -49.681 1.00 75.00 368 HIS A C 1
ATOM 2921 O O . HIS A 1 368 ? 12.276 10.843 -48.843 1.00 75.00 368 HIS A O 1
ATOM 2927 N N . LYS A 1 369 ? 12.440 12.207 -50.611 1.00 76.19 369 LYS A N 1
ATOM 2928 C CA . LYS A 1 369 ? 13.907 12.152 -50.674 1.00 76.19 369 LYS A CA 1
ATOM 2929 C C . LYS A 1 369 ? 14.544 12.823 -49.454 1.00 76.19 369 LYS A C 1
ATOM 2931 O O . LYS A 1 369 ? 13.985 13.768 -48.892 1.00 76.19 369 LYS A O 1
ATOM 2936 N N . LEU A 1 370 ? 15.737 12.357 -49.084 1.00 78.50 370 LEU A N 1
ATOM 2937 C CA . LEU A 1 370 ? 16.560 12.981 -48.051 1.00 78.50 370 LEU A CA 1
ATOM 2938 C C . LEU A 1 370 ? 16.812 14.457 -48.398 1.00 78.50 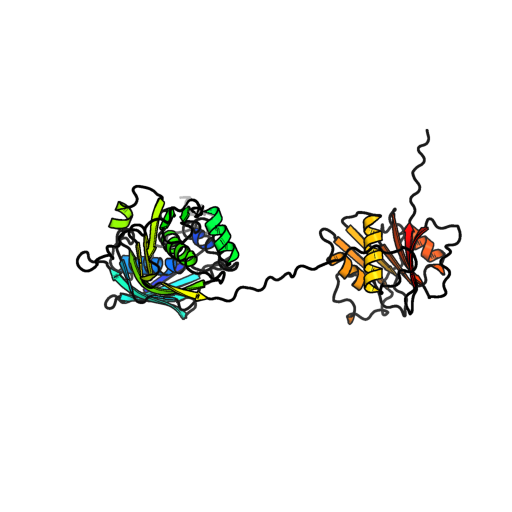370 LEU A C 1
ATOM 2940 O O . LEU A 1 370 ? 17.200 14.771 -49.523 1.00 78.50 370 LEU A O 1
ATOM 2944 N N . LYS A 1 371 ? 16.572 15.355 -47.438 1.00 77.69 371 LYS A N 1
ATOM 2945 C CA . LYS A 1 371 ? 16.801 16.800 -47.592 1.00 77.69 371 LYS A CA 1
ATOM 2946 C C . LYS A 1 371 ? 18.086 17.203 -46.870 1.00 77.69 371 LYS A C 1
ATOM 2948 O O . LYS A 1 371 ? 18.412 16.632 -45.831 1.00 77.69 371 LYS A O 1
ATOM 2953 N N . ASP A 1 372 ? 18.772 18.222 -47.381 1.00 69.94 372 ASP A N 1
ATOM 2954 C CA . ASP A 1 372 ? 19.904 18.834 -46.678 1.00 69.94 372 ASP A CA 1
ATOM 2955 C C . ASP A 1 372 ? 19.449 19.461 -45.343 1.00 69.94 372 ASP A C 1
ATOM 2957 O O . ASP A 1 372 ? 18.312 19.925 -45.223 1.00 69.94 372 ASP A O 1
ATOM 2961 N N . LYS A 1 373 ? 20.354 19.522 -44.351 1.00 67.94 373 LYS A N 1
ATOM 2962 C CA . LYS A 1 373 ? 20.150 20.189 -43.045 1.00 67.94 373 LYS A CA 1
ATOM 2963 C C . LYS A 1 373 ? 19.006 19.630 -42.185 1.00 67.94 373 LYS A C 1
ATOM 2965 O O . LYS A 1 373 ? 18.308 20.376 -41.505 1.00 67.94 373 LYS A O 1
ATOM 2970 N N . GLN A 1 374 ? 18.816 18.313 -42.181 1.00 75.25 374 GLN A N 1
ATOM 2971 C CA . GLN A 1 374 ? 17.862 17.667 -41.273 1.00 75.25 374 GLN A CA 1
ATOM 2972 C C . GLN A 1 374 ? 18.373 17.519 -39.827 1.00 75.25 374 GLN A C 1
ATOM 2974 O O . GLN A 1 374 ? 17.578 17.125 -38.974 1.00 75.25 374 GLN A O 1
ATOM 2979 N N . GLU A 1 375 ? 19.645 17.832 -39.556 1.00 83.62 375 GLU A N 1
ATOM 2980 C CA . GLU A 1 375 ? 20.312 17.696 -38.249 1.00 83.62 375 GLU A CA 1
ATOM 2981 C C . GLU A 1 375 ? 20.145 16.300 -37.627 1.00 83.62 375 GLU A C 1
ATOM 2983 O O . GLU A 1 375 ? 19.860 16.142 -36.442 1.00 83.62 375 GLU A O 1
ATOM 2988 N N . CYS A 1 376 ? 20.313 15.258 -38.442 1.00 88.75 376 CYS A N 1
ATOM 2989 C CA . CYS A 1 376 ? 20.193 13.878 -37.978 1.00 88.75 376 CYS A CA 1
ATOM 2990 C C . CYS A 1 376 ? 21.366 13.493 -37.059 1.00 88.75 376 CYS A C 1
ATOM 2992 O O . CYS A 1 376 ? 22.510 13.875 -37.317 1.00 88.75 376 CYS A O 1
ATOM 2994 N N . THR A 1 377 ? 21.077 12.716 -36.010 1.00 91.25 377 THR A N 1
ATOM 2995 C CA . THR A 1 377 ? 22.064 12.159 -35.065 1.00 91.25 377 THR A CA 1
ATOM 2996 C C . THR A 1 377 ? 22.627 10.829 -35.567 1.00 91.25 377 THR A C 1
ATOM 2998 O O . THR A 1 377 ? 23.822 10.572 -35.433 1.00 91.25 377 THR A O 1
ATOM 3001 N N . LEU A 1 378 ? 21.772 9.999 -36.166 1.00 93.06 378 LEU A N 1
ATOM 3002 C CA . LEU A 1 378 ? 22.152 8.736 -36.790 1.00 93.06 378 LEU A CA 1
ATOM 3003 C C . LEU A 1 378 ? 21.423 8.600 -38.128 1.00 93.06 378 LEU A C 1
ATOM 3005 O O . LEU A 1 378 ? 20.205 8.772 -38.191 1.00 93.06 378 LEU A O 1
ATOM 3009 N N . LEU A 1 379 ? 22.154 8.293 -39.195 1.00 93.31 379 LEU A N 1
ATOM 3010 C CA . LEU A 1 379 ? 21.575 8.005 -40.506 1.00 93.31 379 LEU A CA 1
ATOM 3011 C C . LEU A 1 379 ? 21.912 6.571 -40.906 1.00 93.31 379 LEU A C 1
ATOM 3013 O O . LEU A 1 379 ? 23.082 6.216 -40.940 1.00 93.31 379 LEU A O 1
ATOM 3017 N N . ILE A 1 380 ? 20.912 5.752 -41.215 1.00 93.44 380 ILE A N 1
ATOM 3018 C CA . ILE A 1 380 ? 21.100 4.361 -41.644 1.00 93.44 380 ILE A CA 1
ATOM 3019 C C . ILE A 1 380 ? 20.880 4.293 -43.154 1.00 93.44 380 ILE A C 1
ATOM 3021 O O . ILE A 1 380 ? 19.876 4.798 -43.655 1.00 93.44 380 ILE A O 1
ATOM 3025 N N . ALA A 1 381 ? 21.807 3.693 -43.898 1.00 91.44 381 ALA A N 1
ATOM 3026 C CA . ALA A 1 381 ? 21.682 3.568 -45.350 1.00 91.44 381 ALA A CA 1
ATOM 3027 C C . ALA A 1 381 ? 22.353 2.298 -45.877 1.00 91.44 381 ALA A C 1
ATOM 3029 O O . ALA A 1 381 ? 23.385 1.881 -45.359 1.00 91.44 381 ALA A O 1
ATOM 3030 N N . SER A 1 382 ? 21.788 1.719 -46.940 1.00 89.06 382 SER A N 1
ATOM 3031 C CA . SER A 1 382 ? 22.311 0.496 -47.567 1.00 89.06 382 SER A CA 1
ATOM 3032 C C . SER A 1 382 ? 22.956 0.784 -48.926 1.00 89.06 382 SER A C 1
ATOM 3034 O O . SER A 1 382 ? 22.338 1.441 -49.765 1.00 89.06 382 SER A O 1
ATOM 3036 N N . ASN A 1 383 ? 24.150 0.237 -49.169 1.00 85.88 383 ASN A N 1
ATOM 3037 C CA . ASN A 1 383 ? 25.004 0.427 -50.350 1.00 85.88 383 ASN A CA 1
ATOM 3038 C C . ASN A 1 383 ? 25.338 1.901 -50.652 1.00 85.88 383 ASN A C 1
ATOM 3040 O O . ASN A 1 383 ? 25.416 2.305 -51.814 1.00 85.88 383 ASN A O 1
ATOM 3044 N N . ILE A 1 384 ? 25.493 2.736 -49.620 1.00 85.75 384 ILE A N 1
ATOM 3045 C CA . ILE A 1 384 ? 25.685 4.183 -49.787 1.00 85.75 384 ILE A CA 1
ATOM 3046 C C . ILE A 1 384 ? 27.085 4.530 -50.304 1.00 85.75 384 ILE A C 1
ATOM 3048 O O . ILE A 1 384 ? 27.237 5.527 -51.013 1.00 85.75 384 ILE A O 1
ATOM 3052 N N . LEU A 1 385 ? 28.097 3.704 -50.016 1.00 83.44 385 LEU A N 1
ATOM 3053 C CA . LEU A 1 385 ? 29.476 3.963 -50.444 1.00 83.44 385 LEU A CA 1
ATOM 3054 C C . LEU A 1 385 ? 29.639 3.961 -51.971 1.00 83.44 385 LEU A C 1
ATOM 3056 O O . LEU A 1 385 ? 30.468 4.695 -52.506 1.00 83.44 385 LEU A O 1
ATOM 3060 N N . LEU 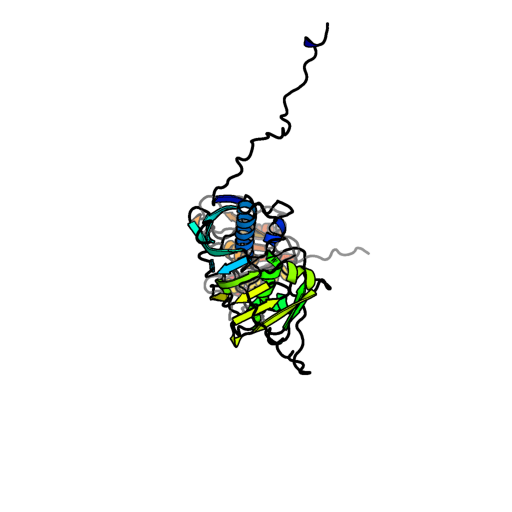A 1 386 ? 28.803 3.202 -52.685 1.00 82.06 386 LEU A N 1
ATOM 3061 C CA . LEU A 1 386 ? 28.796 3.145 -54.152 1.00 82.06 386 LEU A CA 1
ATOM 3062 C C . LEU A 1 386 ? 28.126 4.374 -54.797 1.00 82.06 386 LEU A C 1
ATOM 3064 O O . LEU A 1 386 ? 28.283 4.614 -55.995 1.00 82.06 386 LEU A O 1
ATOM 3068 N N . HIS A 1 387 ? 27.384 5.173 -54.021 1.00 83.88 387 HIS A N 1
ATOM 3069 C CA . HIS A 1 387 ? 26.561 6.278 -54.512 1.00 83.88 387 HIS A CA 1
ATOM 3070 C C . HIS A 1 387 ? 27.044 7.635 -53.981 1.00 83.88 387 HIS A C 1
ATOM 3072 O O . HIS A 1 387 ? 26.493 8.195 -53.033 1.00 83.88 387 HIS A O 1
ATOM 3078 N N . ARG A 1 388 ? 28.048 8.209 -54.657 1.00 83.00 388 ARG A N 1
ATOM 3079 C CA . ARG A 1 388 ? 28.735 9.452 -54.255 1.00 83.00 388 ARG A CA 1
ATOM 3080 C C . ARG A 1 388 ? 27.800 10.641 -53.978 1.00 83.00 388 ARG A C 1
ATOM 3082 O O . ARG A 1 388 ? 28.016 11.373 -53.015 1.00 83.00 388 ARG A O 1
ATOM 3089 N N . GLU A 1 389 ? 26.776 10.841 -54.806 1.00 84.31 389 GLU A N 1
ATOM 3090 C CA . GLU A 1 389 ? 25.813 11.941 -54.634 1.00 84.31 389 GLU A CA 1
ATOM 3091 C C . GLU A 1 389 ? 24.949 11.755 -53.380 1.00 84.31 389 GLU A C 1
ATOM 3093 O O . GLU A 1 389 ? 24.813 12.683 -52.584 1.00 84.31 389 GLU A O 1
ATOM 3098 N N . LEU A 1 390 ? 24.434 10.539 -53.153 1.00 84.94 390 LEU A N 1
ATOM 3099 C CA . LEU A 1 390 ? 23.640 10.209 -51.965 1.00 84.94 390 LEU A CA 1
ATOM 3100 C C . LEU A 1 390 ? 24.473 10.307 -50.686 1.00 84.94 390 LEU A C 1
ATOM 3102 O O . LEU A 1 390 ? 23.982 10.811 -49.678 1.00 84.94 390 LEU A O 1
ATOM 3106 N N . LEU A 1 391 ? 25.740 9.884 -50.737 1.00 86.38 391 LEU A N 1
ATOM 3107 C CA . LEU A 1 391 ? 26.675 10.035 -49.627 1.00 86.38 391 LEU A CA 1
ATOM 3108 C C . LEU A 1 391 ? 26.900 11.516 -49.285 1.00 86.38 391 LEU A C 1
ATOM 3110 O O . LEU A 1 391 ? 26.889 11.876 -48.109 1.00 86.38 391 LEU A O 1
ATOM 3114 N N . GLN A 1 392 ? 27.026 12.398 -50.285 1.00 86.31 392 GLN A N 1
ATOM 3115 C CA . GLN A 1 392 ? 27.145 13.840 -50.045 1.00 86.31 392 GLN A CA 1
ATOM 3116 C C . GLN A 1 392 ? 25.888 14.418 -49.382 1.00 86.31 392 GLN A C 1
ATOM 3118 O O . GLN A 1 392 ? 26.001 15.178 -48.418 1.00 86.31 392 GLN A O 1
ATOM 3123 N N . THR A 1 393 ? 24.696 14.045 -49.857 1.00 86.81 393 THR A N 1
ATOM 3124 C CA . THR A 1 393 ? 23.428 14.470 -49.243 1.00 86.81 393 THR A CA 1
ATOM 3125 C C . THR A 1 393 ? 23.298 13.941 -47.811 1.00 86.81 393 THR A C 1
ATOM 3127 O O . THR A 1 393 ? 22.897 14.686 -46.919 1.00 86.81 393 THR A O 1
ATOM 3130 N N . ALA A 1 394 ? 23.702 12.694 -47.547 1.00 86.81 394 ALA A N 1
ATOM 3131 C CA . ALA A 1 394 ? 23.713 12.117 -46.203 1.00 86.81 394 ALA A CA 1
ATOM 3132 C C . ALA A 1 394 ? 24.634 12.884 -45.245 1.00 86.81 394 ALA A C 1
ATOM 3134 O O . ALA A 1 394 ? 24.222 13.234 -44.140 1.00 86.81 394 ALA A O 1
ATOM 3135 N N . VAL A 1 395 ? 25.842 13.239 -45.689 1.00 87.62 395 VAL A N 1
ATOM 3136 C CA . VAL A 1 395 ? 26.778 14.065 -44.907 1.00 87.62 395 VAL A CA 1
ATOM 3137 C C . VAL A 1 395 ? 26.209 15.461 -44.622 1.00 87.62 395 VAL A C 1
ATOM 3139 O O . VAL A 1 395 ? 26.397 15.990 -43.524 1.00 87.62 395 VAL A O 1
ATOM 3142 N N . ASN A 1 396 ? 25.498 16.060 -45.581 1.00 86.81 396 ASN A N 1
ATOM 3143 C CA . ASN A 1 396 ? 24.857 17.368 -45.415 1.00 86.81 396 ASN A CA 1
ATOM 3144 C C . ASN A 1 396 ? 23.620 17.324 -44.498 1.00 86.81 396 ASN A C 1
ATOM 3146 O O . ASN A 1 396 ? 23.266 18.337 -43.890 1.00 86.81 396 ASN A O 1
ATOM 3150 N N . ALA A 1 397 ? 22.942 16.177 -44.414 1.00 88.44 397 ALA A N 1
ATOM 3151 C CA . ALA A 1 397 ? 21.788 15.966 -43.545 1.00 88.44 397 ALA A CA 1
ATOM 3152 C C . ALA A 1 397 ? 22.187 15.715 -42.080 1.00 88.44 397 ALA A C 1
ATOM 3154 O O . ALA A 1 397 ? 21.425 16.055 -41.172 1.00 88.44 397 ALA A O 1
ATOM 3155 N N . LEU A 1 398 ? 23.375 15.149 -41.843 1.00 88.25 398 LEU A N 1
ATOM 3156 C CA . LEU A 1 398 ? 23.907 14.895 -40.507 1.00 88.25 398 LEU A CA 1
ATOM 3157 C C . LEU A 1 398 ? 24.295 16.177 -39.767 1.00 88.25 398 LEU A C 1
ATOM 3159 O O . LEU A 1 398 ? 24.953 17.072 -40.312 1.00 88.25 398 LEU A O 1
ATOM 3163 N N . ALA A 1 399 ? 23.972 16.208 -38.477 1.00 87.25 399 ALA A N 1
ATOM 3164 C CA . ALA A 1 399 ? 24.539 17.184 -37.564 1.00 87.25 399 ALA A CA 1
ATOM 3165 C C . ALA A 1 399 ? 26.043 16.929 -37.355 1.00 87.25 399 ALA A C 1
ATOM 3167 O O . ALA A 1 399 ? 26.572 15.849 -37.607 1.00 87.25 399 ALA A O 1
ATOM 3168 N N . ASP A 1 400 ? 26.755 17.928 -36.862 1.00 86.19 400 ASP A N 1
ATOM 3169 C CA . ASP A 1 400 ? 28.181 17.797 -36.573 1.00 86.19 400 ASP A CA 1
ATOM 3170 C C . ASP A 1 400 ? 28.434 16.778 -35.444 1.00 86.19 400 ASP A C 1
ATOM 3172 O O . ASP A 1 400 ? 27.682 16.742 -34.464 1.00 86.19 400 ASP A O 1
ATOM 3176 N N . GLY A 1 401 ? 29.432 15.901 -35.617 1.00 83.50 401 GLY A N 1
ATOM 3177 C CA . GLY A 1 401 ? 29.713 14.773 -34.713 1.00 83.50 401 GLY A CA 1
ATOM 3178 C C . GLY A 1 401 ? 28.729 13.595 -34.800 1.00 83.50 401 GLY A C 1
ATOM 3179 O O . GLY A 1 401 ? 28.902 12.611 -34.088 1.00 83.50 401 GLY A O 1
ATOM 3180 N N . ALA A 1 402 ? 27.706 13.674 -35.658 1.00 90.94 402 ALA A N 1
ATOM 3181 C CA . ALA A 1 402 ? 26.749 12.594 -35.895 1.00 90.94 402 ALA A CA 1
ATOM 3182 C C . ALA A 1 402 ? 27.328 11.496 -36.807 1.00 90.94 402 ALA A C 1
ATOM 3184 O O . ALA A 1 402 ? 28.362 11.697 -37.456 1.00 90.94 402 ALA A O 1
ATOM 3185 N N . CYS A 1 403 ? 26.656 10.343 -36.871 1.00 93.44 403 CYS A N 1
ATOM 3186 C CA . CYS A 1 403 ? 27.169 9.163 -37.573 1.00 93.44 403 CYS A CA 1
ATOM 3187 C C . CYS A 1 403 ? 26.238 8.652 -38.686 1.00 93.44 403 CYS A C 1
ATOM 3189 O O . CYS A 1 403 ? 25.015 8.752 -38.596 1.00 93.44 403 CYS A O 1
ATOM 3191 N N . ILE A 1 404 ? 26.832 8.064 -39.727 1.00 94.19 404 ILE A N 1
ATOM 3192 C CA . ILE A 1 404 ? 26.166 7.220 -40.723 1.00 94.19 404 ILE A CA 1
ATOM 3193 C C . ILE A 1 404 ? 26.451 5.764 -40.361 1.00 94.19 404 ILE A C 1
ATOM 3195 O O . ILE A 1 404 ? 27.612 5.381 -40.261 1.00 94.19 404 ILE A O 1
ATOM 3199 N N . LEU A 1 405 ? 25.415 4.950 -40.205 1.00 94.94 405 LEU A N 1
ATOM 3200 C CA . LEU A 1 405 ? 25.526 3.500 -40.212 1.00 94.94 405 LEU A CA 1
ATOM 3201 C C . LEU A 1 405 ? 25.297 3.003 -41.646 1.00 94.94 405 LEU A C 1
ATOM 3203 O O . LEU A 1 405 ? 24.162 2.926 -42.120 1.00 94.94 405 LEU A O 1
ATOM 3207 N N . ALA A 1 406 ? 26.388 2.703 -42.342 1.00 92.81 406 ALA A N 1
ATOM 3208 C CA . ALA A 1 406 ? 26.379 2.181 -43.699 1.00 92.81 406 ALA A CA 1
ATOM 3209 C C . ALA A 1 406 ? 26.327 0.647 -43.684 1.00 92.81 406 ALA A C 1
ATOM 3211 O O . ALA A 1 406 ? 27.149 -0.007 -43.041 1.00 92.81 406 ALA A O 1
ATOM 3212 N N . ARG A 1 407 ? 25.355 0.086 -44.406 1.00 92.25 407 ARG A N 1
ATOM 3213 C CA . ARG A 1 407 ? 25.203 -1.352 -44.650 1.00 92.25 407 ARG A CA 1
ATOM 3214 C C . ARG A 1 407 ? 25.705 -1.657 -46.049 1.00 92.25 407 ARG A C 1
ATOM 3216 O O . ARG A 1 407 ? 25.150 -1.164 -47.024 1.00 92.25 407 ARG A O 1
ATOM 3223 N N . GLU A 1 408 ? 26.752 -2.448 -46.162 1.00 90.31 408 GLU A N 1
ATOM 3224 C CA . GLU A 1 408 ? 27.445 -2.717 -47.416 1.00 90.31 408 GLU A CA 1
ATOM 3225 C C . GLU A 1 408 ? 27.502 -4.221 -47.687 1.00 90.31 408 GLU A C 1
ATOM 3227 O O . GLU A 1 408 ? 27.331 -5.050 -46.791 1.00 90.31 408 GLU A O 1
ATOM 3232 N N . LYS A 1 409 ? 27.753 -4.610 -48.937 1.00 87.00 409 LYS A N 1
ATOM 3233 C CA . LYS A 1 409 ? 28.056 -6.012 -49.251 1.00 87.00 409 LYS A CA 1
ATOM 3234 C C . LYS A 1 409 ? 29.431 -6.380 -48.685 1.00 87.00 409 LYS A C 1
ATOM 3236 O O . LYS A 1 409 ? 30.333 -5.552 -48.642 1.00 87.00 409 LYS A O 1
ATOM 3241 N N . VAL A 1 410 ? 29.615 -7.645 -48.307 1.00 83.06 410 VAL A N 1
ATOM 3242 C CA . VAL A 1 410 ? 30.842 -8.153 -47.653 1.00 83.06 410 VAL A CA 1
ATOM 3243 C C . VAL A 1 410 ? 32.134 -7.825 -48.424 1.00 83.06 410 VAL A C 1
ATOM 3245 O O . VAL A 1 410 ? 33.172 -7.596 -47.815 1.00 83.06 410 VAL A O 1
ATOM 3248 N N . GLY A 1 411 ? 32.073 -7.768 -49.759 1.00 75.00 411 GLY A N 1
ATOM 3249 C CA . GLY A 1 411 ? 33.222 -7.459 -50.619 1.00 75.00 411 GLY A CA 1
ATOM 3250 C C . GLY A 1 411 ? 33.486 -5.970 -50.872 1.00 75.00 411 GLY A C 1
ATOM 3251 O O . GLY A 1 411 ? 34.380 -5.661 -51.654 1.00 75.00 411 GLY A O 1
ATOM 3252 N N . THR A 1 412 ? 32.712 -5.052 -50.286 1.00 78.00 412 THR A N 1
ATOM 3253 C CA . THR A 1 412 ? 32.915 -3.609 -50.473 1.00 78.00 412 THR A CA 1
ATOM 3254 C C . THR A 1 412 ? 34.145 -3.142 -49.687 1.00 78.00 412 THR A C 1
ATOM 3256 O O . THR A 1 412 ? 34.242 -3.356 -48.474 1.00 78.00 412 THR A O 1
ATOM 3259 N N . GLU A 1 413 ? 35.089 -2.490 -50.372 1.00 72.69 413 GLU A N 1
ATOM 3260 C CA . GLU A 1 413 ? 36.268 -1.888 -49.742 1.00 72.69 413 GLU A CA 1
ATOM 3261 C C . GLU A 1 413 ? 35.857 -0.758 -48.782 1.00 72.69 413 GLU A C 1
ATOM 3263 O O . GLU A 1 413 ? 35.023 0.084 -49.115 1.00 72.69 413 GLU A O 1
ATOM 3268 N N . SER A 1 414 ? 36.452 -0.731 -47.581 1.00 63.12 414 SER A N 1
ATOM 3269 C CA . SER A 1 414 ? 36.188 0.303 -46.559 1.00 63.12 414 SER A CA 1
ATOM 3270 C C . SER A 1 414 ? 36.847 1.653 -46.873 1.00 63.12 414 SER A C 1
ATOM 3272 O O . SER A 1 414 ? 36.689 2.604 -46.106 1.00 63.12 414 SER A O 1
ATOM 3274 N N . GLU A 1 415 ? 37.629 1.750 -47.953 1.00 62.09 415 GLU A N 1
ATOM 3275 C CA . GLU A 1 415 ? 38.388 2.954 -48.277 1.00 62.09 415 GLU A CA 1
ATOM 3276 C C . GLU A 1 415 ? 37.471 4.048 -48.835 1.00 62.09 415 GLU A C 1
ATOM 3278 O O . GLU A 1 415 ? 37.088 4.079 -50.006 1.00 62.09 415 GLU A O 1
ATOM 3283 N N . LEU A 1 416 ? 37.121 4.997 -47.967 1.00 64.62 416 LEU A N 1
ATOM 3284 C CA . LEU A 1 416 ? 36.451 6.228 -48.362 1.00 64.62 416 LEU A CA 1
ATOM 3285 C C . LEU A 1 416 ? 37.403 7.062 -49.226 1.00 64.62 416 LEU A C 1
ATOM 3287 O O . LEU A 1 416 ? 38.356 7.661 -48.732 1.00 64.62 416 LEU A O 1
ATOM 3291 N N . SER A 1 417 ? 37.125 7.127 -50.528 1.00 51.41 417 SER A N 1
ATOM 3292 C CA . SER A 1 417 ? 37.864 7.983 -51.463 1.00 51.41 417 SER A CA 1
ATOM 3293 C C . SER A 1 417 ? 37.975 9.433 -50.949 1.00 51.41 417 SER A C 1
ATOM 3295 O O . SER A 1 417 ? 36.971 10.058 -50.599 1.00 51.41 417 SER A O 1
ATOM 3297 N N . ASN A 1 418 ? 39.209 9.955 -50.897 1.00 52.84 418 ASN A N 1
ATOM 3298 C CA . ASN A 1 418 ? 39.566 11.299 -50.422 1.00 52.84 418 ASN A CA 1
ATOM 3299 C C . ASN A 1 418 ? 38.601 12.376 -50.960 1.00 52.84 418 ASN A C 1
ATOM 3301 O O . ASN A 1 418 ? 38.642 12.729 -52.140 1.00 52.84 418 ASN A O 1
ATOM 3305 N N . GLY A 1 419 ? 37.726 12.909 -50.101 1.00 61.84 419 GLY A N 1
ATOM 3306 C CA . GLY A 1 419 ? 36.773 13.955 -50.494 1.00 61.84 419 GLY A CA 1
ATOM 3307 C C . GLY A 1 419 ? 35.612 14.198 -49.528 1.00 61.84 419 GLY A C 1
ATOM 3308 O O . GLY A 1 419 ? 35.061 15.296 -49.515 1.00 61.84 419 GLY A O 1
ATOM 3309 N N . PHE A 1 420 ? 35.267 13.219 -48.689 1.00 69.06 420 PHE A N 1
ATOM 3310 C CA . PHE A 1 420 ? 34.208 13.344 -47.685 1.00 69.06 420 PHE A CA 1
ATOM 3311 C C . PHE A 1 420 ? 34.784 13.591 -46.287 1.00 69.06 420 PHE A C 1
ATOM 3313 O O . PHE A 1 420 ? 35.806 13.020 -45.923 1.00 69.06 420 PHE A O 1
ATOM 3320 N N . ARG A 1 421 ? 34.120 14.431 -45.480 1.00 81.94 421 ARG A N 1
ATOM 3321 C CA . ARG A 1 421 ? 34.485 14.687 -44.069 1.00 81.94 421 ARG A CA 1
ATOM 3322 C C . ARG A 1 421 ? 33.976 13.565 -43.154 1.00 81.94 421 ARG A C 1
ATOM 3324 O O . ARG A 1 421 ? 33.218 13.831 -42.223 1.00 81.94 421 ARG A O 1
ATOM 3331 N N . LEU A 1 422 ? 34.330 12.323 -43.471 1.00 85.38 422 LEU A N 1
ATOM 3332 C CA . LEU A 1 422 ? 33.890 11.123 -42.766 1.00 85.38 422 LEU A CA 1
ATOM 3333 C C . LEU A 1 422 ? 35.090 10.340 -42.235 1.00 85.38 422 LEU A C 1
ATOM 3335 O O . LEU A 1 422 ? 36.102 10.219 -42.918 1.00 85.38 422 LEU A O 1
ATOM 3339 N N . GLU A 1 423 ? 34.949 9.795 -41.033 1.00 87.44 423 GLU A N 1
ATOM 3340 C CA . GLU A 1 423 ? 35.933 8.935 -40.376 1.00 87.44 423 GLU A CA 1
ATOM 3341 C C . GLU A 1 423 ? 35.274 7.612 -39.980 1.00 87.44 423 GLU A C 1
ATOM 3343 O O . GLU A 1 423 ? 34.196 7.615 -39.383 1.00 87.44 423 GLU A O 1
ATOM 3348 N N . THR A 1 424 ? 35.902 6.482 -40.302 1.00 88.56 424 THR A N 1
ATOM 3349 C CA . THR A 1 424 ? 35.396 5.157 -39.920 1.00 88.56 424 THR A CA 1
ATOM 3350 C C . THR A 1 424 ? 35.680 4.898 -38.442 1.00 88.56 424 THR A C 1
ATOM 3352 O O . THR A 1 424 ? 36.831 4.754 -38.043 1.00 88.56 424 THR A O 1
ATOM 3355 N N . MET A 1 425 ? 34.622 4.826 -37.634 1.00 89.00 425 MET A N 1
ATOM 3356 C CA . MET A 1 425 ? 34.696 4.596 -36.187 1.00 89.00 425 MET A CA 1
ATOM 3357 C C . MET A 1 425 ? 34.571 3.123 -35.813 1.00 89.00 425 MET A C 1
ATOM 3359 O O . MET A 1 425 ? 35.107 2.698 -34.795 1.00 89.00 425 MET A O 1
ATOM 3363 N N . PHE A 1 426 ? 33.806 2.358 -36.591 1.00 92.56 426 PHE A N 1
ATOM 3364 C CA . PHE A 1 426 ? 33.525 0.961 -36.294 1.00 92.56 426 PHE A CA 1
ATOM 3365 C C . PHE A 1 426 ? 33.275 0.174 -37.581 1.00 92.56 426 PHE A C 1
ATOM 3367 O O . PHE A 1 426 ? 32.571 0.654 -38.470 1.00 92.56 426 PHE A O 1
ATOM 3374 N N . GLU A 1 427 ? 33.823 -1.035 -37.657 1.00 92.69 427 GLU A N 1
ATOM 3375 C CA . GLU A 1 427 ? 33.683 -1.959 -38.778 1.00 92.69 427 GLU A CA 1
ATOM 3376 C C . GLU A 1 427 ? 33.374 -3.369 -38.270 1.00 92.69 427 GLU A C 1
ATOM 3378 O O . GLU A 1 427 ? 34.088 -3.914 -37.424 1.00 92.69 427 GLU A O 1
ATOM 3383 N N . LYS A 1 428 ? 32.312 -3.972 -38.811 1.00 91.94 428 LYS A N 1
ATOM 3384 C CA . LYS A 1 428 ? 31.962 -5.367 -38.551 1.00 91.94 428 LYS A CA 1
ATOM 3385 C C . LYS A 1 428 ? 31.382 -6.043 -39.783 1.00 91.94 428 LYS A C 1
ATOM 3387 O O . LYS A 1 428 ? 30.334 -5.645 -40.286 1.00 91.94 428 LYS A O 1
ATOM 3392 N N . THR A 1 429 ? 31.994 -7.146 -40.182 1.00 91.50 429 THR A N 1
ATOM 3393 C CA . THR A 1 429 ? 31.486 -8.043 -41.210 1.00 91.50 429 THR A CA 1
ATOM 3394 C C . THR A 1 429 ? 30.625 -9.125 -40.557 1.00 91.50 429 THR A C 1
ATOM 3396 O O . THR A 1 429 ? 31.077 -9.905 -39.709 1.00 91.50 429 THR A O 1
ATOM 3399 N N . LEU A 1 430 ? 29.345 -9.141 -40.923 1.00 87.62 430 LEU A N 1
ATOM 3400 C CA . LEU A 1 430 ? 28.380 -10.192 -40.607 1.00 87.62 430 LEU A CA 1
ATOM 3401 C C . LEU A 1 430 ? 28.294 -11.174 -41.790 1.00 87.62 430 LEU A C 1
ATOM 3403 O O . LEU A 1 430 ? 28.969 -11.017 -42.804 1.00 87.62 430 LEU A O 1
ATOM 3407 N N . LYS A 1 431 ? 27.477 -12.227 -41.664 1.00 83.25 431 LYS A N 1
ATOM 3408 C CA . LYS A 1 431 ? 27.389 -13.299 -42.678 1.00 83.25 431 LYS A CA 1
ATOM 3409 C C . LYS A 1 431 ? 26.961 -12.803 -44.065 1.00 83.25 431 LYS A C 1
ATOM 3411 O O . LYS A 1 431 ? 27.446 -13.326 -45.061 1.00 83.25 431 LYS A O 1
ATOM 3416 N N . GLU A 1 432 ? 26.046 -11.838 -44.115 1.00 83.62 432 GLU A N 1
ATOM 3417 C CA . GLU A 1 432 ? 25.408 -11.374 -45.359 1.00 83.62 432 GLU A CA 1
ATOM 3418 C C . GLU A 1 432 ? 25.735 -9.913 -45.691 1.00 83.62 432 GLU A C 1
ATOM 3420 O O . GLU A 1 432 ? 25.646 -9.499 -46.847 1.00 83.62 432 GLU A O 1
ATOM 3425 N N . GLU A 1 433 ? 26.156 -9.136 -44.693 1.00 88.25 433 GLU A N 1
ATOM 3426 C CA . GLU A 1 433 ? 26.380 -7.699 -44.810 1.00 88.25 433 GLU A CA 1
ATOM 3427 C C . GLU A 1 433 ? 27.578 -7.243 -43.982 1.00 88.25 433 GLU A C 1
ATOM 3429 O O . GLU A 1 433 ? 27.981 -7.879 -43.009 1.00 88.25 433 GLU A O 1
ATOM 3434 N N . LYS A 1 434 ? 28.131 -6.103 -44.366 1.00 90.00 434 LYS A N 1
ATOM 3435 C CA . LYS A 1 434 ? 29.187 -5.391 -43.667 1.00 90.00 434 LYS A CA 1
ATOM 3436 C C . LYS A 1 434 ? 28.612 -4.098 -43.103 1.00 90.00 434 LYS A C 1
ATOM 3438 O O . LYS A 1 434 ? 28.010 -3.322 -43.838 1.00 90.00 434 LYS A O 1
ATOM 3443 N N . LEU A 1 435 ? 28.789 -3.868 -41.808 1.00 92.25 435 LEU A N 1
ATOM 3444 C CA . LEU A 1 435 ? 28.341 -2.665 -41.116 1.00 92.25 435 LEU A CA 1
ATOM 3445 C C . LEU A 1 435 ? 29.528 -1.743 -40.855 1.00 92.25 435 LEU A C 1
ATOM 3447 O O . LEU A 1 435 ? 30.519 -2.148 -40.245 1.00 92.25 435 LEU A O 1
ATOM 3451 N N . LEU A 1 436 ? 29.400 -0.497 -41.299 1.00 92.81 436 LEU A N 1
ATOM 3452 C CA . LEU A 1 436 ? 30.385 0.562 -41.112 1.00 92.81 436 LEU A CA 1
ATOM 3453 C C . LEU A 1 436 ? 29.731 1.745 -40.403 1.00 92.81 436 LEU A C 1
ATOM 3455 O O . LEU A 1 436 ? 28.737 2.288 -40.883 1.00 92.81 436 LEU A O 1
ATOM 3459 N N . LEU A 1 437 ? 30.298 2.171 -39.277 1.00 93.94 437 LEU A N 1
ATOM 3460 C CA . LEU A 1 437 ? 29.900 3.406 -38.608 1.00 93.94 437 LEU A CA 1
ATOM 3461 C C . LEU A 1 437 ? 30.857 4.527 -39.007 1.00 93.94 437 LEU A C 1
ATOM 3463 O O . LEU A 1 437 ? 32.040 4.489 -38.670 1.00 93.94 437 LEU A O 1
ATOM 3467 N N . LEU A 1 438 ? 30.341 5.532 -39.705 1.00 92.44 438 LEU A N 1
ATOM 3468 C CA . LEU A 1 438 ? 31.103 6.652 -40.247 1.00 92.44 438 LEU A CA 1
ATOM 3469 C C . LEU A 1 438 ? 30.718 7.943 -39.522 1.00 92.44 438 LEU A C 1
ATOM 3471 O O . LEU A 1 438 ? 29.573 8.379 -39.600 1.00 92.44 438 LEU A O 1
ATOM 3475 N N . ARG A 1 439 ? 31.660 8.590 -38.840 1.00 91.25 439 ARG A N 1
ATOM 3476 C CA . ARG A 1 439 ? 31.433 9.846 -38.115 1.00 91.25 439 ARG A CA 1
ATOM 3477 C C . ARG A 1 439 ? 31.705 11.054 -38.999 1.00 91.25 439 ARG A C 1
ATOM 3479 O O . ARG A 1 439 ? 32.734 11.115 -39.668 1.00 91.25 439 ARG A O 1
ATOM 3486 N N . LYS A 1 440 ? 30.831 12.061 -38.943 1.00 89.50 440 LYS A N 1
ATOM 3487 C CA . LYS A 1 440 ? 31.062 13.368 -39.572 1.00 89.50 440 LYS A CA 1
ATOM 3488 C C . LYS A 1 440 ? 32.092 14.177 -38.779 1.00 89.50 440 LYS A C 1
ATOM 3490 O O . LYS A 1 440 ? 31.832 14.578 -37.644 1.00 89.50 440 LYS A O 1
ATOM 3495 N N . VAL A 1 441 ? 33.239 14.453 -39.398 1.00 83.19 441 VAL A N 1
ATOM 3496 C CA . VAL A 1 441 ? 34.353 15.201 -38.795 1.00 83.19 441 VAL A CA 1
ATOM 3497 C C . VAL A 1 441 ? 34.041 16.700 -38.764 1.00 83.19 441 VAL A C 1
ATOM 3499 O O . VAL A 1 441 ? 33.726 17.310 -39.792 1.00 83.19 441 VAL A O 1
ATOM 3502 N N . THR A 1 442 ? 34.171 17.313 -37.588 1.00 70.88 442 THR A N 1
ATOM 3503 C CA . THR A 1 442 ? 34.106 18.766 -37.399 1.00 70.88 442 THR A CA 1
ATOM 3504 C C . THR A 1 442 ? 35.454 19.413 -37.692 1.00 70.88 442 THR A C 1
ATOM 3506 O O . THR A 1 442 ? 36.500 18.958 -37.237 1.00 70.88 442 THR A O 1
ATOM 3509 N N . VAL A 1 443 ? 35.448 20.512 -38.449 1.00 58.31 443 VAL A N 1
ATOM 3510 C CA . VAL A 1 443 ? 36.631 21.374 -38.567 1.00 58.31 443 VAL A CA 1
ATOM 3511 C C . VAL A 1 443 ? 36.604 22.325 -37.369 1.00 58.31 443 VAL A C 1
ATOM 3513 O O . VAL A 1 443 ? 35.600 23.024 -37.215 1.00 58.31 443 VAL A O 1
ATOM 3516 N N . PRO A 1 444 ? 37.650 22.407 -36.527 1.00 47.06 444 PRO A N 1
ATOM 3517 C CA . PRO A 1 444 ? 37.727 23.488 -35.557 1.00 47.06 444 PRO A CA 1
ATOM 3518 C C . PRO A 1 444 ? 37.764 24.812 -36.327 1.00 47.06 444 PRO A C 1
ATOM 3520 O O . PRO A 1 444 ? 38.582 24.983 -37.235 1.00 47.06 444 PRO A O 1
ATOM 3523 N N . LEU A 1 445 ? 36.862 25.740 -35.994 1.00 38.34 445 LEU A N 1
ATOM 3524 C CA . LEU A 1 445 ? 36.934 27.125 -36.457 1.00 38.34 445 LEU A CA 1
ATOM 3525 C C . LEU A 1 445 ? 38.353 27.628 -36.166 1.00 38.34 445 LEU A C 1
ATOM 3527 O O . LEU A 1 445 ? 38.722 27.795 -35.006 1.00 38.34 445 LEU A O 1
ATOM 3531 N N . ARG A 1 446 ? 39.168 27.823 -37.211 1.00 37.47 446 ARG A N 1
ATOM 3532 C CA . ARG A 1 446 ? 40.458 28.502 -37.073 1.00 37.47 446 ARG A CA 1
ATOM 3533 C C . ARG A 1 446 ? 40.157 29.880 -36.496 1.00 37.47 446 ARG A C 1
ATOM 3535 O O . ARG A 1 446 ? 39.567 30.711 -37.183 1.00 37.47 446 ARG A O 1
ATOM 3542 N N . SER A 1 447 ? 40.533 30.103 -35.242 1.00 36.97 447 SER A N 1
ATOM 3543 C CA . SER A 1 447 ? 40.640 31.436 -34.670 1.00 36.97 447 SER A CA 1
ATOM 3544 C C . SER A 1 447 ? 41.632 32.211 -35.535 1.00 36.97 447 SER A C 1
ATOM 3546 O O . SER A 1 447 ? 42.833 31.940 -35.496 1.00 36.97 447 SER A O 1
ATOM 3548 N N . PHE A 1 448 ? 41.126 33.103 -36.384 1.00 41.53 448 PHE A N 1
ATOM 3549 C CA . PHE A 1 448 ? 41.955 34.130 -37.000 1.00 41.53 448 PHE A CA 1
ATOM 3550 C C . PHE A 1 448 ? 42.449 35.025 -35.861 1.00 41.53 448 PHE A C 1
ATOM 3552 O O . PHE A 1 448 ? 41.633 35.618 -35.154 1.00 41.53 448 PHE A O 1
ATOM 3559 N N . GLY A 1 449 ? 43.761 34.980 -35.624 1.00 38.50 449 GLY A N 1
ATOM 3560 C CA . GLY A 1 449 ? 44.462 35.859 -34.691 1.00 38.50 449 GLY A CA 1
ATOM 3561 C C . GLY A 1 449 ? 44.667 37.257 -35.245 1.00 38.50 449 GLY A C 1
ATOM 3562 O O . GLY A 1 449 ? 44.459 37.446 -36.468 1.00 38.50 449 GLY A O 1
#

Radius of gyration: 36.08 Å; chains: 1; bounding box: 92×68×90 Å

InterPro domains:
  IPR042104 Polyketide synthase, dehydratase domain superfamily [G3DSA:3.10.129.110] (29-271)
  IPR049552 Polyketide synthase, dehydratase domain, N-terminal [PF21089] (39-110)
  IPR049900 Polyketide synthase, dehydratase domain [PS52019] (10-283)
  IPR050091 Polyketide and Nonribosomal Peptide Biosynthesis Enzymes [PTHR43775] (4-236)